Protein AF-A0A218UCU9-F1 (afdb_monomer_lite)

Radius of gyration: 76.27 Å; chains: 1; bounding box: 175×60×211 Å

Foldseek 3Di:
DDDDDDDDDDDDDDDDDDDDDDDDDDDDDDDDDDDDDDDDDDDDDDDDDDDDDDDDDDDDDDDDDDDDDDDDDDDDDDDDDDDDDPPPPDDPPPPDPPVVVVVVVVVVVVVVVVVVVVVVVVVVVVVVVVVVVVVVVVVVVVVVPPDPPPPCVVVVVVVVVVVVVVVVVVVVVVVVVVVVVVVVVVVVVVVVVVVVVVVVVVVVVVVVVVVVVVVVVVVVVVVVVVVVVVVVVVVVVVVVVVVVVVVVVVVVVVVVVVVDPDPDPPPDPDPVVVVVVVVVVVVVVVVVVVVVVVVVVVVVVVVVVVVVVVVVVVVVVVVVVVVVVVVVVVVVVVVVVVVVVVVVVVVVVVVVVVVVVVVVVVVVVVVVVVVVVVVVVVVVVVVVVVVVVVVVVVVVVVVVVVVVVVVVVVVVVVVVVVVVVVPDD

Structure (mmCIF, N/CA/C/O backbone):
data_AF-A0A218UCU9-F1
#
_entry.id   AF-A0A218UCU9-F1
#
loop_
_atom_site.group_PDB
_atom_site.id
_atom_site.type_symbol
_atom_site.label_atom_id
_atom_site.label_alt_id
_atom_site.label_comp_id
_atom_site.label_asym_id
_atom_site.label_entity_id
_atom_site.label_seq_id
_atom_site.pdbx_PDB_ins_code
_atom_site.Cartn_x
_atom_site.Cartn_y
_atom_site.Cartn_z
_atom_site.occupancy
_atom_site.B_iso_or_equiv
_atom_site.auth_seq_id
_atom_site.auth_comp_id
_atom_site.auth_asym_id
_atom_site.auth_atom_id
_atom_site.pdbx_PDB_model_num
ATOM 1 N N . MET A 1 1 ? -1.308 -10.874 66.608 1.00 45.44 1 MET A N 1
ATOM 2 C CA . MET A 1 1 ? -0.187 -11.187 65.693 1.00 45.44 1 MET A CA 1
ATOM 3 C C . MET A 1 1 ? -0.555 -10.676 64.311 1.00 45.44 1 MET A C 1
ATOM 5 O O . MET A 1 1 ? -1.213 -11.373 63.553 1.00 45.44 1 MET A O 1
ATOM 9 N N . SER A 1 2 ? -0.210 -9.423 64.031 1.00 38.19 2 SER A N 1
ATOM 10 C CA . SER A 1 2 ? -0.552 -8.733 62.786 1.00 38.19 2 SER A CA 1
ATOM 11 C C . SER A 1 2 ? 0.561 -8.968 61.767 1.00 38.19 2 SER A C 1
ATOM 13 O O . SER A 1 2 ? 1.705 -8.598 62.021 1.00 38.19 2 SER A O 1
ATOM 15 N N . ARG A 1 3 ? 0.250 -9.606 60.634 1.00 43.09 3 ARG A N 1
ATOM 16 C CA . ARG A 1 3 ? 1.164 -9.696 59.488 1.00 43.09 3 ARG A CA 1
ATOM 17 C C . ARG A 1 3 ? 0.747 -8.652 58.459 1.00 43.09 3 ARG A C 1
ATOM 19 O O . ARG A 1 3 ? -0.220 -8.849 57.733 1.00 43.09 3 ARG A O 1
ATOM 26 N N . SER A 1 4 ? 1.472 -7.539 58.428 1.00 36.31 4 SER A N 1
ATOM 27 C CA . SER A 1 4 ? 1.477 -6.620 57.296 1.00 36.31 4 SER A CA 1
ATOM 28 C C . SER A 1 4 ? 2.195 -7.292 56.124 1.00 36.31 4 SER A C 1
ATOM 30 O O . SER A 1 4 ? 3.322 -7.768 56.260 1.00 36.31 4 SER A O 1
ATOM 32 N N . VAL A 1 5 ? 1.535 -7.354 54.969 1.00 49.16 5 VAL A N 1
ATOM 33 C CA . VAL A 1 5 ? 2.158 -7.757 53.705 1.00 49.16 5 VAL A CA 1
ATOM 34 C C . VAL A 1 5 ? 2.252 -6.504 52.846 1.00 49.16 5 VAL A C 1
ATOM 36 O O . VAL A 1 5 ? 1.253 -5.987 52.356 1.00 49.16 5 VAL A O 1
ATOM 39 N N . THR A 1 6 ? 3.466 -5.975 52.734 1.00 38.91 6 THR A N 1
ATOM 40 C CA . THR A 1 6 ? 3.799 -4.785 51.949 1.00 38.91 6 THR A CA 1
ATOM 41 C C . THR A 1 6 ? 3.973 -5.184 50.482 1.00 38.91 6 THR A C 1
ATOM 43 O O . THR A 1 6 ? 4.867 -5.966 50.160 1.00 38.91 6 THR A O 1
ATOM 46 N N . PHE A 1 7 ? 3.140 -4.653 49.585 1.00 33.84 7 PHE A N 1
ATOM 47 C CA . PHE A 1 7 ? 3.300 -4.807 48.136 1.00 33.84 7 PHE A CA 1
ATOM 48 C C . PHE A 1 7 ? 4.307 -3.763 47.627 1.00 33.84 7 PHE A C 1
ATOM 50 O O . PHE A 1 7 ? 4.112 -2.564 47.815 1.00 33.84 7 PHE A O 1
ATOM 57 N N . SER A 1 8 ? 5.414 -4.214 47.031 1.00 36.38 8 SER A N 1
ATOM 58 C CA . SER A 1 8 ? 6.464 -3.346 46.484 1.00 36.38 8 SER A CA 1
ATOM 59 C C . SER A 1 8 ? 6.273 -3.182 44.977 1.00 36.38 8 SER A C 1
ATOM 61 O O . SER A 1 8 ? 6.494 -4.116 44.206 1.00 36.38 8 SER A O 1
ATOM 63 N N . SER A 1 9 ? 5.861 -1.985 44.562 1.00 36.03 9 SER A N 1
ATOM 64 C CA . SER A 1 9 ? 5.773 -1.571 43.161 1.00 36.03 9 SER A CA 1
ATOM 65 C C . SER A 1 9 ? 7.174 -1.291 42.618 1.00 36.03 9 SER A C 1
ATOM 67 O O . SER A 1 9 ? 7.751 -0.233 42.866 1.00 36.03 9 SER A O 1
ATOM 69 N N . ARG A 1 10 ? 7.741 -2.236 41.865 1.00 36.84 10 ARG A N 1
ATOM 70 C CA . ARG A 1 10 ? 8.941 -1.991 41.056 1.00 36.84 10 ARG A CA 1
ATOM 71 C C . ARG A 1 10 ? 8.536 -1.610 39.637 1.00 36.84 10 ARG A C 1
ATOM 73 O O . ARG A 1 10 ? 8.227 -2.463 38.813 1.00 36.84 10 ARG A O 1
ATOM 80 N N . SER A 1 11 ? 8.571 -0.309 39.379 1.00 35.50 11 SER A N 1
ATOM 81 C CA . SER A 1 11 ? 8.537 0.292 38.049 1.00 35.50 11 SER A CA 1
ATOM 82 C C . SER A 1 11 ? 9.761 -0.155 37.246 1.00 35.50 11 SER A C 1
ATOM 84 O O . SER A 1 11 ? 10.897 0.132 37.625 1.00 35.50 11 SER A O 1
ATOM 86 N N . ALA A 1 12 ? 9.539 -0.855 36.135 1.00 35.50 12 ALA A N 1
ATOM 87 C CA . ALA A 1 12 ? 10.566 -1.114 35.136 1.00 35.50 12 ALA A CA 1
ATOM 88 C C . ALA A 1 12 ? 10.658 0.104 34.204 1.00 35.50 12 ALA A C 1
ATOM 90 O O . ALA A 1 12 ? 9.794 0.320 33.359 1.00 35.50 12 ALA A O 1
ATOM 91 N N . ALA A 1 13 ? 11.691 0.924 34.393 1.00 39.31 13 ALA A N 1
ATOM 92 C CA . ALA A 1 13 ? 12.061 1.973 33.452 1.00 39.31 13 ALA A CA 1
ATOM 93 C C . ALA A 1 13 ? 12.828 1.339 32.279 1.00 39.31 13 ALA A C 1
ATOM 95 O O . ALA A 1 13 ? 13.880 0.731 32.479 1.00 39.31 13 ALA A O 1
ATOM 96 N N . GLY A 1 14 ? 12.283 1.454 31.065 1.00 40.94 14 GLY A N 1
ATOM 97 C CA . GLY A 1 14 ? 12.979 1.087 29.830 1.00 40.94 14 GLY A CA 1
ATOM 98 C C . GLY A 1 14 ? 14.124 2.062 29.517 1.00 40.94 14 GLY A C 1
ATOM 99 O O . GLY A 1 14 ? 14.079 3.216 29.952 1.00 40.94 14 GLY A O 1
ATOM 100 N N . PRO A 1 15 ? 15.166 1.628 28.786 1.00 42.06 15 PRO A N 1
ATOM 101 C CA . PRO A 1 15 ? 16.313 2.475 28.497 1.00 42.06 15 PRO A CA 1
ATOM 102 C C . PRO A 1 15 ? 15.934 3.589 27.514 1.00 42.06 15 PRO A C 1
ATOM 104 O O . PRO A 1 15 ? 15.262 3.366 26.507 1.00 42.06 15 PRO A O 1
ATOM 107 N N . ALA A 1 16 ? 16.391 4.800 27.829 1.00 34.38 16 ALA A N 1
ATOM 108 C CA . ALA A 1 16 ? 16.246 5.990 27.009 1.00 34.38 16 ALA A CA 1
ATOM 109 C C . ALA A 1 16 ? 16.987 5.828 25.671 1.00 34.38 16 ALA A C 1
ATOM 111 O O . ALA A 1 16 ? 18.192 5.575 25.638 1.00 34.38 16 ALA A O 1
ATOM 112 N N . LEU A 1 17 ? 16.253 6.006 24.572 1.00 39.12 17 LEU A N 1
ATOM 113 C CA . LEU A 1 17 ? 16.800 6.124 23.225 1.00 39.12 17 LEU A CA 1
ATOM 114 C C . LEU A 1 17 ? 17.666 7.384 23.129 1.00 39.12 17 LEU A C 1
ATOM 116 O O . LEU A 1 17 ? 17.206 8.506 23.348 1.00 39.12 17 LEU A O 1
ATOM 120 N N . SER A 1 18 ? 18.934 7.177 22.791 1.00 36.94 18 SER A N 1
ATOM 121 C CA . SER A 1 18 ? 19.892 8.218 22.456 1.00 36.94 18 SER A CA 1
ATOM 122 C C . SER A 1 18 ? 19.485 8.921 21.158 1.00 36.94 18 SER A C 1
ATOM 124 O O . SER A 1 18 ? 19.244 8.305 20.121 1.00 36.94 18 SER A O 1
ATOM 126 N N . GLN A 1 19 ? 19.412 10.250 21.223 1.00 35.59 19 GLN A N 1
ATOM 127 C CA . GLN A 1 19 ? 19.182 11.122 20.079 1.00 35.59 19 GLN A CA 1
ATOM 128 C C . GLN A 1 19 ? 20.385 11.069 19.126 1.00 35.59 19 GLN A C 1
ATOM 130 O O . GLN A 1 19 ? 21.428 11.664 19.390 1.00 35.59 19 GLN A O 1
ATOM 135 N N . LEU A 1 20 ? 20.225 10.392 17.991 1.00 32.97 20 LEU A N 1
ATOM 136 C CA . LEU A 1 20 ? 21.100 10.538 16.831 1.00 32.97 20 LEU A CA 1
ATOM 137 C C . LEU A 1 20 ? 20.513 11.608 15.905 1.00 32.97 20 LEU A C 1
ATOM 139 O O . LEU A 1 20 ? 19.497 11.406 15.243 1.00 32.97 20 LEU A O 1
ATOM 143 N N . ARG A 1 21 ? 21.170 12.773 15.880 1.00 32.41 21 ARG A N 1
ATOM 144 C CA . ARG A 1 21 ? 21.005 13.793 14.838 1.00 32.41 21 ARG A CA 1
ATOM 145 C C . ARG A 1 21 ? 21.511 13.221 13.515 1.00 32.41 21 ARG A C 1
ATOM 147 O O . ARG A 1 21 ? 22.708 12.982 13.378 1.00 32.41 21 ARG A O 1
ATOM 154 N N . VAL A 1 22 ? 20.621 13.079 12.539 1.00 32.09 22 VAL A N 1
ATOM 155 C CA . VAL A 1 22 ? 20.988 12.863 11.136 1.00 32.09 22 VAL A CA 1
ATOM 156 C C . VAL A 1 22 ? 20.730 14.161 10.379 1.00 32.09 22 VAL A C 1
ATOM 158 O O . VAL A 1 22 ? 19.624 14.696 10.370 1.00 32.09 22 VAL A O 1
ATOM 161 N N . SER A 1 23 ? 21.797 14.691 9.799 1.00 32.47 23 SER A N 1
ATOM 162 C CA . SER A 1 23 ? 21.843 15.886 8.965 1.00 32.47 23 SER A CA 1
ATOM 163 C C . SER A 1 23 ? 21.148 15.633 7.626 1.00 32.47 23 SER A C 1
ATOM 165 O O . SER A 1 23 ? 21.561 14.779 6.845 1.00 32.47 23 SER A O 1
ATOM 167 N N . SER A 1 24 ? 20.110 16.417 7.342 1.00 30.09 24 SER A N 1
ATOM 168 C CA . SER A 1 24 ? 19.458 16.493 6.037 1.00 30.09 24 SER A CA 1
ATOM 169 C C . SER A 1 24 ? 20.342 17.264 5.053 1.00 30.09 24 SER A C 1
ATOM 171 O O . SER A 1 24 ? 20.498 18.479 5.183 1.00 30.09 24 SER A O 1
ATOM 173 N N . VAL A 1 25 ? 20.902 16.574 4.059 1.00 34.59 25 VAL A N 1
ATOM 174 C CA . VAL A 1 25 ? 21.520 17.208 2.887 1.00 34.59 25 VAL A CA 1
ATOM 175 C C . VAL A 1 25 ? 20.498 17.160 1.757 1.00 34.59 25 VAL A C 1
ATOM 177 O O . VAL A 1 25 ? 20.152 16.093 1.256 1.00 34.59 25 VAL A O 1
ATOM 180 N N . SER A 1 26 ? 19.965 18.323 1.402 1.00 32.75 26 SER A N 1
ATOM 181 C CA . SER A 1 26 ? 19.032 18.519 0.301 1.00 32.75 26 SER A CA 1
ATOM 182 C C . SER A 1 26 ? 19.792 18.597 -1.026 1.00 32.75 26 SER A C 1
ATOM 184 O O . SER A 1 26 ? 20.510 19.557 -1.291 1.00 32.75 26 SER A O 1
ATOM 186 N N . SER A 1 27 ? 19.612 17.607 -1.898 1.00 33.44 27 SER A N 1
ATOM 187 C CA . SER A 1 27 ? 19.991 17.695 -3.311 1.00 33.44 27 SER A CA 1
ATOM 188 C C . SER A 1 27 ? 18.725 17.693 -4.164 1.00 33.44 27 SER A C 1
ATOM 190 O O . SER A 1 27 ? 18.165 16.662 -4.534 1.00 33.44 27 SER A O 1
ATOM 192 N N . GLY A 1 28 ? 18.237 18.903 -4.440 1.00 31.97 28 GLY A N 1
ATOM 193 C CA . GLY A 1 28 ? 17.139 19.137 -5.367 1.00 31.97 28 GLY A CA 1
ATOM 194 C C . GLY A 1 28 ? 17.549 18.770 -6.792 1.00 31.97 28 GLY A C 1
ATOM 195 O O . GLY A 1 28 ? 18.480 19.345 -7.350 1.00 31.97 28 GLY A O 1
ATOM 196 N N . ARG A 1 29 ? 16.835 17.814 -7.390 1.00 32.62 29 ARG A N 1
ATOM 197 C CA . ARG A 1 29 ? 16.854 17.555 -8.831 1.00 32.62 29 ARG A CA 1
ATOM 198 C C . ARG A 1 29 ? 15.754 18.385 -9.484 1.00 32.62 29 ARG A C 1
ATOM 200 O O . ARG A 1 29 ? 14.601 17.969 -9.517 1.00 32.62 29 ARG A O 1
ATOM 207 N N . SER A 1 30 ? 16.115 19.554 -10.003 1.00 31.08 30 SER A N 1
ATOM 208 C CA . SER A 1 30 ? 15.303 20.271 -10.982 1.00 31.08 30 SER A CA 1
ATOM 209 C C . SER A 1 30 ? 15.649 19.755 -12.380 1.00 31.08 30 SER A C 1
ATOM 211 O O . SER A 1 30 ? 16.791 19.810 -12.832 1.00 31.08 30 SER A O 1
ATOM 213 N N . SER A 1 31 ? 14.644 19.210 -13.057 1.00 36.06 31 SER A N 1
ATOM 214 C CA . SER A 1 31 ? 14.653 18.988 -14.499 1.00 36.06 31 SER A CA 1
ATOM 215 C C . SER A 1 31 ? 14.011 20.215 -15.149 1.00 36.06 31 SER A C 1
ATOM 217 O O . SER A 1 31 ? 12.899 20.602 -14.800 1.00 36.06 31 SER A O 1
ATOM 219 N N . GLY A 1 32 ? 14.743 20.872 -16.046 1.00 29.67 32 GLY A N 1
ATOM 220 C CA . GLY A 1 32 ? 14.305 22.094 -16.715 1.00 29.67 32 GLY A CA 1
ATOM 221 C C . GLY A 1 32 ? 15.085 22.318 -18.007 1.00 29.67 32 GLY A C 1
ATOM 222 O O . GLY A 1 32 ? 16.310 22.297 -18.015 1.00 29.67 32 GLY A O 1
ATOM 223 N N . LEU A 1 33 ? 14.326 22.467 -19.088 1.00 32.91 33 LEU A N 1
ATOM 224 C CA . LEU A 1 33 ? 14.687 22.541 -20.503 1.00 32.91 33 LEU A CA 1
ATOM 225 C C . LEU A 1 33 ? 15.747 23.595 -20.884 1.00 32.91 33 LEU A C 1
ATOM 227 O O . LEU A 1 33 ? 15.734 24.715 -20.382 1.00 32.91 33 LEU A O 1
ATOM 231 N N . GLY A 1 34 ? 16.487 23.289 -21.961 1.00 29.92 34 GLY A N 1
ATOM 232 C CA . GLY A 1 34 ? 16.733 24.250 -23.046 1.00 29.92 34 GLY A CA 1
ATOM 233 C C . GLY A 1 34 ? 18.191 24.473 -23.465 1.00 29.92 34 GLY A C 1
ATOM 234 O O . GLY A 1 34 ? 18.912 25.213 -22.812 1.00 29.92 34 GLY A O 1
ATOM 235 N N . ARG A 1 35 ? 18.592 23.956 -24.637 1.00 33.12 35 ARG A N 1
ATOM 236 C CA . ARG A 1 35 ? 18.942 24.760 -25.833 1.00 33.12 35 ARG A CA 1
ATOM 237 C C . ARG A 1 35 ? 19.534 23.907 -26.955 1.00 33.12 35 ARG A C 1
ATOM 239 O O . ARG A 1 35 ? 20.297 22.975 -26.740 1.00 33.12 35 ARG A O 1
ATOM 246 N N . ALA A 1 36 ? 19.153 24.319 -28.158 1.00 37.75 36 ALA A N 1
ATOM 247 C CA . ALA A 1 36 ? 19.633 23.896 -29.459 1.00 37.75 36 ALA A CA 1
ATOM 248 C C . ALA A 1 36 ? 21.138 24.145 -29.675 1.00 37.75 36 ALA A C 1
ATOM 250 O O . ALA A 1 36 ? 21.686 25.134 -29.189 1.00 37.75 36 ALA A O 1
ATOM 251 N N . GLY A 1 37 ? 21.760 23.307 -30.506 1.00 31.75 37 GLY A N 1
ATOM 252 C CA . GLY A 1 37 ? 23.088 23.534 -31.075 1.00 31.75 37 GLY A CA 1
ATOM 253 C C . GLY A 1 37 ? 23.299 22.626 -32.284 1.00 31.75 37 GLY A C 1
ATOM 254 O O . GLY A 1 37 ? 23.309 21.410 -32.140 1.00 31.75 37 GLY A O 1
ATOM 255 N N . GLY A 1 38 ? 23.368 23.230 -33.471 1.00 30.94 38 GLY A N 1
ATOM 256 C CA . GLY A 1 38 ? 23.361 22.564 -34.771 1.00 30.94 38 GLY A CA 1
ATOM 257 C C . GLY A 1 38 ? 24.552 21.648 -35.056 1.00 30.94 38 GLY A C 1
ATOM 258 O O . GLY A 1 38 ? 25.675 21.874 -34.610 1.00 30.94 38 GLY A O 1
ATOM 259 N N . PHE A 1 39 ? 24.285 20.635 -35.878 1.00 33.19 39 PHE A N 1
ATOM 260 C CA . PHE A 1 39 ? 25.293 19.785 -36.495 1.00 33.19 39 PHE A CA 1
ATOM 261 C C . PHE A 1 39 ? 25.857 20.484 -37.735 1.00 33.19 39 PHE A C 1
ATOM 263 O O . PHE A 1 39 ? 25.174 20.629 -38.747 1.00 33.19 39 PHE A O 1
ATOM 270 N N . GLY A 1 40 ? 27.105 20.938 -37.631 1.00 30.41 40 GLY A N 1
ATOM 271 C CA . GLY A 1 40 ? 27.909 21.400 -38.756 1.00 30.41 40 GLY A CA 1
ATOM 272 C C . GLY A 1 40 ? 28.727 20.250 -39.337 1.00 30.41 40 GLY A C 1
ATOM 273 O O . GLY A 1 40 ? 29.518 19.618 -38.643 1.00 30.41 40 GLY A O 1
ATOM 274 N N . SER A 1 41 ? 28.518 19.997 -40.623 1.00 37.19 41 SER A N 1
ATOM 275 C CA . SER A 1 41 ? 29.297 19.120 -41.493 1.00 37.19 41 SER A CA 1
ATOM 276 C C . SER A 1 41 ? 30.713 19.651 -41.732 1.00 37.19 41 SER A C 1
ATOM 278 O O . SER A 1 41 ? 30.875 20.830 -42.046 1.00 37.19 41 SER A O 1
ATOM 280 N N . ALA A 1 42 ? 31.715 18.771 -41.731 1.00 33.78 42 ALA A N 1
ATOM 281 C CA . ALA A 1 42 ? 32.981 19.028 -42.411 1.00 33.78 42 ALA A CA 1
ATOM 282 C C . ALA A 1 42 ? 33.525 17.730 -43.025 1.00 33.78 42 ALA A C 1
ATOM 284 O O . ALA A 1 42 ? 33.983 16.827 -42.327 1.00 33.78 42 ALA A O 1
ATOM 285 N N . SER A 1 43 ? 33.446 17.662 -44.355 1.00 34.25 43 SER A N 1
ATOM 286 C CA . SER A 1 43 ? 34.212 16.753 -45.204 1.00 34.25 43 SER A CA 1
ATOM 287 C C . SER A 1 43 ? 35.704 16.902 -44.947 1.00 34.25 43 SER A C 1
ATOM 289 O O . SER A 1 43 ? 36.183 18.031 -44.945 1.00 34.25 43 SER A O 1
ATOM 291 N N . LEU A 1 44 ? 36.448 15.795 -44.913 1.00 31.00 44 LEU A N 1
ATOM 292 C CA . LEU A 1 44 ? 37.797 15.756 -45.472 1.00 31.00 44 LEU A CA 1
ATOM 293 C C . LEU A 1 44 ? 38.070 14.406 -46.137 1.00 31.00 44 LEU A C 1
ATOM 295 O O . LEU A 1 44 ? 37.703 13.334 -45.662 1.00 31.00 44 LEU A O 1
ATOM 299 N N . TYR A 1 45 ? 38.692 14.539 -47.296 1.00 32.97 45 TYR A N 1
ATOM 300 C CA . TYR A 1 45 ? 38.956 13.537 -48.302 1.00 32.97 45 TYR A CA 1
ATOM 301 C C . TYR A 1 45 ? 40.045 12.565 -47.849 1.00 32.97 45 TYR A C 1
ATOM 303 O O . TYR A 1 45 ? 41.061 12.944 -47.269 1.00 32.97 45 TYR A O 1
ATOM 311 N N . SER A 1 46 ? 39.807 11.297 -48.161 1.00 28.36 46 SER A N 1
ATOM 312 C CA . SER A 1 46 ? 40.746 10.191 -48.047 1.00 28.36 46 SER A CA 1
ATOM 313 C C . SER A 1 46 ? 41.751 10.230 -49.201 1.00 28.36 46 SER A C 1
ATOM 315 O O . SER A 1 46 ? 41.351 10.310 -50.362 1.00 28.36 46 SER A O 1
ATOM 317 N N . LEU A 1 47 ? 43.045 10.098 -48.896 1.00 30.81 47 LEU A N 1
ATOM 318 C CA . LEU A 1 47 ? 44.022 9.574 -49.846 1.00 30.81 47 LEU A CA 1
ATOM 319 C C . LEU A 1 47 ? 45.038 8.667 -49.137 1.00 30.81 47 LEU A C 1
ATOM 321 O O . LEU A 1 47 ? 45.866 9.111 -48.346 1.00 30.81 47 LEU A O 1
ATOM 325 N N . GLY A 1 48 ? 45.004 7.390 -49.522 1.00 30.34 48 GLY A N 1
ATOM 326 C CA . GLY A 1 48 ? 46.202 6.575 -49.724 1.00 30.34 48 GLY A CA 1
ATOM 327 C C . GLY A 1 48 ? 46.700 5.732 -48.544 1.00 30.34 48 GLY A C 1
ATOM 328 O O . GLY A 1 48 ? 47.375 6.215 -47.629 1.00 30.34 48 GLY A O 1
ATOM 329 N N . SER A 1 49 ? 46.549 4.407 -48.653 1.00 34.81 49 SER A N 1
ATOM 330 C CA . SER A 1 49 ? 47.586 3.569 -49.289 1.00 34.81 49 SER A CA 1
ATOM 331 C C . SER A 1 49 ? 47.349 2.067 -49.052 1.00 34.81 49 SER A C 1
ATOM 333 O O . SER A 1 49 ? 47.155 1.632 -47.921 1.00 34.81 49 SER A O 1
ATOM 335 N N . ALA A 1 50 ? 47.470 1.275 -50.116 1.00 32.94 50 ALA A N 1
ATOM 336 C CA . ALA A 1 50 ? 47.910 -0.120 -50.094 1.00 32.94 50 ALA A CA 1
ATOM 337 C C . ALA A 1 50 ? 48.806 -0.287 -51.340 1.00 32.94 50 ALA A C 1
ATOM 339 O O . ALA A 1 50 ? 48.417 0.150 -52.414 1.00 32.94 50 ALA A O 1
ATOM 340 N N . GLY A 1 51 ? 50.032 -0.806 -51.319 1.00 32.12 51 GLY A N 1
ATOM 341 C CA . GLY A 1 51 ? 50.710 -1.654 -50.348 1.00 32.12 51 GLY A CA 1
ATOM 342 C C . GLY A 1 51 ? 50.928 -3.043 -50.957 1.00 32.12 51 GLY A C 1
ATOM 343 O O . GLY A 1 51 ? 49.961 -3.610 -51.459 1.00 32.12 51 GLY A O 1
ATOM 344 N N . LYS A 1 52 ? 52.164 -3.573 -50.807 1.00 34.16 52 LYS A N 1
ATOM 345 C CA . LYS A 1 52 ? 52.702 -4.948 -51.056 1.00 34.16 52 LYS A CA 1
ATOM 346 C C . LYS A 1 52 ? 53.750 -4.978 -52.187 1.00 34.16 52 LYS A C 1
ATOM 348 O O . LYS A 1 52 ? 53.516 -4.380 -53.222 1.00 34.16 52 LYS A O 1
ATOM 353 N N . ARG A 1 53 ? 54.934 -5.603 -52.082 1.00 29.12 53 ARG A N 1
ATOM 354 C CA . ARG A 1 53 ? 55.543 -6.649 -51.212 1.00 29.12 53 ARG A CA 1
ATOM 355 C C . ARG A 1 53 ? 57.066 -6.369 -51.112 1.00 29.12 53 ARG A C 1
ATOM 357 O O . ARG A 1 53 ? 57.598 -5.714 -51.996 1.00 29.12 53 ARG A O 1
ATOM 364 N N . ALA A 1 54 ? 57.747 -6.584 -49.986 1.00 28.94 54 ALA A N 1
ATOM 365 C CA . ALA A 1 54 ? 58.234 -7.834 -49.375 1.00 28.94 54 ALA A CA 1
ATOM 366 C C . ALA A 1 54 ? 59.434 -8.489 -50.106 1.00 28.94 54 ALA A C 1
ATOM 368 O O . ALA A 1 54 ? 59.345 -8.901 -51.255 1.00 28.94 54 ALA A O 1
ATOM 369 N N . SER A 1 55 ? 60.523 -8.541 -49.338 1.00 34.66 55 SER A N 1
ATOM 370 C CA . SER A 1 55 ? 61.842 -9.183 -49.440 1.00 34.66 55 SER A CA 1
ATOM 371 C C . SER A 1 55 ? 61.874 -10.667 -49.825 1.00 34.66 55 SER A C 1
ATOM 373 O O . SER A 1 55 ? 60.943 -11.378 -49.460 1.00 34.66 55 SER A O 1
ATOM 375 N N . LEU A 1 56 ? 63.011 -11.155 -50.352 1.00 28.02 56 LEU A N 1
ATOM 376 C CA . LEU A 1 56 ? 63.846 -12.209 -49.730 1.00 28.02 56 LEU A CA 1
ATOM 377 C C . LEU A 1 56 ? 65.144 -12.459 -50.535 1.00 28.02 56 LEU A C 1
ATOM 379 O O . LEU A 1 56 ? 65.215 -12.226 -51.734 1.00 28.02 56 LEU A O 1
ATOM 383 N N . ALA A 1 57 ? 66.148 -12.908 -49.790 1.00 28.39 57 ALA A N 1
ATOM 384 C CA . ALA A 1 57 ? 67.522 -13.277 -50.092 1.00 28.39 57 ALA A CA 1
ATOM 385 C C . ALA A 1 57 ? 67.776 -14.305 -51.215 1.00 28.39 57 ALA A C 1
ATOM 387 O O . ALA A 1 57 ? 66.914 -15.115 -51.540 1.00 28.39 57 ALA A O 1
ATOM 388 N N . GLY A 1 58 ? 69.054 -14.385 -51.619 1.00 25.89 58 GLY A N 1
ATOM 389 C CA . GLY A 1 58 ? 69.736 -15.677 -51.777 1.00 25.89 58 GLY A CA 1
ATOM 390 C C . GLY A 1 58 ? 70.646 -15.831 -53.000 1.00 25.89 58 GLY A C 1
ATOM 391 O O . GLY A 1 58 ? 70.130 -15.918 -54.102 1.00 25.89 58 GLY A O 1
ATOM 392 N N . GLY A 1 59 ? 71.961 -15.978 -52.743 1.00 27.25 59 GLY A N 1
ATOM 393 C CA . GLY A 1 59 ? 72.958 -16.759 -53.515 1.00 27.25 59 GLY A CA 1
ATOM 394 C C . GLY A 1 59 ? 73.282 -16.299 -54.948 1.00 27.25 59 GLY A C 1
ATOM 395 O O . GLY A 1 59 ? 72.409 -15.911 -55.699 1.00 27.25 59 GLY A O 1
ATOM 396 N N . GLY A 1 60 ? 74.510 -16.314 -55.462 1.00 26.98 60 GLY A N 1
ATOM 397 C CA . GLY A 1 60 ? 75.753 -16.959 -55.054 1.00 26.98 60 GLY A CA 1
ATOM 398 C C . GLY A 1 60 ? 76.442 -17.491 -56.318 1.00 26.98 60 GLY A C 1
ATOM 399 O O . GLY A 1 60 ? 75.927 -18.443 -56.882 1.00 26.98 60 GLY A O 1
ATOM 400 N N . SER A 1 61 ? 77.586 -16.889 -56.698 1.00 31.72 61 SER A N 1
ATOM 401 C CA . SER A 1 61 ? 78.609 -17.350 -57.677 1.00 31.72 61 SER A CA 1
ATOM 402 C C . SER A 1 61 ? 78.090 -17.673 -59.106 1.00 31.72 61 SER A C 1
ATOM 404 O O . SER A 1 61 ? 76.900 -17.772 -59.321 1.00 31.72 61 SER A O 1
ATOM 406 N N . PHE A 1 62 ? 78.853 -17.718 -60.207 1.00 28.89 62 PHE A N 1
ATOM 407 C CA . PHE A 1 62 ? 80.134 -18.371 -60.493 1.00 28.89 62 PHE A CA 1
ATOM 408 C C . PHE A 1 62 ? 80.729 -17.841 -61.824 1.00 28.89 62 PHE A C 1
ATOM 410 O O . PHE A 1 62 ? 80.018 -17.727 -62.812 1.00 28.89 62 PHE A O 1
ATOM 417 N N . SER A 1 63 ? 82.057 -17.662 -61.824 1.00 29.00 63 SER A N 1
ATOM 418 C CA . SER A 1 63 ? 83.036 -18.142 -62.823 1.00 29.00 63 SER A CA 1
ATOM 419 C C . SER A 1 63 ? 83.126 -17.601 -64.270 1.00 29.00 63 SER A C 1
ATOM 421 O O . SER A 1 63 ? 82.163 -17.597 -65.026 1.00 29.00 63 SER A O 1
ATOM 423 N N . ALA A 1 64 ? 84.406 -17.409 -64.646 1.00 29.89 64 ALA A N 1
ATOM 424 C CA . ALA A 1 64 ? 85.060 -17.655 -65.946 1.00 29.89 64 ALA A CA 1
ATOM 425 C C . ALA A 1 64 ? 84.938 -16.584 -67.046 1.00 29.89 64 ALA A C 1
ATOM 427 O O . ALA A 1 64 ? 83.907 -15.956 -67.204 1.00 29.89 64 ALA A O 1
ATOM 428 N N . ARG A 1 65 ? 85.911 -16.364 -67.940 1.00 28.80 65 ARG A N 1
ATOM 429 C CA . ARG A 1 65 ? 87.333 -16.737 -68.118 1.00 28.80 65 ARG A CA 1
ATOM 430 C C . ARG A 1 65 ? 87.770 -16.079 -69.447 1.00 28.80 65 ARG A C 1
ATOM 432 O O . ARG A 1 65 ? 86.951 -15.929 -70.341 1.00 28.80 65 ARG A O 1
ATOM 439 N N . SER A 1 66 ? 89.054 -15.730 -69.529 1.00 31.42 66 SER A N 1
ATOM 440 C CA . SER A 1 66 ? 89.953 -15.499 -70.683 1.00 31.42 66 SER A CA 1
ATOM 441 C C . SER A 1 66 ? 89.486 -15.625 -72.146 1.00 31.42 66 SER A C 1
ATOM 443 O O . SER A 1 66 ? 88.780 -16.557 -72.510 1.00 31.42 66 SER A O 1
ATOM 445 N N . GLY A 1 67 ? 90.189 -14.870 -73.006 1.00 30.44 67 GLY A N 1
ATOM 446 C CA . GLY A 1 67 ? 90.602 -15.267 -74.371 1.00 30.44 67 GLY A CA 1
ATOM 447 C C . GLY A 1 67 ? 90.805 -14.037 -75.272 1.00 30.44 67 GLY A C 1
ATOM 448 O O . GLY A 1 67 ? 89.832 -13.342 -75.508 1.00 30.44 67 GLY A O 1
ATOM 449 N N . TYR A 1 68 ? 92.010 -13.541 -75.599 1.00 33.62 68 TYR A N 1
ATOM 450 C CA . TYR A 1 68 ? 93.080 -14.028 -76.504 1.00 33.62 68 TYR A CA 1
ATOM 451 C C . TYR A 1 68 ? 92.694 -14.250 -77.983 1.00 33.62 68 TYR A C 1
ATOM 453 O O . TYR A 1 68 ? 91.750 -14.974 -78.273 1.00 33.62 68 TYR A O 1
ATOM 461 N N . GLY A 1 69 ? 93.536 -13.706 -78.882 1.00 28.81 69 GLY A N 1
ATOM 462 C CA . GLY A 1 69 ? 93.600 -13.937 -80.342 1.00 28.81 69 GLY A CA 1
ATOM 463 C C . GLY A 1 69 ? 93.557 -12.606 -81.109 1.00 28.81 69 GLY A C 1
ATOM 464 O O . GLY A 1 69 ? 92.518 -11.965 -81.113 1.00 28.81 69 GLY A O 1
ATOM 465 N N . PHE A 1 70 ? 94.631 -11.991 -81.620 1.00 29.56 70 PHE A N 1
ATOM 466 C CA . PHE A 1 70 ? 95.823 -12.403 -82.391 1.00 29.56 70 PHE A CA 1
ATOM 467 C C . PHE A 1 70 ? 95.573 -12.717 -83.876 1.00 29.56 70 PHE A C 1
ATOM 469 O O . PHE A 1 70 ? 94.878 -13.674 -84.196 1.00 29.56 70 PHE A O 1
ATOM 476 N N . GLY A 1 71 ? 96.289 -11.961 -84.725 1.00 29.88 71 GLY A N 1
ATOM 477 C CA . GLY A 1 71 ? 96.676 -12.278 -86.110 1.00 29.88 71 GLY A CA 1
ATOM 478 C C . GLY A 1 71 ? 95.612 -11.960 -87.159 1.00 29.88 71 GLY A C 1
ATOM 479 O O . GLY A 1 71 ? 94.477 -12.384 -87.030 1.00 29.88 71 GLY A O 1
ATOM 480 N N . GLY A 1 72 ? 95.871 -11.244 -88.247 1.00 31.39 72 GLY A N 1
ATOM 481 C CA . GLY A 1 72 ? 97.066 -10.694 -88.904 1.00 31.39 72 GLY A CA 1
ATOM 482 C C . GLY A 1 72 ? 96.557 -10.088 -90.232 1.00 31.39 72 GLY A C 1
ATOM 483 O O . GLY A 1 72 ? 95.367 -10.161 -90.509 1.00 31.39 72 GLY A O 1
ATOM 484 N N . SER A 1 73 ? 97.309 -9.503 -91.153 1.00 33.00 73 SER A N 1
ATOM 485 C CA . SER A 1 73 ? 98.724 -9.207 -91.353 1.00 33.00 73 SER A CA 1
ATOM 486 C C . SER A 1 73 ? 98.796 -8.375 -92.658 1.00 33.00 73 SER A C 1
ATOM 488 O O . SER A 1 73 ? 97.834 -8.384 -93.424 1.00 33.00 73 SER A O 1
ATOM 490 N N . LEU A 1 74 ? 99.973 -7.787 -92.923 1.00 28.38 74 LEU A N 1
ATOM 491 C CA . LEU A 1 74 ? 100.528 -7.320 -94.215 1.00 28.38 74 LEU A CA 1
ATOM 492 C C . LEU A 1 74 ? 100.552 -5.793 -94.460 1.00 28.38 74 LEU A C 1
ATOM 494 O O . LEU A 1 74 ? 99.717 -5.243 -95.163 1.00 28.38 74 LEU A O 1
ATOM 498 N N . SER A 1 75 ? 101.523 -5.113 -93.823 1.00 33.72 75 SER A N 1
ATOM 499 C CA . SER A 1 75 ? 102.810 -4.625 -94.403 1.00 33.72 75 SER A CA 1
ATOM 500 C C . SER A 1 75 ? 102.911 -4.329 -95.922 1.00 33.72 75 SER A C 1
ATOM 502 O O . SER A 1 75 ? 102.160 -4.927 -96.687 1.00 33.72 75 SER A O 1
ATOM 504 N N . PRO A 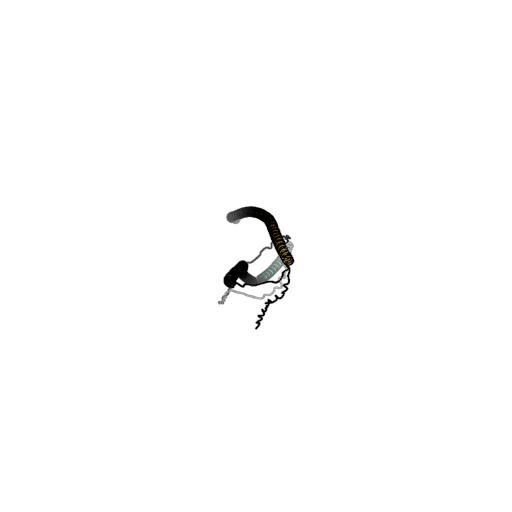1 76 ? 103.984 -3.656 -96.422 1.00 45.09 76 PRO A N 1
ATOM 505 C CA . PRO A 1 76 ? 104.990 -2.786 -95.762 1.00 45.09 76 PRO A CA 1
ATOM 506 C C . PRO A 1 76 ? 105.522 -1.594 -96.621 1.00 45.09 76 PRO A C 1
ATOM 508 O O . PRO A 1 76 ? 105.299 -1.515 -97.823 1.00 45.09 76 PRO A O 1
ATOM 511 N N . GLY A 1 77 ? 106.390 -0.771 -96.009 1.00 31.81 77 GLY A N 1
ATOM 512 C CA . GLY A 1 77 ? 107.461 -0.007 -96.688 1.00 31.81 77 GLY A CA 1
ATOM 513 C C . GLY A 1 77 ? 107.140 1.483 -96.849 1.00 31.81 77 GLY A C 1
ATOM 514 O O . GLY A 1 77 ? 106.108 1.826 -97.400 1.00 31.81 77 GLY A O 1
ATOM 515 N N . GLY A 1 78 ? 107.911 2.452 -96.354 1.00 33.97 78 GLY A N 1
ATOM 516 C CA . GLY A 1 78 ? 109.363 2.528 -96.187 1.00 33.97 78 GLY A CA 1
ATOM 517 C C . GLY A 1 78 ? 109.930 3.521 -97.216 1.00 33.97 78 GLY A C 1
ATOM 518 O O . GLY A 1 78 ? 109.474 3.497 -98.352 1.00 33.97 78 GLY A O 1
ATOM 519 N N . ILE A 1 79 ? 110.954 4.299 -96.817 1.00 35.94 79 ILE A N 1
ATOM 520 C CA . ILE A 1 79 ? 111.947 5.043 -97.641 1.00 35.94 79 ILE A CA 1
ATOM 521 C C . ILE A 1 79 ? 111.872 6.596 -97.584 1.00 35.94 79 ILE A C 1
ATOM 523 O O . ILE A 1 79 ? 111.027 7.237 -98.193 1.00 35.94 79 ILE A O 1
ATOM 527 N N . GLN A 1 80 ? 112.867 7.133 -96.861 1.00 33.44 80 GLN A N 1
ATOM 528 C CA . GLN A 1 80 ? 113.850 8.178 -97.216 1.00 33.44 80 GLN A CA 1
ATOM 529 C C . GLN A 1 80 ? 113.471 9.657 -97.447 1.00 33.44 80 GLN A C 1
ATOM 531 O O . GLN A 1 80 ? 112.752 10.048 -98.358 1.00 33.44 80 GLN A O 1
ATOM 536 N N . GLU A 1 81 ? 114.173 10.475 -96.666 1.00 51.34 81 GLU A N 1
ATOM 537 C CA . GLU A 1 81 ? 114.561 11.871 -96.869 1.00 51.34 81 GLU A CA 1
ATOM 538 C C . GLU A 1 81 ? 115.205 12.135 -98.250 1.00 51.34 81 GLU A C 1
ATOM 540 O O . GLU A 1 81 ? 116.185 11.480 -98.608 1.00 51.34 81 GLU A O 1
ATOM 545 N N . VAL A 1 82 ? 114.689 13.122 -99.002 1.00 41.59 82 VAL A N 1
ATOM 546 C CA . VAL A 1 82 ? 115.349 13.716 -100.184 1.00 41.59 82 VAL A CA 1
ATOM 547 C C . VAL A 1 82 ? 115.043 15.222 -100.270 1.00 41.59 82 VAL A C 1
ATOM 549 O O . VAL A 1 82 ? 113.930 15.647 -100.558 1.00 41.59 82 VAL A O 1
ATOM 552 N N . THR A 1 83 ? 116.077 16.009 -99.988 1.00 47.69 83 THR A N 1
ATOM 553 C CA . THR A 1 83 ? 116.533 17.234 -100.667 1.00 47.69 83 THR A CA 1
ATOM 554 C C . THR A 1 83 ? 115.497 18.144 -101.354 1.00 47.69 83 THR A C 1
ATOM 556 O O . THR A 1 83 ? 115.022 17.877 -102.456 1.00 47.69 83 THR A O 1
ATOM 559 N N . VAL A 1 84 ? 115.266 19.322 -100.763 1.00 49.84 84 VAL A N 1
ATOM 560 C CA . VAL A 1 84 ? 114.528 20.440 -101.377 1.00 49.84 84 VAL A CA 1
ATOM 561 C C . VAL A 1 84 ? 115.372 21.082 -102.486 1.00 49.84 84 VAL A C 1
ATOM 563 O O . VAL A 1 84 ? 116.428 21.660 -102.230 1.00 49.84 84 VAL A O 1
ATOM 566 N N . ASN A 1 85 ? 114.898 20.998 -103.730 1.00 44.69 85 ASN A N 1
ATOM 567 C CA . ASN A 1 85 ? 115.487 21.665 -104.889 1.00 44.69 85 ASN A CA 1
ATOM 568 C C . ASN A 1 85 ? 115.096 23.159 -104.874 1.00 44.69 85 ASN A C 1
ATOM 570 O O . ASN A 1 85 ? 113.938 23.506 -105.107 1.00 44.69 85 ASN A O 1
ATOM 574 N N . GLN A 1 86 ? 116.047 24.051 -104.579 1.00 57.66 86 GLN A N 1
ATOM 575 C CA . GLN A 1 86 ? 115.839 25.508 -104.484 1.00 57.66 86 GLN A CA 1
ATOM 576 C C . GLN A 1 86 ? 115.667 26.213 -105.852 1.00 57.66 86 GLN A C 1
ATOM 578 O O . GLN A 1 86 ? 116.056 27.367 -106.016 1.00 57.66 86 GLN A O 1
ATOM 583 N N . SER A 1 87 ? 115.091 25.548 -106.859 1.00 59.31 87 SER A N 1
ATOM 584 C CA . SER A 1 87 ? 114.943 26.101 -108.219 1.00 59.31 87 SER A CA 1
ATOM 585 C C . SER A 1 87 ? 113.532 25.982 -108.812 1.00 59.31 87 SER A C 1
ATOM 587 O O . SER A 1 87 ? 113.356 26.200 -110.005 1.00 59.31 87 SER A O 1
ATOM 589 N N . LEU A 1 88 ? 112.505 25.717 -107.993 1.00 46.75 88 LEU A N 1
ATOM 590 C CA . LEU A 1 88 ? 111.089 25.735 -108.415 1.00 46.75 88 LEU A CA 1
ATOM 591 C C . LEU A 1 88 ? 110.236 26.785 -107.674 1.00 46.75 88 LEU A C 1
ATOM 593 O O . LEU A 1 88 ? 109.009 26.727 -107.689 1.00 46.75 88 LEU A O 1
ATOM 597 N N . LEU A 1 89 ? 110.878 27.795 -107.075 1.00 48.34 89 LEU A N 1
ATOM 598 C CA . LEU A 1 89 ? 110.234 29.003 -106.541 1.00 48.34 89 LEU A CA 1
ATOM 599 C C . LEU A 1 89 ? 109.831 29.965 -107.674 1.00 48.34 89 LEU A C 1
ATOM 601 O O . LEU A 1 89 ? 110.322 31.087 -107.767 1.00 48.34 89 LEU A O 1
ATOM 605 N N . THR A 1 90 ? 108.910 29.527 -108.530 1.00 46.19 90 THR A N 1
ATOM 606 C CA . THR A 1 90 ? 108.138 30.429 -109.396 1.00 46.19 90 THR A CA 1
ATOM 607 C C . THR A 1 90 ? 106.663 30.287 -109.019 1.00 46.19 90 THR A C 1
ATOM 609 O O . THR A 1 90 ? 106.085 29.217 -109.212 1.00 46.19 90 THR A O 1
ATOM 612 N N . PRO A 1 91 ? 106.035 31.311 -108.412 1.00 51.28 91 PRO A N 1
ATOM 613 C CA . PRO A 1 91 ? 104.607 31.273 -108.139 1.00 51.28 91 PRO A CA 1
ATOM 614 C C . PRO A 1 91 ? 103.857 31.247 -109.473 1.00 51.28 91 PRO A C 1
ATOM 616 O O . PRO A 1 91 ? 103.848 32.234 -110.207 1.00 51.28 91 PRO A O 1
ATOM 619 N N . LEU A 1 92 ? 103.225 30.118 -109.796 1.00 39.38 92 LEU A N 1
ATOM 620 C CA . LEU A 1 92 ? 102.183 30.087 -110.814 1.00 39.38 92 LEU A CA 1
ATOM 621 C C . LEU A 1 92 ? 100.984 30.852 -110.252 1.00 39.38 92 LEU A C 1
ATOM 623 O O . LEU A 1 92 ? 100.257 30.368 -109.385 1.00 39.38 92 LEU A O 1
ATOM 627 N N . ASN A 1 93 ? 100.840 32.086 -110.723 1.00 51.97 93 ASN A N 1
ATOM 628 C CA . ASN A 1 93 ? 99.714 32.962 -110.455 1.00 51.97 93 ASN A CA 1
ATOM 629 C C . ASN A 1 93 ? 98.469 32.389 -111.152 1.00 51.97 93 ASN A C 1
ATOM 631 O O . ASN A 1 93 ? 98.188 32.696 -112.307 1.00 51.97 93 ASN A O 1
ATOM 635 N N . LEU A 1 94 ? 97.762 31.488 -110.470 1.00 53.22 94 LEU A N 1
ATOM 636 C CA . LEU A 1 94 ? 96.390 31.145 -110.815 1.00 53.22 94 LEU A CA 1
ATOM 637 C C . LEU A 1 94 ? 95.517 32.186 -110.125 1.00 53.22 94 LEU A C 1
ATOM 639 O O . LEU A 1 94 ? 95.321 32.130 -108.911 1.00 53.22 94 LEU A O 1
ATOM 643 N N . GLU A 1 95 ? 95.039 33.153 -110.899 1.00 54.72 95 GLU A N 1
ATOM 644 C CA . GLU A 1 95 ? 93.967 34.054 -110.493 1.00 54.72 95 GLU A CA 1
ATOM 645 C C . GLU A 1 95 ? 92.743 33.200 -110.122 1.00 54.72 95 GLU A C 1
ATOM 647 O O . GLU A 1 95 ? 91.945 32.798 -110.966 1.00 54.72 95 GLU A O 1
ATOM 652 N N . ILE A 1 96 ? 92.638 32.834 -108.841 1.00 55.06 96 ILE A N 1
ATOM 653 C CA . ILE A 1 96 ? 91.443 32.210 -108.284 1.00 55.06 96 ILE A CA 1
ATOM 654 C C . ILE A 1 96 ? 90.393 33.309 -108.239 1.00 55.06 96 ILE A C 1
ATOM 656 O O . ILE A 1 96 ? 90.558 34.308 -107.539 1.00 55.06 96 ILE A O 1
ATOM 660 N N . ASP A 1 97 ? 89.329 33.096 -109.001 1.00 55.38 97 ASP A N 1
ATOM 661 C CA . ASP A 1 97 ? 88.175 33.975 -109.107 1.00 55.38 97 ASP A CA 1
ATOM 662 C C . ASP A 1 97 ? 87.747 34.526 -107.719 1.00 55.38 97 ASP A C 1
ATOM 664 O O . ASP A 1 97 ? 87.414 33.743 -106.814 1.00 55.38 97 ASP A O 1
ATOM 668 N N . PRO A 1 98 ? 87.750 35.860 -107.511 1.00 63.12 98 PRO A N 1
ATOM 669 C CA . PRO A 1 98 ? 87.402 36.494 -106.236 1.00 63.12 98 PRO A CA 1
ATOM 670 C C . PRO A 1 98 ? 85.963 36.210 -105.764 1.00 63.12 98 PRO A C 1
ATOM 672 O O . PRO A 1 98 ? 85.628 36.499 -104.609 1.00 63.12 98 PRO A O 1
ATOM 675 N N . SER A 1 99 ? 85.113 35.611 -106.604 1.00 63.03 99 SER A N 1
ATOM 676 C CA . SER A 1 99 ? 83.787 35.120 -106.214 1.00 63.03 99 SER A CA 1
ATOM 677 C C . SER A 1 99 ? 83.834 33.828 -105.368 1.00 63.03 99 SER A C 1
ATOM 679 O O . SER A 1 99 ? 83.114 33.724 -104.373 1.00 63.03 99 SER A O 1
ATOM 681 N N . ILE A 1 100 ? 84.743 32.884 -105.651 1.00 63.75 100 ILE A N 1
ATOM 682 C CA . ILE A 1 100 ? 84.833 31.573 -104.965 1.00 63.75 100 ILE A CA 1
ATOM 683 C C . ILE A 1 100 ? 85.389 31.699 -103.536 1.00 63.75 100 ILE A C 1
ATOM 685 O O . ILE A 1 100 ? 84.972 30.982 -102.621 1.00 63.75 100 ILE A O 1
ATOM 689 N N . GLN A 1 101 ? 86.311 32.636 -103.303 1.00 65.06 101 GLN A N 1
ATOM 690 C CA . GLN A 1 101 ? 86.839 32.913 -101.960 1.00 65.06 101 GLN A CA 1
ATOM 691 C C . GLN A 1 101 ? 85.808 33.577 -101.040 1.00 65.06 101 GLN A C 1
ATOM 693 O O . GLN A 1 101 ? 85.831 33.325 -99.832 1.00 65.06 101 GLN A O 1
ATOM 698 N N . ARG A 1 102 ? 84.893 34.388 -101.589 1.00 70.38 102 ARG A N 1
ATOM 699 C CA . ARG A 1 102 ? 83.777 34.967 -100.827 1.00 70.38 102 ARG A CA 1
ATOM 700 C C . ARG A 1 102 ? 82.792 33.890 -100.381 1.00 70.38 102 ARG A C 1
ATOM 702 O O . ARG A 1 102 ? 82.526 33.810 -99.185 1.00 70.38 102 ARG A O 1
ATOM 709 N N . VAL A 1 103 ? 82.381 33.000 -101.287 1.00 74.62 103 VAL A N 1
ATOM 710 C CA . VAL A 1 103 ? 81.461 31.890 -100.972 1.00 74.62 103 VAL A CA 1
ATOM 711 C C . VAL A 1 103 ? 82.055 30.941 -99.928 1.00 74.62 103 VAL A C 1
ATOM 713 O O . VAL A 1 103 ? 81.405 30.661 -98.929 1.00 74.62 103 VAL A O 1
ATOM 716 N N . ARG A 1 104 ? 83.327 30.525 -100.047 1.00 75.12 104 ARG A N 1
ATOM 717 C CA . ARG A 1 104 ? 83.961 29.687 -99.004 1.00 75.12 104 ARG A CA 1
ATOM 718 C C . ARG A 1 104 ? 84.082 30.383 -97.647 1.00 75.12 104 ARG A C 1
ATOM 720 O O . ARG A 1 104 ? 84.109 29.712 -96.615 1.00 75.12 104 ARG A O 1
ATOM 727 N N . LYS A 1 105 ? 84.229 31.711 -97.620 1.00 76.38 105 LYS A N 1
ATOM 728 C CA . LYS A 1 105 ? 84.290 32.474 -96.367 1.00 76.38 105 LYS A CA 1
ATOM 729 C C . LYS A 1 105 ? 82.905 32.573 -95.725 1.00 76.38 105 LYS A C 1
ATOM 731 O O . LYS A 1 105 ? 82.814 32.365 -94.518 1.00 76.38 105 LYS A O 1
ATOM 736 N N . GLU A 1 106 ? 81.862 32.793 -96.524 1.00 79.44 106 GLU A N 1
ATOM 737 C CA . GLU A 1 106 ? 80.460 32.748 -96.089 1.00 79.44 106 GLU A CA 1
ATOM 738 C C . GLU A 1 106 ? 80.050 31.348 -95.618 1.00 79.44 106 GLU A C 1
ATOM 740 O O . GLU A 1 106 ? 79.523 31.226 -94.519 1.00 79.44 106 GLU A O 1
ATOM 745 N N . GLU A 1 107 ? 80.373 30.276 -96.349 1.00 79.56 107 GLU A N 1
ATOM 746 C CA . GLU A 1 107 ? 80.133 28.889 -95.913 1.00 79.56 107 GLU A CA 1
ATOM 747 C C . GLU A 1 107 ? 80.876 28.571 -94.611 1.00 79.56 107 GLU A C 1
ATOM 749 O O . GLU A 1 107 ? 80.318 27.971 -93.696 1.00 79.56 107 GLU A O 1
ATOM 754 N N . LYS A 1 108 ? 82.132 29.015 -94.470 1.00 82.06 108 LYS A N 1
ATOM 755 C CA . LYS A 1 108 ? 82.897 28.837 -93.229 1.00 82.06 108 LYS A CA 1
ATOM 756 C C . LYS A 1 108 ? 82.288 29.616 -92.062 1.00 82.06 108 LYS A C 1
ATOM 758 O O . LYS A 1 108 ? 82.332 29.129 -90.932 1.00 82.06 108 LYS A O 1
ATOM 763 N N . GLU A 1 109 ? 81.742 30.807 -92.295 1.00 81.00 109 GLU A N 1
ATOM 764 C CA . GLU A 1 109 ? 81.005 31.559 -91.276 1.00 81.00 109 GLU A CA 1
ATOM 765 C C . GLU A 1 109 ? 79.672 30.897 -90.935 1.00 81.00 109 GLU A C 1
ATOM 767 O O . GLU A 1 109 ? 79.398 30.715 -89.754 1.00 81.00 109 GLU A O 1
ATOM 772 N N . GLN A 1 110 ? 78.908 30.424 -91.921 1.00 80.44 110 GLN A N 1
ATOM 773 C CA . GLN A 1 110 ? 77.674 29.668 -91.701 1.00 80.44 110 GLN A CA 1
ATOM 774 C C . GLN A 1 110 ? 77.933 28.380 -90.914 1.00 80.44 110 GLN A C 1
ATOM 776 O O . GLN A 1 110 ? 77.230 28.115 -89.941 1.00 80.44 110 GLN A O 1
ATOM 781 N N . ILE A 1 111 ? 78.982 27.622 -91.253 1.00 82.31 111 ILE A N 1
ATOM 782 C CA . ILE A 1 111 ? 79.405 26.433 -90.503 1.00 82.31 111 ILE A CA 1
ATOM 783 C C . ILE A 1 111 ? 79.803 26.817 -89.078 1.00 82.31 111 ILE A C 1
ATOM 785 O O . ILE A 1 111 ? 79.431 26.112 -88.147 1.00 82.31 111 ILE A O 1
ATOM 789 N N . LYS A 1 112 ? 80.496 27.942 -88.857 1.00 83.81 112 LYS A N 1
ATOM 790 C CA . LYS A 1 112 ? 80.799 28.427 -87.499 1.00 83.81 112 LYS A CA 1
ATOM 791 C C . LYS A 1 112 ? 79.541 28.824 -86.731 1.00 83.81 112 LYS A C 1
ATOM 793 O O . LYS A 1 112 ? 79.419 28.469 -85.565 1.00 83.81 112 LYS A O 1
ATOM 798 N N . THR A 1 113 ? 78.598 29.530 -87.351 1.00 84.38 113 THR A N 1
ATOM 799 C CA . THR A 1 113 ? 77.329 29.904 -86.713 1.00 84.38 113 THR A CA 1
ATOM 800 C C . THR A 1 113 ? 76.508 28.665 -86.374 1.00 84.38 113 THR A C 1
ATOM 802 O O . THR A 1 113 ? 75.926 28.590 -85.295 1.00 84.38 113 THR A O 1
ATOM 805 N N . LEU A 1 114 ? 76.487 27.676 -87.266 1.00 85.31 114 LEU A N 1
ATOM 806 C CA . LEU A 1 114 ? 75.808 26.406 -87.050 1.00 85.31 114 LEU A CA 1
ATOM 807 C C . LEU A 1 114 ? 76.499 25.589 -85.954 1.00 85.31 114 LEU A C 1
ATOM 809 O O . LEU A 1 114 ? 75.826 25.054 -85.084 1.00 85.31 114 LEU A O 1
ATOM 813 N N . ASN A 1 115 ? 77.830 25.560 -85.928 1.00 86.44 115 ASN A N 1
ATOM 814 C CA . ASN A 1 115 ? 78.607 24.881 -84.893 1.00 86.44 115 ASN A CA 1
ATOM 815 C C . ASN A 1 115 ? 78.428 25.554 -83.522 1.00 86.44 115 ASN A C 1
ATOM 817 O O . ASN A 1 115 ? 78.190 24.868 -82.539 1.00 86.44 115 ASN A O 1
ATOM 821 N N . ASN A 1 116 ? 78.390 26.888 -83.457 1.00 87.38 116 ASN A N 1
ATOM 822 C CA . ASN A 1 116 ? 78.055 27.617 -82.230 1.00 87.38 116 ASN A CA 1
ATOM 823 C C . ASN A 1 116 ? 76.623 27.320 -81.753 1.00 87.38 116 ASN A C 1
ATOM 825 O O . ASN A 1 116 ? 76.387 27.213 -80.552 1.00 87.38 116 ASN A O 1
ATOM 829 N N . LYS A 1 117 ? 75.668 27.152 -82.680 1.00 87.00 117 LYS A N 1
ATOM 830 C CA . LYS A 1 117 ? 74.309 26.690 -82.352 1.00 87.00 117 LYS A CA 1
ATOM 831 C C . LYS A 1 117 ? 74.311 25.238 -81.866 1.00 87.00 117 LYS A C 1
ATOM 833 O O . LYS A 1 117 ? 73.624 24.928 -80.905 1.00 87.00 117 LYS A O 1
ATOM 838 N N . PHE A 1 118 ? 75.094 24.347 -82.472 1.00 87.44 118 PHE A N 1
ATOM 839 C CA . PHE A 1 118 ? 75.232 22.973 -81.986 1.00 87.44 118 PHE A CA 1
ATOM 840 C C . PHE A 1 118 ? 75.894 22.915 -80.610 1.00 87.44 118 PHE A C 1
ATOM 842 O O . PHE A 1 118 ? 75.422 22.172 -79.760 1.00 87.44 118 PHE A O 1
ATOM 849 N N . ALA A 1 119 ? 76.914 23.731 -80.352 1.00 85.56 119 ALA A N 1
ATOM 850 C CA . ALA A 1 119 ? 77.531 23.850 -79.039 1.00 85.56 119 ALA A CA 1
ATOM 851 C C . ALA A 1 119 ? 76.512 24.317 -77.987 1.00 85.56 119 ALA A C 1
ATOM 853 O O . ALA A 1 119 ? 76.393 23.687 -76.940 1.00 85.56 119 ALA A O 1
ATOM 854 N N . SER A 1 120 ? 75.690 25.331 -78.294 1.00 88.06 120 SER A N 1
ATOM 855 C CA . SER A 1 120 ? 74.648 25.787 -77.364 1.00 88.06 120 SER A CA 1
ATOM 856 C C . SER A 1 120 ? 73.532 24.756 -77.151 1.00 88.06 120 SER A C 1
ATOM 858 O O . SER A 1 120 ? 73.028 24.624 -76.035 1.00 88.06 120 SER A O 1
ATOM 860 N N . PHE A 1 121 ? 73.170 23.977 -78.177 1.00 91.00 121 PHE A N 1
ATOM 861 C CA . PHE A 1 121 ? 72.254 22.844 -78.025 1.00 91.00 121 PHE A CA 1
ATOM 862 C C . PHE A 1 121 ? 72.861 21.719 -77.180 1.00 91.00 121 PHE A C 1
ATOM 864 O O . PHE A 1 121 ? 72.172 21.187 -76.314 1.00 91.00 121 PHE A O 1
ATOM 871 N N . ILE A 1 122 ? 74.140 21.388 -77.371 1.00 89.44 122 ILE A N 1
ATOM 872 C CA . ILE A 1 122 ? 74.854 20.391 -76.561 1.00 89.44 122 ILE A CA 1
ATOM 873 C C . ILE A 1 122 ? 74.906 20.836 -75.096 1.00 89.44 122 ILE A C 1
ATOM 875 O O . ILE A 1 122 ? 74.605 20.038 -74.207 1.00 89.44 122 ILE A O 1
ATOM 879 N N . ASP A 1 123 ? 75.203 22.107 -74.832 1.00 90.94 123 ASP A N 1
ATOM 880 C CA . ASP A 1 123 ? 75.201 22.658 -73.475 1.00 90.94 123 ASP A CA 1
ATOM 881 C C . ASP A 1 123 ? 73.799 22.621 -72.855 1.00 90.94 123 ASP A C 1
ATOM 883 O O . ASP A 1 123 ? 73.640 22.285 -71.678 1.00 90.94 123 ASP A O 1
ATOM 887 N N . LYS A 1 124 ? 72.753 22.890 -73.649 1.00 92.19 124 LYS A N 1
ATOM 888 C CA . LYS A 1 124 ? 71.365 22.803 -73.184 1.00 92.19 124 LYS A CA 1
ATOM 889 C C . LYS A 1 124 ? 70.948 21.369 -72.862 1.00 92.19 124 LYS A C 1
ATOM 891 O O . LYS A 1 124 ? 70.284 21.162 -71.846 1.00 92.19 124 LYS A O 1
ATOM 896 N N . VAL A 1 125 ? 71.336 20.396 -73.686 1.00 91.94 125 VAL A N 1
ATOM 897 C CA . VAL A 1 125 ? 71.077 18.971 -73.436 1.00 91.94 125 VAL A CA 1
ATOM 898 C C . VAL A 1 125 ? 71.805 18.519 -72.175 1.00 91.94 125 VAL A C 1
ATOM 900 O O . VAL A 1 125 ? 71.163 17.962 -71.294 1.00 91.94 125 VAL A O 1
ATOM 903 N N . ARG A 1 126 ? 73.087 18.867 -72.006 1.00 90.56 126 ARG A N 1
ATOM 904 C CA . ARG A 1 126 ? 73.844 18.559 -70.779 1.00 90.56 126 ARG A CA 1
ATOM 905 C C . ARG A 1 126 ? 73.210 19.166 -69.531 1.00 90.56 126 ARG A C 1
ATOM 907 O O . ARG A 1 126 ? 73.111 18.502 -68.504 1.00 90.56 126 ARG A O 1
ATOM 914 N N . PHE A 1 127 ? 72.749 20.414 -69.614 1.00 93.94 127 PHE A N 1
ATOM 915 C CA . PHE A 1 127 ? 72.051 21.066 -68.507 1.00 93.94 127 PHE A CA 1
ATOM 916 C C . PHE A 1 127 ? 70.744 20.343 -68.148 1.00 93.94 127 PHE A C 1
ATOM 918 O O . PHE A 1 127 ? 70.466 20.127 -66.970 1.00 93.94 127 PHE A O 1
ATOM 925 N N . LEU A 1 128 ? 69.956 19.937 -69.149 1.00 92.25 128 LEU A N 1
ATOM 926 C CA . LEU A 1 128 ? 68.716 19.185 -68.937 1.00 92.25 128 LEU A CA 1
ATOM 927 C C . LEU A 1 128 ? 68.977 17.769 -68.404 1.00 92.25 128 LEU A C 1
ATOM 929 O O . LEU A 1 128 ? 68.282 17.334 -67.492 1.00 92.25 128 LEU A O 1
ATOM 933 N N . GLU A 1 129 ? 70.003 17.074 -68.893 1.00 91.50 129 GLU A N 1
ATOM 934 C CA . GLU A 1 129 ? 70.440 15.778 -68.358 1.00 91.50 129 GLU A CA 1
ATOM 935 C C . GLU A 1 129 ? 70.864 15.896 -66.892 1.00 91.50 129 GLU A C 1
ATOM 937 O O . GLU A 1 129 ? 70.479 15.078 -66.057 1.00 91.50 129 GLU A O 1
ATOM 942 N N . GLN A 1 130 ? 71.607 16.949 -66.547 1.00 92.62 130 GLN A N 1
ATOM 943 C CA . GLN A 1 130 ? 72.026 17.201 -65.173 1.00 92.62 130 GLN A CA 1
ATOM 944 C C . GLN A 1 130 ? 70.832 17.534 -64.264 1.00 92.62 130 GLN A C 1
ATOM 946 O O . GLN A 1 130 ? 70.783 17.069 -63.122 1.00 92.62 130 GLN A O 1
ATOM 951 N N . GLN A 1 131 ? 69.844 18.283 -64.766 1.00 93.94 131 GLN A N 1
ATOM 952 C CA . GLN A 1 131 ? 68.589 18.527 -64.051 1.00 93.94 131 GLN A CA 1
ATOM 953 C C . GLN A 1 131 ? 67.772 17.247 -63.862 1.00 93.94 131 GLN A C 1
ATOM 955 O O . GLN A 1 131 ? 67.305 16.997 -62.752 1.00 93.94 131 GLN A O 1
ATOM 960 N N . ASN A 1 132 ? 67.646 16.409 -64.892 1.00 92.19 132 ASN A N 1
ATOM 961 C CA . ASN A 1 132 ? 66.948 15.129 -64.788 1.00 92.19 132 ASN A CA 1
ATOM 962 C C . ASN A 1 132 ? 67.628 14.208 -63.779 1.00 92.19 132 ASN A C 1
ATOM 964 O O . ASN A 1 132 ? 66.955 13.658 -62.917 1.00 92.19 132 ASN A O 1
ATOM 968 N N . LYS A 1 133 ? 68.960 14.136 -63.774 1.00 94.19 133 LYS A N 1
ATOM 969 C CA . LYS A 1 133 ? 69.709 13.351 -62.784 1.00 94.19 133 LYS A CA 1
ATOM 970 C C . LYS A 1 133 ? 69.532 13.879 -61.354 1.00 94.19 133 LYS A C 1
ATOM 972 O O . LYS A 1 133 ? 69.452 13.109 -60.395 1.00 94.19 133 LYS A O 1
ATOM 977 N N . MET A 1 134 ? 69.418 15.199 -61.183 1.00 92.25 134 MET A N 1
ATOM 978 C CA . MET A 1 134 ? 69.056 15.798 -59.892 1.00 92.25 134 MET A CA 1
ATOM 979 C C . MET A 1 134 ? 67.614 15.449 -59.484 1.00 92.25 134 MET A C 1
ATOM 981 O O . MET A 1 134 ? 67.347 15.206 -58.309 1.00 92.25 134 MET A O 1
ATOM 985 N N . LEU A 1 135 ? 66.674 15.427 -60.427 1.00 92.31 135 LEU A N 1
ATOM 986 C CA . LEU A 1 135 ? 65.287 15.053 -60.152 1.00 92.31 135 LEU A CA 1
ATOM 987 C C . LEU A 1 135 ? 65.158 13.562 -59.832 1.00 92.31 135 LEU A C 1
ATOM 989 O O . LEU A 1 135 ? 64.466 13.223 -58.880 1.00 92.31 135 LEU A O 1
ATOM 993 N N . GLU A 1 136 ? 65.877 12.692 -60.537 1.00 90.81 136 GLU A N 1
ATOM 994 C CA . GLU A 1 136 ? 65.946 11.253 -60.260 1.00 90.81 136 GLU A CA 1
ATOM 995 C C . GLU A 1 136 ? 66.508 10.975 -58.864 1.00 90.81 136 GLU A C 1
ATOM 997 O O . GLU A 1 136 ? 65.931 10.198 -58.106 1.00 90.81 136 GLU A O 1
ATOM 1002 N N . THR A 1 137 ? 67.593 11.650 -58.475 1.00 88.25 137 THR A N 1
ATOM 1003 C CA . THR A 1 137 ? 68.164 11.499 -57.125 1.00 88.25 137 THR A CA 1
ATOM 1004 C C . THR A 1 137 ? 67.224 12.024 -56.042 1.00 88.25 137 THR A C 1
ATOM 1006 O O . THR A 1 137 ? 67.036 11.354 -55.028 1.00 88.25 137 THR A O 1
ATOM 1009 N N . LYS A 1 138 ? 66.561 13.169 -56.259 1.00 89.25 138 LYS A N 1
ATOM 1010 C CA . LYS A 1 138 ? 65.523 13.678 -55.342 1.00 89.25 138 LYS A CA 1
ATOM 1011 C C . LYS A 1 138 ? 64.328 12.734 -55.241 1.00 89.25 138 LYS A C 1
ATOM 1013 O O . LYS A 1 138 ? 63.820 12.525 -54.144 1.00 89.25 138 LYS A O 1
ATOM 1018 N N . TRP A 1 139 ? 63.894 12.164 -56.361 1.00 84.75 139 TRP A N 1
ATOM 1019 C CA . TRP A 1 139 ? 62.808 11.192 -56.411 1.00 84.75 139 TRP A CA 1
ATOM 1020 C C . TRP A 1 139 ? 63.168 9.915 -55.648 1.00 84.75 139 TRP A C 1
ATOM 1022 O O . TRP A 1 139 ? 62.395 9.471 -54.803 1.00 84.75 139 TRP A O 1
ATOM 1032 N N . SER A 1 140 ? 64.370 9.377 -55.871 1.00 86.31 140 SER A N 1
ATOM 1033 C CA . SER A 1 140 ? 64.880 8.214 -55.139 1.00 86.31 140 SER A CA 1
ATOM 1034 C C . SER A 1 140 ? 64.937 8.481 -53.636 1.00 86.31 140 SER A C 1
ATOM 1036 O O . SER A 1 140 ? 64.453 7.669 -52.853 1.00 86.31 140 SER A O 1
ATOM 1038 N N . LEU A 1 141 ? 65.445 9.649 -53.229 1.00 84.81 141 LEU A N 1
ATOM 1039 C CA . LEU A 1 141 ? 65.531 10.035 -51.820 1.00 84.81 141 LEU A CA 1
ATOM 1040 C C . LEU A 1 141 ? 64.141 10.174 -51.178 1.00 84.81 141 LEU A C 1
ATOM 1042 O O . LEU A 1 141 ? 63.923 9.690 -50.073 1.00 84.81 141 LEU A O 1
ATOM 1046 N N . LEU A 1 142 ? 63.182 10.792 -51.875 1.00 81.31 142 LEU A N 1
ATOM 1047 C CA . LEU A 1 142 ? 61.793 10.907 -51.413 1.00 81.31 142 LEU A CA 1
ATOM 1048 C C . LEU A 1 142 ? 61.103 9.543 -51.310 1.00 81.31 142 LEU A C 1
ATOM 1050 O O . LEU A 1 142 ? 60.280 9.328 -50.421 1.00 81.31 142 LEU A O 1
ATOM 1054 N N . GLN A 1 143 ? 61.434 8.610 -52.201 1.00 78.56 143 GLN A N 1
ATOM 1055 C CA . GLN A 1 143 ? 60.862 7.270 -52.190 1.00 78.56 143 GLN A CA 1
ATOM 1056 C C . GLN A 1 143 ? 61.482 6.369 -51.110 1.00 78.56 143 GLN A C 1
ATOM 1058 O O . GLN A 1 143 ? 60.769 5.551 -50.519 1.00 78.56 143 GLN A O 1
ATOM 1063 N N . GLU A 1 144 ? 62.772 6.541 -50.812 1.00 75.12 144 GLU A N 1
ATOM 1064 C CA . GLU A 1 144 ? 63.441 5.944 -49.649 1.00 75.12 144 GLU A CA 1
ATOM 1065 C C . GLU A 1 144 ? 62.965 6.570 -48.335 1.00 75.12 144 GLU A C 1
ATOM 1067 O O . GLU A 1 144 ? 62.785 5.861 -47.345 1.00 75.12 144 GLU A O 1
ATOM 1072 N N . GLN A 1 145 ? 62.614 7.860 -48.348 1.00 69.31 145 GLN A N 1
ATOM 1073 C CA . GLN A 1 145 ? 61.877 8.547 -47.288 1.00 69.31 145 GLN A CA 1
ATOM 1074 C C . GLN A 1 145 ? 60.393 8.130 -47.274 1.00 69.31 145 GLN A C 1
ATOM 1076 O O . GLN A 1 145 ? 59.477 8.937 -47.102 1.00 69.31 145 GLN A O 1
ATOM 1081 N N . LYS A 1 146 ? 60.116 6.831 -47.417 1.00 59.59 146 LYS A N 1
ATOM 1082 C CA . LYS A 1 146 ? 58.828 6.263 -47.033 1.00 59.59 146 LYS A CA 1
ATOM 1083 C C . LYS A 1 146 ? 58.631 6.545 -45.552 1.00 59.59 146 LYS A C 1
ATOM 1085 O O . LYS A 1 146 ? 59.295 5.970 -44.697 1.00 59.59 146 LYS A O 1
ATOM 1090 N N . THR A 1 147 ? 57.700 7.453 -45.279 1.00 59.59 147 THR A N 1
ATOM 1091 C CA . THR A 1 147 ? 57.220 7.797 -43.946 1.00 59.59 147 THR A CA 1
ATOM 1092 C C . THR A 1 147 ? 57.053 6.534 -43.096 1.00 59.59 147 THR A C 1
ATOM 1094 O O . THR A 1 147 ? 56.237 5.653 -43.385 1.00 59.59 147 THR A O 1
ATOM 1097 N N . THR A 1 148 ? 57.857 6.419 -42.044 1.00 59.09 148 THR A N 1
ATOM 1098 C CA . THR A 1 148 ? 57.608 5.496 -40.941 1.00 59.09 148 THR A CA 1
ATOM 1099 C C . THR A 1 148 ? 56.321 5.956 -40.265 1.00 59.09 148 THR A C 1
ATOM 1101 O O . THR A 1 148 ? 56.356 6.735 -39.314 1.00 59.09 148 THR A O 1
ATOM 1104 N N . ARG A 1 149 ? 55.164 5.536 -40.793 1.00 62.72 149 ARG A N 1
ATOM 1105 C CA . ARG A 1 149 ? 53.880 5.712 -40.109 1.00 62.72 149 ARG A CA 1
ATOM 1106 C C . ARG A 1 149 ? 53.998 4.970 -38.782 1.00 62.72 149 ARG A C 1
ATOM 1108 O O . ARG A 1 149 ? 54.139 3.748 -38.768 1.00 62.72 149 ARG A O 1
ATOM 1115 N N . SER A 1 150 ? 54.005 5.708 -37.679 1.00 64.56 150 SER A N 1
ATOM 1116 C CA . SER A 1 150 ? 54.029 5.141 -36.336 1.00 64.56 150 SER A CA 1
ATOM 1117 C C . SER A 1 150 ? 52.819 4.217 -36.164 1.00 64.56 150 SER A C 1
ATOM 1119 O O . SER A 1 150 ? 51.668 4.641 -36.253 1.00 64.56 150 SER A O 1
ATOM 1121 N N . ASN A 1 151 ? 53.073 2.922 -35.961 1.00 69.75 151 ASN A N 1
ATOM 1122 C CA . ASN A 1 151 ? 52.033 1.902 -35.817 1.00 69.75 151 ASN A CA 1
ATOM 1123 C C . ASN A 1 151 ? 51.450 1.922 -34.395 1.00 69.75 151 ASN A C 1
ATOM 1125 O O . ASN A 1 151 ? 51.663 1.005 -33.608 1.00 69.75 151 ASN A O 1
ATOM 1129 N N . ILE A 1 152 ? 50.770 3.015 -34.050 1.00 80.62 152 ILE A N 1
ATOM 1130 C CA . ILE A 1 152 ? 50.233 3.261 -32.705 1.00 80.62 152 ILE A CA 1
ATOM 1131 C C . ILE A 1 152 ? 48.787 2.757 -32.554 1.00 80.62 152 ILE A C 1
ATOM 1133 O O . ILE A 1 152 ? 48.293 2.583 -31.442 1.00 80.62 152 ILE A O 1
ATOM 1137 N N . ALA A 1 153 ? 48.111 2.483 -33.675 1.00 84.81 153 ALA A N 1
ATOM 1138 C CA . ALA A 1 153 ? 46.727 2.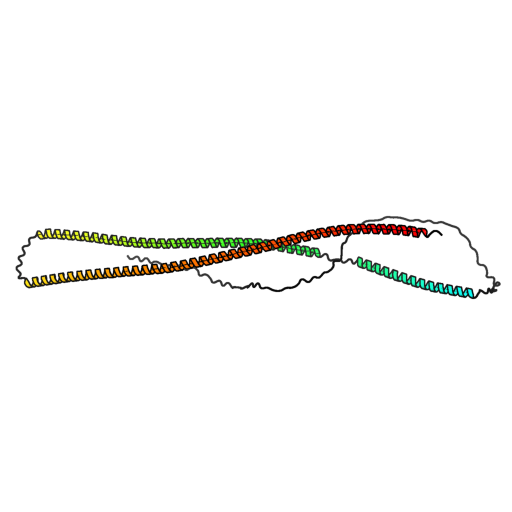014 -33.703 1.00 84.81 153 ALA A CA 1
ATOM 1139 C C . ALA A 1 153 ? 46.489 0.734 -32.870 1.00 84.81 153 ALA A C 1
ATOM 1141 O O . ALA A 1 153 ? 45.514 0.713 -32.125 1.00 84.81 153 ALA A O 1
ATOM 1142 N N . PRO A 1 154 ? 47.378 -0.285 -32.866 1.00 88.94 154 PRO A N 1
ATOM 1143 C CA . PRO A 1 154 ? 47.198 -1.466 -32.017 1.00 88.94 154 PRO A CA 1
ATOM 1144 C C . PRO A 1 154 ? 47.251 -1.167 -30.510 1.00 88.94 154 PRO A C 1
ATOM 1146 O O . PRO A 1 154 ? 46.582 -1.840 -29.725 1.00 88.94 154 PRO A O 1
ATOM 1149 N N . MET A 1 155 ? 48.015 -0.152 -30.082 1.00 88.00 155 MET A N 1
ATOM 1150 C CA . MET A 1 155 ? 48.021 0.280 -28.676 1.00 88.00 155 MET A CA 1
ATOM 1151 C C . MET A 1 155 ? 46.696 0.939 -28.285 1.00 88.00 155 MET A C 1
ATOM 1153 O O . MET A 1 155 ? 46.182 0.682 -27.200 1.00 88.00 155 MET A O 1
ATOM 1157 N N . PHE A 1 156 ? 46.103 1.745 -29.170 1.00 90.38 156 PHE A N 1
ATOM 1158 C CA . PHE A 1 156 ? 44.772 2.300 -28.917 1.00 90.38 156 PHE A CA 1
ATOM 1159 C C . PHE A 1 156 ? 43.687 1.225 -28.950 1.00 90.38 156 PHE A C 1
ATOM 1161 O O . PHE A 1 156 ? 42.823 1.227 -28.081 1.00 90.38 156 PHE A O 1
ATOM 1168 N N . GLU A 1 157 ? 43.762 0.267 -29.873 1.00 94.12 157 GLU A N 1
ATOM 1169 C CA . GLU A 1 157 ? 42.801 -0.838 -29.958 1.00 94.12 157 GLU A CA 1
ATOM 1170 C C . GLU A 1 157 ? 42.810 -1.693 -28.680 1.00 94.12 157 GLU A C 1
ATOM 1172 O O . GLU A 1 157 ? 41.765 -1.989 -28.103 1.00 94.12 157 GLU A O 1
ATOM 1177 N N . THR A 1 158 ? 44.001 -2.032 -28.175 1.00 94.88 158 THR A N 1
ATOM 1178 C CA . THR A 1 158 ? 44.153 -2.774 -26.911 1.00 94.88 158 THR A CA 1
ATOM 1179 C C . THR A 1 158 ? 43.671 -1.969 -25.704 1.00 94.88 158 THR A C 1
ATOM 1181 O O . THR A 1 158 ? 43.006 -2.527 -24.828 1.00 94.88 158 THR A O 1
ATOM 1184 N N . TYR A 1 159 ? 43.928 -0.659 -25.668 1.00 95.00 159 TYR A N 1
ATOM 1185 C CA . TYR A 1 159 ? 43.410 0.222 -24.620 1.00 95.00 159 TYR A CA 1
ATOM 1186 C C . TYR A 1 159 ? 41.876 0.313 -24.646 1.00 95.00 159 TYR A C 1
ATOM 1188 O O . TYR A 1 159 ? 41.230 0.134 -23.613 1.00 95.00 159 TYR A O 1
ATOM 1196 N N . ILE A 1 160 ? 41.280 0.495 -25.829 1.00 95.38 160 ILE A N 1
ATOM 1197 C CA . ILE A 1 160 ? 39.825 0.516 -26.030 1.00 95.38 160 ILE A CA 1
ATOM 1198 C C . ILE A 1 160 ? 39.209 -0.829 -25.629 1.00 95.38 160 ILE A C 1
ATOM 1200 O O . ILE A 1 160 ? 38.193 -0.856 -24.936 1.00 95.38 160 ILE A O 1
ATOM 1204 N N . SER A 1 161 ? 39.827 -1.949 -26.008 1.00 96.94 161 SER A N 1
ATOM 1205 C CA . SER A 1 161 ? 39.358 -3.283 -25.622 1.00 96.94 161 SER A CA 1
ATOM 1206 C C . SER A 1 161 ? 39.397 -3.496 -24.107 1.00 96.94 161 SER A C 1
ATOM 1208 O O . SER A 1 161 ? 38.486 -4.118 -23.562 1.00 96.94 161 SER A O 1
ATOM 1210 N N . ASN A 1 162 ? 40.421 -2.987 -23.416 1.00 96.88 162 ASN A N 1
ATOM 1211 C CA . ASN A 1 162 ? 40.503 -3.063 -21.958 1.00 96.88 162 ASN A CA 1
ATOM 1212 C C . ASN A 1 162 ? 39.406 -2.212 -21.299 1.00 96.88 162 ASN A C 1
ATOM 1214 O O . ASN A 1 162 ? 38.702 -2.702 -20.418 1.00 96.88 162 ASN A O 1
ATOM 1218 N N . LEU A 1 163 ? 39.188 -0.982 -21.780 1.00 96.50 163 LEU A N 1
ATOM 1219 C CA . LEU A 1 163 ? 38.102 -0.121 -21.298 1.00 96.50 163 LEU A CA 1
ATOM 1220 C C . LEU A 1 163 ? 36.722 -0.759 -21.490 1.00 96.50 163 LEU A C 1
ATOM 1222 O O . LEU A 1 163 ? 35.899 -0.710 -20.579 1.00 96.50 163 LEU A O 1
ATOM 1226 N N . ARG A 1 164 ? 36.474 -1.408 -22.635 1.00 96.94 164 ARG A N 1
ATOM 1227 C CA . ARG A 1 164 ? 35.227 -2.153 -22.870 1.00 96.94 164 ARG A CA 1
ATOM 1228 C C . ARG A 1 164 ? 35.056 -3.294 -21.871 1.00 96.94 164 ARG A C 1
ATOM 1230 O O . ARG A 1 164 ? 34.011 -3.389 -21.245 1.00 96.94 164 ARG A O 1
ATOM 1237 N N . ARG A 1 165 ? 36.107 -4.085 -21.631 1.00 97.25 165 ARG A N 1
ATOM 1238 C CA . ARG A 1 165 ? 36.056 -5.177 -20.646 1.00 97.25 165 ARG A CA 1
ATOM 1239 C C . ARG A 1 165 ? 35.792 -4.673 -19.224 1.00 97.25 165 ARG A C 1
ATOM 1241 O O . ARG A 1 165 ? 35.093 -5.335 -18.464 1.00 97.25 165 ARG A O 1
ATOM 1248 N N . GLN A 1 166 ? 36.350 -3.519 -18.855 1.00 97.12 166 GLN A N 1
ATOM 1249 C CA . GLN A 1 166 ? 36.071 -2.884 -17.564 1.00 97.12 166 GLN A CA 1
ATOM 1250 C C . GLN A 1 166 ? 34.620 -2.411 -17.469 1.00 97.12 166 GLN A C 1
ATOM 1252 O O . GLN A 1 166 ? 33.987 -2.622 -16.439 1.00 97.12 166 GLN A O 1
ATOM 1257 N N . LEU A 1 167 ? 34.084 -1.817 -18.539 1.00 97.19 167 LEU A N 1
ATOM 1258 C CA . LEU A 1 167 ? 32.682 -1.410 -18.599 1.00 97.19 167 LEU A CA 1
ATOM 1259 C C . LEU A 1 167 ? 31.746 -2.615 -18.449 1.00 97.19 167 LEU A C 1
ATOM 1261 O O . LEU A 1 167 ? 30.819 -2.556 -17.649 1.00 97.19 167 LEU A O 1
ATOM 1265 N N . ASP A 1 168 ? 32.020 -3.712 -19.155 1.00 97.56 168 ASP A N 1
ATOM 1266 C CA . ASP A 1 168 ? 31.225 -4.940 -19.069 1.00 97.56 168 ASP A CA 1
ATOM 1267 C C . ASP A 1 168 ? 31.273 -5.545 -17.657 1.00 97.56 168 ASP A C 1
ATOM 1269 O O . ASP A 1 168 ? 30.243 -5.952 -17.120 1.00 97.56 168 ASP A O 1
ATOM 1273 N N . GLY A 1 169 ? 32.450 -5.540 -17.018 1.00 97.94 169 GLY A N 1
ATOM 1274 C CA . GLY A 1 169 ? 32.604 -5.960 -15.622 1.00 97.94 169 GLY A CA 1
ATOM 1275 C C . GLY A 1 169 ? 31.789 -5.098 -14.655 1.00 97.94 169 GLY A C 1
ATOM 1276 O O . GLY A 1 169 ? 31.037 -5.627 -13.841 1.00 97.94 169 GLY A O 1
ATOM 1277 N N . LEU A 1 170 ? 31.862 -3.771 -14.799 1.00 97.38 170 LEU A N 1
ATOM 1278 C CA . LEU A 1 170 ? 31.079 -2.837 -13.984 1.00 97.38 170 LEU A CA 1
ATOM 1279 C C . LEU A 1 170 ? 29.569 -2.975 -14.218 1.00 97.38 170 LEU A C 1
ATOM 1281 O O . LEU A 1 170 ? 28.793 -2.819 -13.279 1.00 97.38 170 LEU A O 1
ATOM 1285 N N . LEU A 1 171 ? 29.133 -3.270 -15.445 1.00 97.44 171 LEU A N 1
ATOM 1286 C CA . LEU A 1 171 ? 27.724 -3.526 -15.751 1.00 97.44 171 LEU A CA 1
ATOM 1287 C C . LEU A 1 171 ? 27.230 -4.830 -15.114 1.00 97.44 171 LEU A C 1
ATOM 1289 O O . LEU A 1 171 ? 26.122 -4.853 -14.578 1.00 97.44 171 LEU A O 1
ATOM 1293 N N . ALA A 1 172 ? 28.045 -5.887 -15.123 1.00 97.56 172 ALA A N 1
ATOM 1294 C CA . ALA A 1 172 ? 27.723 -7.139 -14.442 1.00 97.56 172 ALA A CA 1
ATOM 1295 C C . ALA A 1 172 ? 27.637 -6.950 -12.918 1.00 97.56 172 ALA A C 1
ATOM 1297 O O . ALA A 1 172 ? 26.671 -7.394 -12.297 1.00 97.56 172 ALA A O 1
ATOM 1298 N N . ASP A 1 173 ? 28.595 -6.230 -12.325 1.00 97.62 173 ASP A N 1
ATOM 1299 C CA . ASP A 1 173 ? 28.578 -5.897 -10.898 1.00 97.62 173 ASP A CA 1
ATOM 1300 C C . ASP A 1 173 ? 27.382 -5.024 -10.527 1.00 97.62 173 ASP A C 1
ATOM 1302 O O . ASP A 1 173 ? 26.735 -5.270 -9.510 1.00 97.62 173 ASP A O 1
ATOM 1306 N N . LYS A 1 174 ? 27.040 -4.043 -11.369 1.00 97.38 174 LYS A N 1
ATOM 1307 C CA . LYS A 1 174 ? 25.829 -3.238 -11.201 1.00 97.38 174 LYS A CA 1
ATOM 1308 C C . LYS A 1 174 ? 24.584 -4.126 -11.185 1.00 97.38 174 LYS A C 1
ATOM 1310 O O . LYS A 1 174 ? 23.788 -4.002 -10.264 1.00 97.38 174 LYS A O 1
ATOM 1315 N N . GLY A 1 175 ? 24.442 -5.039 -12.146 1.00 96.81 175 GLY A N 1
ATOM 1316 C CA . GLY A 1 175 ? 23.307 -5.965 -12.188 1.00 96.81 175 GLY A CA 1
ATOM 1317 C C . GLY A 1 175 ? 23.240 -6.880 -10.960 1.00 96.81 175 GLY A C 1
ATOM 1318 O O . GLY A 1 175 ? 22.164 -7.088 -10.402 1.00 96.81 175 GLY A O 1
ATOM 1319 N N . ARG A 1 176 ? 24.390 -7.378 -10.483 1.00 98.06 176 ARG A N 1
ATOM 1320 C CA . ARG A 1 176 ? 24.472 -8.169 -9.244 1.00 98.06 176 ARG A CA 1
ATOM 1321 C C . ARG A 1 176 ? 24.027 -7.357 -8.026 1.00 98.06 176 ARG A C 1
ATOM 1323 O O . ARG A 1 176 ? 23.210 -7.840 -7.248 1.00 98.06 176 ARG A O 1
ATOM 1330 N N . LEU A 1 177 ? 24.533 -6.132 -7.877 1.00 97.19 177 LEU A N 1
ATOM 1331 C CA . LEU A 1 177 ? 24.184 -5.239 -6.768 1.00 97.19 177 LEU A CA 1
ATOM 1332 C C . LEU A 1 177 ? 22.716 -4.802 -6.816 1.00 97.19 177 LEU A C 1
ATOM 1334 O O . LEU A 1 177 ? 22.080 -4.712 -5.772 1.00 97.19 177 LEU A O 1
ATOM 1338 N N . GLU A 1 178 ? 22.156 -4.568 -8.003 1.00 97.12 178 GLU A N 1
ATOM 1339 C CA . GLU A 1 178 ? 20.723 -4.296 -8.179 1.00 97.12 178 GLU A CA 1
ATOM 1340 C C . GLU A 1 178 ? 19.869 -5.505 -7.764 1.00 97.12 178 GLU A C 1
ATOM 1342 O O . GLU A 1 178 ? 18.836 -5.332 -7.116 1.00 97.12 178 GLU A O 1
ATOM 1347 N N . GLY A 1 179 ? 20.322 -6.728 -8.061 1.00 97.50 179 GLY A N 1
ATOM 1348 C CA . GLY A 1 179 ? 19.689 -7.959 -7.585 1.00 97.50 179 GLY A CA 1
ATOM 1349 C C . GLY A 1 179 ? 19.750 -8.117 -6.062 1.00 97.50 179 GLY A C 1
ATOM 1350 O O . GLY A 1 179 ? 18.736 -8.407 -5.434 1.00 97.50 179 GLY A O 1
ATOM 1351 N N . GLU A 1 180 ? 20.912 -7.879 -5.449 1.00 97.50 180 GLU A N 1
ATOM 1352 C CA . GLU A 1 180 ? 21.078 -7.906 -3.987 1.00 97.50 180 GLU A CA 1
ATOM 1353 C C . GLU A 1 180 ? 20.233 -6.832 -3.291 1.00 97.50 180 GLU A C 1
ATOM 1355 O O . GLU A 1 180 ? 19.604 -7.113 -2.271 1.00 97.50 180 GLU A O 1
ATOM 1360 N N . LEU A 1 181 ? 20.169 -5.625 -3.863 1.00 97.31 181 LEU A N 1
ATOM 1361 C CA . LEU A 1 181 ? 19.327 -4.540 -3.367 1.00 97.31 181 LEU A CA 1
ATOM 1362 C C . LEU A 1 181 ? 17.851 -4.936 -3.396 1.00 97.31 181 LEU A C 1
ATOM 1364 O O . LEU A 1 181 ? 17.161 -4.750 -2.397 1.00 97.31 181 LEU A O 1
ATOM 1368 N N . LYS A 1 182 ? 17.382 -5.508 -4.512 1.00 98.00 182 LYS A N 1
ATOM 1369 C CA . LYS A 1 182 ? 16.003 -5.983 -4.637 1.00 98.00 182 LYS A CA 1
ATOM 1370 C C . LYS A 1 182 ? 15.698 -7.087 -3.627 1.00 98.00 182 LYS A C 1
ATOM 1372 O O . LYS A 1 182 ? 14.721 -6.975 -2.903 1.00 98.00 182 LYS A O 1
ATOM 1377 N N . ASN A 1 183 ? 16.568 -8.088 -3.503 1.00 97.88 183 ASN A N 1
ATOM 1378 C CA . ASN A 1 183 ? 16.392 -9.165 -2.527 1.00 97.88 183 ASN A CA 1
ATOM 1379 C C . ASN A 1 183 ? 16.331 -8.633 -1.086 1.00 97.88 183 ASN A C 1
ATOM 1381 O O . ASN A 1 183 ? 15.529 -9.103 -0.283 1.00 97.88 183 ASN A O 1
ATOM 1385 N N . MET A 1 184 ? 17.175 -7.654 -0.744 1.00 97.19 184 MET A N 1
ATOM 1386 C CA . MET A 1 184 ? 17.149 -7.031 0.579 1.00 97.19 184 MET A CA 1
ATOM 1387 C C . MET A 1 184 ? 15.874 -6.202 0.783 1.00 97.19 184 MET A C 1
ATOM 1389 O O . MET A 1 184 ? 15.315 -6.212 1.875 1.00 97.19 184 MET A O 1
ATOM 1393 N N . GLN A 1 185 ? 15.400 -5.505 -0.251 1.00 97.25 185 GLN A N 1
ATOM 1394 C CA . GLN A 1 185 ? 14.147 -4.756 -0.207 1.00 97.25 185 GLN A CA 1
ATOM 1395 C C . GLN A 1 185 ? 12.943 -5.685 -0.008 1.00 97.25 185 GLN A C 1
ATOM 1397 O O . GLN A 1 185 ? 12.132 -5.419 0.876 1.00 97.25 185 GLN A O 1
ATOM 1402 N N . ASP A 1 186 ? 12.879 -6.791 -0.750 1.00 97.81 186 ASP A N 1
ATOM 1403 C CA . ASP A 1 186 ? 11.838 -7.815 -0.613 1.00 97.81 186 ASP A CA 1
ATOM 1404 C C . ASP A 1 186 ? 11.856 -8.408 0.810 1.00 97.81 186 ASP A C 1
ATOM 1406 O O . ASP A 1 186 ? 10.822 -8.496 1.465 1.00 97.81 186 ASP A O 1
ATOM 1410 N N . LEU A 1 187 ? 13.042 -8.706 1.357 1.00 98.06 187 LEU A N 1
ATOM 1411 C CA . LEU A 1 187 ? 13.181 -9.200 2.731 1.00 98.06 187 LEU A CA 1
ATOM 1412 C C . LEU A 1 187 ? 12.717 -8.174 3.780 1.00 98.06 187 LEU A C 1
ATOM 1414 O O . LEU A 1 187 ? 12.121 -8.541 4.794 1.00 98.06 187 LEU A O 1
ATOM 1418 N N . VAL A 1 188 ? 13.000 -6.887 3.564 1.00 97.94 188 VAL A N 1
ATOM 1419 C CA . VAL A 1 188 ? 12.539 -5.803 4.443 1.00 97.94 188 VAL A CA 1
ATOM 1420 C C . VAL A 1 188 ? 11.020 -5.660 4.383 1.00 97.94 188 VAL A C 1
ATOM 1422 O O . VAL A 1 188 ? 10.404 -5.498 5.437 1.00 97.94 188 VAL A O 1
ATOM 1425 N N . GLU A 1 189 ? 10.410 -5.745 3.198 1.00 97.25 189 GLU A N 1
ATOM 1426 C CA . GLU A 1 189 ? 8.949 -5.751 3.073 1.00 97.25 189 GLU A CA 1
ATOM 1427 C C . GLU A 1 189 ? 8.333 -6.972 3.760 1.00 97.25 189 GLU A C 1
ATOM 1429 O O . GLU A 1 189 ? 7.431 -6.802 4.576 1.00 97.25 189 GLU A O 1
ATOM 1434 N N . ASP A 1 190 ? 8.889 -8.168 3.562 1.00 98.06 190 ASP A N 1
ATOM 1435 C CA . ASP A 1 190 ? 8.436 -9.388 4.238 1.00 98.06 190 ASP A CA 1
ATOM 1436 C C . ASP A 1 190 ? 8.474 -9.251 5.766 1.00 98.06 190 ASP A C 1
ATOM 1438 O O . ASP A 1 190 ? 7.545 -9.664 6.468 1.00 98.06 190 ASP A O 1
ATOM 1442 N N . PHE A 1 191 ? 9.554 -8.685 6.317 1.00 96.88 191 PHE A N 1
ATOM 1443 C CA . PHE A 1 191 ? 9.640 -8.431 7.754 1.00 96.88 191 PHE A CA 1
ATOM 1444 C C . PHE A 1 191 ? 8.638 -7.377 8.199 1.00 96.88 191 PHE A C 1
ATOM 1446 O O . PHE A 1 191 ? 8.000 -7.565 9.232 1.00 96.88 191 PHE A O 1
ATOM 1453 N N . LYS A 1 192 ? 8.465 -6.296 7.436 1.00 97.94 192 LYS A N 1
ATOM 1454 C CA . LYS A 1 192 ? 7.476 -5.261 7.735 1.00 97.94 192 LYS A CA 1
ATOM 1455 C C . LYS A 1 192 ? 6.065 -5.852 7.797 1.00 97.94 192 LYS A C 1
ATOM 1457 O O . LYS A 1 192 ? 5.385 -5.630 8.793 1.00 97.94 192 LYS A O 1
ATOM 1462 N N . THR A 1 193 ? 5.666 -6.656 6.813 1.00 97.56 193 THR A N 1
ATOM 1463 C CA . THR A 1 193 ? 4.363 -7.335 6.809 1.00 97.56 193 THR A CA 1
ATOM 1464 C C . THR A 1 193 ? 4.219 -8.268 8.010 1.00 97.56 193 THR A C 1
ATOM 1466 O O . THR A 1 193 ? 3.210 -8.216 8.705 1.00 97.56 193 THR A O 1
ATOM 1469 N N . LYS A 1 194 ? 5.253 -9.053 8.345 1.00 98.06 194 LYS A N 1
ATOM 1470 C CA . LYS A 1 194 ? 5.242 -9.900 9.554 1.00 98.06 194 LYS A CA 1
ATOM 1471 C C . LYS A 1 194 ? 5.098 -9.089 10.843 1.00 98.06 194 LYS A C 1
ATOM 1473 O O . LYS A 1 194 ? 4.403 -9.530 11.754 1.00 98.06 194 LYS A O 1
ATOM 1478 N N . TYR A 1 195 ? 5.746 -7.928 10.943 1.00 97.25 195 TYR A N 1
ATOM 1479 C CA . TYR A 1 195 ? 5.603 -7.041 12.099 1.00 97.25 195 TYR A CA 1
ATOM 1480 C C . TYR A 1 195 ? 4.198 -6.443 12.187 1.00 97.25 195 TYR A C 1
ATOM 1482 O O . TYR A 1 195 ? 3.635 -6.401 13.278 1.00 97.25 195 TYR A O 1
ATOM 1490 N N . GLU A 1 196 ? 3.621 -6.010 11.067 1.00 96.50 196 GLU A N 1
ATOM 1491 C CA . GLU A 1 196 ? 2.241 -5.516 11.010 1.00 96.50 196 GLU A CA 1
ATOM 1492 C C . GLU A 1 196 ? 1.242 -6.613 11.415 1.00 96.50 196 GLU A C 1
ATOM 1494 O O . GLU A 1 196 ? 0.369 -6.371 12.249 1.00 96.50 196 GLU A O 1
ATOM 1499 N N . ASP A 1 197 ? 1.422 -7.842 10.926 1.00 96.81 197 ASP A N 1
ATOM 1500 C CA . ASP A 1 197 ? 0.610 -8.999 11.313 1.00 96.81 197 ASP A CA 1
ATOM 1501 C C . ASP A 1 197 ? 0.734 -9.328 12.805 1.00 96.81 197 ASP A C 1
ATOM 1503 O O . ASP A 1 197 ? -0.267 -9.617 13.462 1.00 96.81 197 ASP A O 1
ATOM 1507 N N . GLU A 1 198 ? 1.944 -9.282 13.365 1.00 97.38 198 GLU A N 1
ATOM 1508 C CA . GLU A 1 198 ? 2.168 -9.556 14.786 1.00 97.38 198 GLU A CA 1
ATOM 1509 C C . GLU A 1 198 ? 1.576 -8.457 15.678 1.00 97.38 198 GLU A C 1
ATOM 1511 O O . GLU A 1 198 ? 0.994 -8.752 16.723 1.00 97.38 198 GLU A O 1
ATOM 1516 N N . ILE A 1 199 ? 1.643 -7.192 15.247 1.00 97.00 199 ILE A N 1
ATOM 1517 C CA . ILE A 1 199 ? 0.951 -6.081 15.911 1.00 97.00 199 ILE A CA 1
ATOM 1518 C C . ILE A 1 199 ? -0.559 -6.321 15.887 1.00 97.00 199 ILE A C 1
ATOM 1520 O O . ILE A 1 199 ? -1.198 -6.248 16.934 1.00 97.00 199 ILE A O 1
ATOM 1524 N N . ASN A 1 200 ? -1.122 -6.674 14.731 1.00 96.25 200 ASN A N 1
ATOM 1525 C CA . ASN A 1 200 ? -2.552 -6.945 14.600 1.00 96.25 200 ASN A CA 1
ATOM 1526 C C . ASN A 1 200 ? -2.995 -8.119 15.484 1.00 96.25 200 ASN A C 1
ATOM 1528 O O . ASN A 1 200 ? -4.004 -8.013 16.182 1.00 96.25 200 ASN A O 1
ATOM 1532 N N . LYS A 1 201 ? -2.224 -9.215 15.521 1.00 97.06 201 LYS A N 1
ATOM 1533 C CA . LYS A 1 201 ? -2.478 -10.361 16.412 1.00 97.06 201 LYS A CA 1
ATOM 1534 C C . LYS A 1 201 ? -2.401 -9.968 17.881 1.00 97.06 201 LYS A C 1
ATOM 1536 O O . LYS A 1 201 ? -3.283 -10.341 18.651 1.00 97.06 201 LYS A O 1
ATOM 1541 N N . ARG A 1 202 ? -1.387 -9.190 18.273 1.00 97.69 202 ARG A N 1
ATOM 1542 C CA . ARG A 1 202 ? -1.259 -8.671 19.638 1.00 97.69 202 ARG A CA 1
ATOM 1543 C C . ARG A 1 202 ? -2.460 -7.807 20.009 1.00 97.69 202 ARG A C 1
ATOM 1545 O O . ARG A 1 202 ? -3.022 -8.009 21.076 1.00 97.69 202 ARG A O 1
ATOM 1552 N N . THR A 1 203 ? -2.866 -6.878 19.147 1.00 95.50 203 THR A N 1
ATOM 1553 C CA . THR A 1 203 ? -4.029 -6.017 19.387 1.00 95.50 203 THR A CA 1
ATOM 1554 C C . THR A 1 203 ? -5.321 -6.828 19.471 1.00 95.50 203 THR A C 1
ATOM 1556 O O . THR A 1 203 ? -6.147 -6.554 20.334 1.00 95.50 203 THR A O 1
ATOM 1559 N N . ALA A 1 204 ? -5.494 -7.856 18.636 1.00 96.75 204 ALA A N 1
ATOM 1560 C CA . ALA A 1 204 ? -6.639 -8.760 18.725 1.00 96.75 204 ALA A CA 1
ATOM 1561 C C . ALA A 1 204 ? -6.668 -9.517 20.065 1.00 96.75 204 ALA A C 1
ATOM 1563 O O . ALA A 1 204 ? -7.698 -9.516 20.735 1.00 96.75 204 ALA A O 1
ATOM 1564 N N . ALA A 1 205 ? -5.533 -10.079 20.492 1.00 96.12 205 ALA A N 1
ATOM 1565 C CA . ALA A 1 205 ? -5.412 -10.765 21.777 1.00 96.12 205 ALA A CA 1
ATOM 1566 C C . ALA A 1 205 ? -5.595 -9.814 22.975 1.00 96.12 205 ALA A C 1
ATOM 1568 O O . ALA A 1 205 ? -6.198 -10.182 23.979 1.00 96.12 205 ALA A O 1
ATOM 1569 N N . GLU A 1 206 ? -5.106 -8.576 22.879 1.00 96.00 206 GLU A N 1
ATOM 1570 C CA . GLU A 1 206 ? -5.295 -7.546 23.904 1.00 96.00 206 GLU A CA 1
ATOM 1571 C C . GLU A 1 206 ? -6.765 -7.120 24.002 1.00 96.00 206 GLU A C 1
ATOM 1573 O O . GLU A 1 206 ? -7.302 -7.012 25.104 1.00 96.00 206 GLU A O 1
ATOM 1578 N N . ASN A 1 207 ? -7.450 -6.965 22.867 1.00 96.19 207 ASN A N 1
ATOM 1579 C CA . ASN A 1 207 ? -8.887 -6.709 22.839 1.00 96.19 207 ASN A CA 1
ATOM 1580 C C . ASN A 1 207 ? -9.673 -7.868 23.466 1.00 96.19 207 ASN A C 1
ATOM 1582 O O . ASN A 1 207 ? -10.534 -7.623 24.309 1.00 96.19 207 ASN A O 1
ATOM 1586 N N . GLU A 1 208 ? -9.360 -9.115 23.105 1.00 97.50 208 GLU A N 1
ATOM 1587 C CA . GLU A 1 208 ? -9.981 -10.304 23.700 1.00 97.50 208 GLU A CA 1
ATOM 1588 C C . GLU A 1 208 ? -9.746 -10.354 25.213 1.00 97.50 208 GLU A C 1
ATOM 1590 O O . GLU A 1 208 ? -10.692 -10.539 25.975 1.00 97.50 208 GLU A O 1
ATOM 1595 N N . PHE A 1 209 ? -8.522 -10.078 25.671 1.00 97.75 209 PHE A N 1
ATOM 1596 C CA . PHE A 1 209 ? -8.197 -9.997 27.093 1.00 97.75 209 PHE A CA 1
ATOM 1597 C C . PHE A 1 209 ? -9.014 -8.922 27.824 1.00 97.75 209 PHE A C 1
ATOM 1599 O O . PHE A 1 209 ? -9.484 -9.153 28.938 1.00 97.75 209 PHE A O 1
ATOM 1606 N N . VAL A 1 210 ? -9.215 -7.750 27.213 1.00 97.94 210 VAL A N 1
ATOM 1607 C CA . VAL A 1 210 ? -10.044 -6.681 27.791 1.00 97.94 210 VAL A CA 1
ATOM 1608 C C . VAL A 1 210 ? -11.508 -7.106 27.900 1.00 97.94 210 VAL A C 1
ATOM 1610 O O . VAL A 1 210 ? -12.141 -6.803 28.912 1.00 97.94 210 VAL A O 1
ATOM 1613 N N . VAL A 1 211 ? -12.053 -7.806 26.900 1.00 97.44 211 VAL A N 1
ATOM 1614 C CA . VAL A 1 211 ? -13.415 -8.364 26.981 1.00 97.44 211 VAL A CA 1
ATOM 1615 C C . VAL A 1 211 ? -13.492 -9.409 28.088 1.00 97.44 211 VAL A C 1
ATOM 1617 O O . VAL A 1 211 ? -14.334 -9.289 28.973 1.00 97.44 211 VAL A O 1
ATOM 1620 N N . LEU A 1 212 ? -12.552 -10.353 28.118 1.00 97.38 212 LEU A N 1
ATOM 1621 C CA . LEU A 1 212 ? -12.520 -11.413 29.122 1.00 97.38 212 LEU A CA 1
ATOM 1622 C C . LEU A 1 212 ? -12.414 -10.844 30.543 1.00 97.38 212 LEU A C 1
ATOM 1624 O O . LEU A 1 212 ? -13.051 -11.339 31.467 1.00 97.38 212 LEU A O 1
ATOM 1628 N N . LYS A 1 213 ? -11.649 -9.762 30.725 1.00 97.81 213 LYS A N 1
ATOM 1629 C CA . LYS A 1 213 ? -11.566 -9.045 31.999 1.00 97.81 213 LYS A CA 1
ATOM 1630 C C . LYS A 1 213 ? -12.912 -8.443 32.406 1.00 97.81 213 LYS A C 1
ATOM 1632 O O . LYS A 1 213 ? -13.298 -8.589 33.560 1.00 97.81 213 LYS A O 1
ATOM 1637 N N . LYS A 1 214 ? -13.634 -7.806 31.477 1.00 97.88 214 LYS A N 1
ATOM 1638 C CA . LYS A 1 214 ? -14.984 -7.283 31.747 1.00 97.88 214 LYS A CA 1
ATOM 1639 C C . LYS A 1 214 ? -15.953 -8.400 32.130 1.00 97.88 214 LYS A C 1
ATOM 1641 O O . LYS A 1 214 ? -16.728 -8.217 33.062 1.00 97.88 214 LYS A O 1
ATOM 1646 N N . ASP A 1 215 ? -15.879 -9.544 31.456 1.00 97.44 215 ASP A N 1
ATOM 1647 C CA . ASP A 1 215 ? -16.724 -10.702 31.757 1.00 97.44 215 ASP A CA 1
ATOM 1648 C C . ASP A 1 215 ? -16.404 -11.291 33.139 1.00 97.44 215 ASP A C 1
ATOM 1650 O O . ASP A 1 215 ? -17.316 -11.632 33.892 1.00 97.44 215 ASP A O 1
ATOM 1654 N N . VAL A 1 216 ? -15.121 -11.352 33.515 1.00 98.19 216 VAL A N 1
ATOM 1655 C CA . VAL A 1 216 ? -14.684 -11.764 34.859 1.00 98.19 216 VAL A CA 1
ATOM 1656 C C . VAL A 1 216 ? -15.167 -10.781 35.925 1.00 98.19 216 VAL A C 1
ATOM 1658 O O . VAL A 1 216 ? -15.703 -11.220 36.942 1.00 98.19 216 VAL A O 1
ATOM 1661 N N . ASP A 1 217 ? -15.025 -9.473 35.699 1.00 97.75 217 ASP A N 1
ATOM 1662 C CA . ASP A 1 217 ? -15.501 -8.444 36.629 1.00 97.75 217 ASP A CA 1
ATOM 1663 C C . ASP A 1 217 ? -17.033 -8.523 36.789 1.00 97.75 217 ASP A C 1
ATOM 1665 O O . ASP A 1 217 ? -17.543 -8.503 37.909 1.00 97.75 217 ASP A O 1
ATOM 1669 N N . ALA A 1 218 ? -17.779 -8.703 35.693 1.00 97.44 218 ALA A N 1
ATOM 1670 C CA . ALA A 1 218 ? -19.230 -8.887 35.723 1.00 97.44 218 ALA A CA 1
ATOM 1671 C C . ALA A 1 218 ? -19.641 -10.172 36.463 1.00 97.44 218 ALA A C 1
ATOM 1673 O O . ALA A 1 218 ? -20.557 -10.155 37.288 1.00 97.44 218 ALA A O 1
ATOM 1674 N N . ALA A 1 219 ? -18.946 -11.287 36.220 1.00 97.56 219 ALA A N 1
ATOM 1675 C CA . ALA A 1 219 ? -19.170 -12.537 36.940 1.00 97.56 219 ALA A CA 1
ATOM 1676 C C . ALA A 1 219 ? -18.860 -12.397 38.438 1.00 97.56 219 ALA A C 1
ATOM 1678 O O . ALA A 1 219 ? -19.590 -12.941 39.266 1.00 97.56 219 ALA A O 1
ATOM 1679 N N . TYR A 1 220 ? -17.820 -11.640 38.799 1.00 97.94 220 TYR A N 1
ATOM 1680 C CA . TYR A 1 220 ? -17.478 -11.363 40.191 1.00 97.94 220 TYR A CA 1
ATOM 1681 C C . TYR A 1 220 ? -18.538 -10.493 40.877 1.00 97.94 220 TYR A C 1
ATOM 1683 O O . TYR A 1 220 ? -18.953 -10.820 41.985 1.00 97.94 220 TYR A O 1
ATOM 1691 N N . MET A 1 221 ? -19.039 -9.445 40.215 1.00 97.38 221 MET A N 1
ATOM 1692 C CA . MET A 1 221 ? -20.145 -8.634 40.742 1.00 97.38 221 MET A CA 1
ATOM 1693 C C . MET A 1 221 ? -21.401 -9.481 40.974 1.00 97.38 221 MET A C 1
ATOM 1695 O O . MET A 1 221 ? -21.957 -9.454 42.069 1.00 97.38 221 MET A O 1
ATOM 1699 N N . ASN A 1 222 ? -21.781 -10.317 40.002 1.00 97.38 222 ASN A N 1
ATOM 1700 C CA . ASN A 1 222 ? -22.899 -11.254 40.151 1.00 97.38 222 ASN A CA 1
ATOM 1701 C C . ASN A 1 222 ? -22.681 -12.232 41.312 1.00 97.38 222 ASN A C 1
ATOM 1703 O O . ASN A 1 222 ? -23.608 -12.526 42.063 1.00 97.38 222 ASN A O 1
ATOM 1707 N N . LYS A 1 223 ? -21.453 -12.739 41.474 1.00 98.00 223 LYS A N 1
ATOM 1708 C CA . LYS A 1 223 ? -21.095 -13.615 42.590 1.00 98.00 223 LYS A CA 1
ATOM 1709 C C . LYS A 1 223 ? -21.298 -12.900 43.931 1.00 98.00 223 LYS A C 1
ATOM 1711 O O . LYS A 1 223 ? -21.958 -13.459 44.797 1.00 98.00 223 LYS A O 1
ATOM 1716 N N . VAL A 1 224 ? -20.774 -11.683 44.085 1.00 98.06 224 VAL A N 1
ATOM 1717 C CA . VAL A 1 224 ? -20.904 -10.892 45.322 1.00 98.06 224 VAL A CA 1
ATOM 1718 C C . VAL A 1 224 ? -22.371 -10.573 45.624 1.00 98.06 224 VAL A C 1
ATOM 1720 O O . VAL A 1 224 ? -22.799 -10.686 46.769 1.00 98.06 224 VAL A O 1
ATOM 1723 N N . GLU A 1 225 ? -23.173 -10.232 44.613 1.00 97.12 225 GLU A N 1
ATOM 1724 C CA . GLU A 1 225 ? -24.616 -10.019 44.786 1.00 97.12 225 GLU A CA 1
ATOM 1725 C C . GLU A 1 225 ? -25.350 -11.288 45.238 1.00 97.12 225 GLU A C 1
ATOM 1727 O O . GLU A 1 225 ? -26.264 -11.218 46.062 1.00 97.12 225 GLU A O 1
ATOM 1732 N N . LEU A 1 226 ? -24.976 -12.451 44.699 1.00 97.19 226 LEU A N 1
ATOM 1733 C CA . LEU A 1 226 ? -25.540 -13.734 45.112 1.00 97.19 226 LEU A CA 1
ATOM 1734 C C . LEU A 1 226 ? -25.101 -14.119 46.529 1.00 97.19 226 LEU A C 1
ATOM 1736 O O . LEU A 1 226 ? -25.943 -14.575 47.296 1.00 97.19 226 LEU A O 1
ATOM 1740 N N . GLU A 1 227 ? -23.837 -13.900 46.898 1.00 97.00 227 GLU A N 1
ATOM 1741 C CA . GLU A 1 227 ? -23.343 -14.103 48.269 1.00 97.00 227 GLU A CA 1
ATOM 1742 C C . GLU A 1 227 ? -24.110 -13.215 49.261 1.00 97.00 227 GLU A C 1
ATOM 1744 O O . GLU A 1 227 ? -24.645 -13.729 50.238 1.00 97.00 227 GLU A O 1
ATOM 1749 N N . ALA A 1 228 ? -24.309 -11.928 48.955 1.00 97.25 228 ALA A N 1
ATOM 1750 C CA . ALA A 1 228 ? -25.097 -11.028 49.801 1.00 97.25 228 ALA A CA 1
ATOM 1751 C C . ALA A 1 228 ? -26.564 -11.476 49.956 1.00 97.25 228 ALA A C 1
ATOM 1753 O O . ALA A 1 228 ? -27.146 -11.339 51.032 1.00 97.25 228 ALA A O 1
ATOM 1754 N N . LYS A 1 229 ? -27.177 -12.032 48.900 1.00 97.19 229 LYS A N 1
ATOM 1755 C CA . LYS A 1 229 ? -28.528 -12.618 48.982 1.00 97.19 229 LYS A CA 1
ATOM 1756 C C . LYS A 1 229 ? -28.555 -13.875 49.847 1.00 97.19 229 LYS A C 1
ATOM 1758 O O . LYS A 1 229 ? -29.519 -14.071 50.580 1.00 97.19 229 LYS A O 1
ATOM 1763 N N . VAL A 1 230 ? -27.529 -14.721 49.760 1.00 98.12 230 VAL A N 1
ATOM 1764 C CA . VAL A 1 230 ? -27.401 -15.916 50.607 1.00 98.12 230 VAL A CA 1
ATOM 1765 C C . VAL A 1 230 ? -27.241 -15.521 52.072 1.00 98.12 230 VAL A C 1
ATOM 1767 O O . VAL A 1 230 ? -27.928 -16.094 52.916 1.00 98.12 230 VAL A O 1
ATOM 1770 N N . ASP A 1 231 ? -26.407 -14.527 52.372 1.00 97.44 231 ASP A N 1
ATOM 1771 C CA . ASP A 1 231 ? -26.217 -14.021 53.734 1.00 97.44 231 ASP A CA 1
ATOM 1772 C C . ASP A 1 231 ? -27.518 -13.420 54.283 1.00 97.44 231 ASP A C 1
ATOM 1774 O O . ASP A 1 231 ? -27.965 -13.813 55.357 1.00 97.44 231 ASP A O 1
ATOM 1778 N N . ALA A 1 232 ? -28.205 -12.574 53.505 1.00 97.44 232 ALA A N 1
ATOM 1779 C CA . ALA A 1 232 ? -29.490 -11.996 53.901 1.00 97.44 232 ALA A CA 1
ATOM 1780 C C . ALA A 1 232 ? -30.567 -13.064 54.177 1.00 97.44 232 ALA A C 1
ATOM 1782 O O . ALA A 1 232 ? -31.277 -12.983 55.178 1.00 97.44 232 ALA A O 1
ATOM 1783 N N . LEU A 1 233 ? -30.672 -14.091 53.324 1.00 97.19 233 LEU A N 1
ATOM 1784 C CA . LEU A 1 233 ? -31.588 -15.218 53.547 1.00 97.19 233 LEU A CA 1
ATOM 1785 C C . LEU A 1 233 ? -31.182 -16.057 54.766 1.00 97.19 233 LEU A C 1
ATOM 1787 O O . LEU A 1 233 ? -32.040 -16.587 55.468 1.00 97.19 233 LEU A O 1
ATOM 1791 N N . THR A 1 234 ? -29.884 -16.190 55.032 1.00 97.50 234 THR A N 1
ATOM 1792 C CA . THR A 1 234 ? -29.376 -16.906 56.208 1.00 97.50 234 THR A CA 1
ATOM 1793 C C . THR A 1 234 ? -29.714 -16.151 57.492 1.00 97.50 234 THR A C 1
ATOM 1795 O O . THR A 1 234 ? -30.173 -16.768 58.455 1.00 97.50 234 THR A O 1
ATOM 1798 N N . ASP A 1 235 ? -29.561 -14.827 57.495 1.00 97.00 235 ASP A N 1
ATOM 1799 C CA . ASP A 1 235 ? -29.964 -13.963 58.604 1.00 97.00 235 ASP A CA 1
ATOM 1800 C C . ASP A 1 235 ? -31.477 -14.022 58.839 1.00 97.00 235 ASP A C 1
ATOM 1802 O O . ASP A 1 235 ? -31.910 -14.145 59.984 1.00 97.00 235 ASP A O 1
ATOM 1806 N N . GLU A 1 236 ? -32.286 -14.034 57.776 1.00 97.25 236 GLU A N 1
ATOM 1807 C CA . GLU A 1 236 ? -33.740 -14.203 57.872 1.00 97.25 236 GLU A CA 1
ATOM 1808 C C . GLU A 1 236 ? -34.120 -15.568 58.472 1.00 97.25 236 GLU A C 1
ATOM 1810 O O . GLU A 1 236 ? -34.946 -15.643 59.383 1.00 97.25 236 GLU A O 1
ATOM 1815 N N . ILE A 1 237 ? -33.466 -16.653 58.042 1.00 96.75 237 ILE A N 1
ATOM 1816 C CA . ILE A 1 237 ? -33.662 -17.991 58.624 1.00 96.75 237 ILE A CA 1
ATOM 1817 C C . ILE A 1 237 ? -33.280 -18.005 60.109 1.00 96.75 237 ILE A C 1
ATOM 1819 O O . ILE A 1 237 ? -33.996 -18.592 60.922 1.00 96.75 237 ILE A O 1
ATOM 1823 N N . ASN A 1 238 ? -32.159 -17.386 60.479 1.00 97.25 238 ASN A N 1
ATOM 1824 C CA . ASN A 1 238 ? -31.709 -17.327 61.869 1.00 97.25 238 ASN A CA 1
ATOM 1825 C C . ASN A 1 238 ? -32.653 -16.486 62.733 1.00 97.25 238 ASN A C 1
ATOM 1827 O O . ASN A 1 238 ? -32.971 -16.892 63.850 1.00 97.25 238 ASN A O 1
ATOM 1831 N N . PHE A 1 239 ? -33.146 -15.365 62.205 1.00 97.31 239 PHE A N 1
ATOM 1832 C CA . PHE A 1 239 ? -34.153 -14.539 62.858 1.00 97.31 239 PHE A CA 1
ATOM 1833 C C . PHE A 1 239 ? -35.442 -15.327 63.105 1.00 97.31 239 PHE A C 1
ATOM 1835 O O . PHE A 1 239 ? -35.910 -15.373 64.238 1.00 97.31 239 PHE A O 1
ATOM 1842 N N . LEU A 1 240 ? -35.974 -16.011 62.087 1.00 96.94 240 LEU A N 1
ATOM 1843 C CA . LEU A 1 240 ? -37.180 -16.835 62.224 1.00 96.94 240 LEU A CA 1
ATOM 1844 C C . LEU A 1 240 ? -36.990 -17.975 63.232 1.00 96.94 240 LEU A C 1
ATOM 1846 O O . LEU A 1 240 ? -37.890 -18.258 64.018 1.00 96.94 240 LEU A O 1
ATOM 1850 N N . ARG A 1 241 ? -35.811 -18.610 63.258 1.00 96.19 241 ARG A N 1
ATOM 1851 C CA . ARG A 1 241 ? -35.481 -19.633 64.264 1.00 96.19 241 ARG A CA 1
ATOM 1852 C C . ARG A 1 241 ? -35.474 -19.063 65.679 1.00 96.19 241 ARG A C 1
ATOM 1854 O O . ARG A 1 241 ? -36.124 -19.638 66.545 1.00 96.19 241 ARG A O 1
ATOM 1861 N N . ALA A 1 242 ? -34.781 -17.946 65.901 1.00 96.19 242 ALA A N 1
ATOM 1862 C CA . ALA A 1 242 ? -34.720 -17.295 67.209 1.00 96.19 242 ALA A CA 1
ATOM 1863 C C . ALA A 1 242 ? -36.098 -16.785 67.658 1.00 96.19 242 ALA A C 1
ATOM 1865 O O . ALA A 1 242 ? -36.447 -16.900 68.830 1.00 96.19 242 ALA A O 1
ATOM 1866 N N . PHE A 1 243 ? -36.897 -16.267 66.722 1.00 96.62 243 PHE A N 1
ATOM 1867 C CA . PHE A 1 243 ? -38.266 -15.832 66.970 1.00 96.62 243 PHE A CA 1
ATOM 1868 C C . PHE A 1 243 ? -39.157 -17.004 67.400 1.00 96.62 243 PHE A C 1
ATOM 1870 O O . PHE A 1 243 ? -39.787 -16.925 68.450 1.00 96.62 243 PHE A O 1
ATOM 1877 N N . HIS A 1 244 ? -39.146 -18.120 66.663 1.00 94.75 244 HIS A N 1
ATOM 1878 C CA . HIS A 1 244 ? -39.912 -19.312 67.045 1.00 94.75 244 HIS A CA 1
ATOM 1879 C C . HIS A 1 244 ? -39.428 -19.917 68.371 1.00 94.75 244 HIS A C 1
ATOM 1881 O O . HIS A 1 244 ? -40.236 -20.413 69.147 1.00 94.75 244 HIS A O 1
ATOM 1887 N N . GLU A 1 245 ? -38.126 -19.886 68.660 1.00 95.50 245 GLU A N 1
ATOM 1888 C CA . GLU A 1 245 ? -37.592 -20.347 69.946 1.00 95.50 245 GLU A CA 1
ATOM 1889 C C . GLU A 1 245 ? -38.050 -19.451 71.108 1.00 95.50 245 GLU A C 1
ATOM 1891 O O . GLU A 1 245 ? -38.432 -19.957 72.162 1.00 95.50 245 GLU A O 1
ATOM 1896 N N . ALA A 1 246 ? -38.079 -18.131 70.911 1.00 93.31 246 ALA A N 1
ATOM 1897 C CA . ALA A 1 246 ? -38.616 -17.190 71.889 1.00 93.31 246 ALA A CA 1
ATOM 1898 C C . ALA A 1 246 ? -40.125 -17.381 72.106 1.00 93.31 246 ALA A C 1
ATOM 1900 O O . ALA A 1 246 ? -40.559 -17.431 73.252 1.00 93.31 246 ALA A O 1
ATOM 1901 N N . GLU A 1 247 ? -40.905 -17.553 71.036 1.00 93.88 247 GLU A N 1
ATOM 1902 C CA . GLU A 1 247 ? -42.348 -17.808 71.113 1.00 93.88 247 GLU A CA 1
ATOM 1903 C C . GLU A 1 247 ? -42.646 -19.136 71.826 1.00 93.88 247 GLU A C 1
ATOM 1905 O O . GLU A 1 247 ? -43.517 -19.199 72.690 1.00 93.88 247 GLU A O 1
ATOM 1910 N N . LEU A 1 248 ? -41.874 -20.193 71.547 1.00 91.69 248 LEU A N 1
ATOM 1911 C CA . LEU A 1 248 ? -41.975 -21.460 72.275 1.00 91.69 248 LEU A CA 1
ATOM 1912 C C . LEU A 1 248 ? -41.634 -21.298 73.760 1.00 91.69 248 LEU A C 1
ATOM 1914 O O . LEU A 1 248 ? -42.347 -21.840 74.604 1.00 91.69 248 LEU A O 1
ATOM 1918 N N . ASN A 1 249 ? -40.580 -20.547 74.090 1.00 91.06 249 ASN A N 1
ATOM 1919 C CA . ASN A 1 249 ? -40.211 -20.263 75.476 1.00 91.06 249 ASN A CA 1
ATOM 1920 C C . ASN A 1 249 ? -41.282 -19.434 76.193 1.00 91.06 249 ASN A C 1
ATOM 1922 O O . ASN A 1 249 ? -41.571 -19.710 77.353 1.00 91.06 249 ASN A O 1
ATOM 1926 N N . GLU A 1 250 ? -41.891 -18.455 75.522 1.00 89.81 250 GLU A N 1
ATOM 1927 C CA . GLU A 1 250 ? -42.989 -17.659 76.072 1.00 89.81 250 GLU A CA 1
ATOM 1928 C C . GLU A 1 250 ? -44.235 -18.515 76.297 1.00 89.81 250 GLU A C 1
ATOM 1930 O O . GLU A 1 250 ? -44.801 -18.484 77.384 1.00 89.81 250 GLU A O 1
ATOM 1935 N N . LEU A 1 251 ? -44.636 -19.338 75.324 1.00 88.31 251 LEU A N 1
ATOM 1936 C CA . LEU A 1 251 ? -45.749 -20.273 75.494 1.00 88.31 251 LEU A CA 1
ATOM 1937 C C . LEU A 1 251 ? -45.472 -21.260 76.634 1.00 88.31 251 LEU A C 1
ATOM 1939 O O . LEU A 1 251 ? -46.361 -21.555 77.431 1.00 88.31 251 LEU A O 1
ATOM 1943 N N . GLN A 1 252 ? -44.236 -21.738 76.766 1.00 84.69 252 GLN A N 1
ATOM 1944 C CA . GLN A 1 252 ? -43.842 -22.619 77.860 1.00 84.69 252 GLN A CA 1
ATOM 1945 C C . GLN A 1 252 ? -43.826 -21.897 79.215 1.00 84.69 252 GLN A C 1
ATOM 1947 O O . GLN A 1 252 ? -44.268 -22.480 80.208 1.00 84.69 252 GLN A O 1
ATOM 1952 N N . ALA A 1 253 ? -43.400 -20.631 79.248 1.00 82.75 253 ALA A N 1
ATOM 1953 C CA . ALA A 1 253 ? -43.474 -19.765 80.419 1.00 82.75 253 ALA A CA 1
ATOM 1954 C C . ALA A 1 253 ? -44.928 -19.473 80.812 1.00 82.75 253 ALA A C 1
ATOM 1956 O O . ALA A 1 253 ? -45.272 -19.583 81.980 1.00 82.75 253 ALA A O 1
ATOM 1957 N N . GLN A 1 254 ? -45.819 -19.205 79.855 1.00 79.19 254 GLN A N 1
ATOM 1958 C CA . GLN A 1 254 ? -47.252 -19.027 80.105 1.00 79.19 254 GLN A CA 1
ATOM 1959 C C . GLN A 1 254 ? -47.895 -20.309 80.650 1.00 79.19 254 GLN A C 1
ATOM 1961 O O . GLN A 1 254 ? -48.719 -20.249 81.566 1.00 79.19 254 GLN A O 1
ATOM 1966 N N . ILE A 1 255 ? -47.495 -21.479 80.144 1.00 71.25 255 ILE A N 1
ATOM 1967 C CA . ILE A 1 255 ? -47.933 -22.771 80.687 1.00 71.25 255 ILE A CA 1
ATOM 1968 C C . ILE A 1 255 ? -47.414 -22.963 82.125 1.00 71.25 255 ILE A C 1
ATOM 1970 O O . ILE A 1 255 ? -48.167 -23.447 82.974 1.00 71.25 255 ILE A O 1
ATOM 1974 N N . SER A 1 256 ? -46.174 -22.560 82.438 1.00 64.94 256 SER A N 1
ATOM 1975 C CA . SER A 1 256 ? -45.629 -22.650 83.802 1.00 64.94 256 SER A CA 1
ATOM 1976 C C . SER A 1 256 ? -46.194 -21.600 84.764 1.00 64.94 256 SER A C 1
ATOM 1978 O O . SER A 1 256 ? -46.484 -21.935 85.911 1.00 64.94 256 SER A O 1
ATOM 1980 N N . ASP A 1 257 ? -46.425 -20.369 84.317 1.00 56.41 257 ASP A N 1
ATOM 1981 C CA . ASP A 1 257 ? -46.947 -19.267 85.133 1.00 56.41 257 ASP A CA 1
ATOM 1982 C C . ASP A 1 257 ? -48.437 -19.457 85.435 1.00 56.41 257 ASP A C 1
ATOM 1984 O O . ASP A 1 257 ? -48.892 -19.177 86.543 1.00 56.41 257 ASP A O 1
ATOM 1988 N N . THR A 1 258 ? -49.194 -20.070 84.519 1.00 53.94 258 THR A N 1
ATOM 1989 C CA . THR A 1 258 ? -50.584 -20.482 84.790 1.00 53.94 258 THR A CA 1
ATOM 1990 C C . THR A 1 258 ? -50.658 -21.626 85.819 1.00 53.94 258 THR A C 1
ATOM 1992 O O . THR A 1 258 ? -51.714 -21.868 86.404 1.00 53.94 258 THR A O 1
ATOM 1995 N N . SER A 1 259 ? -49.541 -22.309 86.113 1.00 39.97 259 SER A N 1
ATOM 1996 C CA . SER A 1 259 ? -49.474 -23.359 87.143 1.00 39.97 259 SER A CA 1
ATOM 1997 C C . SER A 1 259 ? -49.237 -22.839 88.570 1.00 39.97 259 SER A C 1
ATOM 1999 O O . SER A 1 259 ? -49.276 -23.626 89.518 1.00 39.97 259 SER A O 1
ATOM 2001 N N . VAL A 1 260 ? -49.066 -21.526 88.766 1.00 48.84 260 VAL A N 1
ATOM 2002 C CA . VAL A 1 260 ? -48.901 -20.919 90.094 1.00 48.84 260 VAL A CA 1
ATOM 2003 C C . VAL A 1 260 ? -50.013 -19.901 90.337 1.00 48.84 260 VAL A C 1
ATOM 2005 O O . VAL A 1 260 ? -49.891 -18.708 90.073 1.00 48.84 260 VAL A O 1
ATOM 2008 N N . VAL A 1 261 ? -51.124 -20.389 90.893 1.00 49.28 261 VAL A N 1
ATOM 2009 C CA . VAL A 1 261 ? -52.189 -19.544 91.447 1.00 49.28 261 VAL A CA 1
ATOM 2010 C C . VAL A 1 261 ? -51.640 -18.830 92.687 1.00 49.28 261 VAL A C 1
ATOM 2012 O O . VAL A 1 261 ? -51.673 -19.354 93.799 1.00 49.28 261 VAL A O 1
ATOM 2015 N N . LEU A 1 262 ? -51.105 -17.626 92.486 1.00 43.38 262 LEU A N 1
ATOM 2016 C CA . LEU A 1 262 ? -50.730 -16.699 93.549 1.00 43.38 262 LEU A CA 1
ATOM 2017 C C . LEU A 1 262 ? -51.943 -15.848 93.924 1.00 43.38 262 LEU A C 1
ATOM 2019 O O . LEU A 1 262 ? -52.311 -14.898 93.236 1.00 43.38 262 LEU A O 1
ATOM 2023 N N . SER A 1 263 ? -52.553 -16.181 95.058 1.00 46.91 263 SER A N 1
ATOM 2024 C CA . SER A 1 263 ? -53.468 -15.294 95.767 1.00 46.91 263 SER A CA 1
ATOM 2025 C C . SER A 1 263 ? -52.669 -14.123 96.351 1.00 46.91 263 SER A C 1
ATOM 2027 O O . SER A 1 263 ? -52.127 -14.226 97.452 1.00 46.91 263 SER A O 1
ATOM 2029 N N . MET A 1 264 ? -52.555 -13.023 95.604 1.00 47.78 264 MET A N 1
ATOM 2030 C CA . MET A 1 264 ? -52.077 -11.756 96.156 1.00 47.78 264 MET A CA 1
ATOM 2031 C C . MET A 1 264 ? -53.249 -10.983 96.755 1.00 47.78 264 MET A C 1
ATOM 2033 O O . MET A 1 264 ? -54.092 -10.446 96.041 1.00 47.78 264 MET A O 1
ATOM 2037 N N . ASP A 1 265 ? -53.268 -10.917 98.083 1.00 49.44 265 ASP A N 1
ATOM 2038 C CA . ASP A 1 265 ? -54.072 -9.956 98.827 1.00 49.44 265 ASP A CA 1
ATOM 2039 C C . ASP A 1 265 ? -53.369 -8.591 98.741 1.00 49.44 265 ASP A C 1
ATOM 2041 O O . ASP A 1 265 ? -52.374 -8.333 99.421 1.00 49.44 265 ASP A O 1
ATOM 2045 N N . ASN A 1 266 ? -53.807 -7.753 97.797 1.00 48.41 266 ASN A N 1
ATOM 2046 C CA . ASN A 1 266 ? -53.212 -6.447 97.520 1.00 48.41 266 ASN A CA 1
ATOM 2047 C C . ASN A 1 266 ? -54.122 -5.332 98.046 1.00 48.41 266 ASN A C 1
ATOM 2049 O O . ASN A 1 266 ? -54.687 -4.545 97.289 1.00 48.41 266 ASN A O 1
ATOM 2053 N N . SER A 1 267 ? -54.276 -5.256 99.368 1.00 48.81 267 SER A N 1
ATOM 2054 C CA . SER A 1 267 ? -54.908 -4.115 100.030 1.00 48.81 267 SER A CA 1
ATOM 2055 C C . SER A 1 267 ? -53.893 -2.976 100.191 1.00 48.81 267 SER A C 1
ATOM 2057 O O . SER A 1 267 ? -53.425 -2.660 101.287 1.00 48.81 267 SER A O 1
ATOM 2059 N N . ARG A 1 268 ? -53.533 -2.354 99.070 1.00 56.84 268 ARG A N 1
ATOM 2060 C CA . ARG A 1 268 ? -53.008 -0.991 99.044 1.00 56.84 268 ARG A CA 1
ATOM 2061 C C . ARG A 1 268 ? -53.990 -0.160 98.244 1.00 56.84 268 ARG A C 1
ATOM 2063 O O . ARG A 1 268 ? -54.270 -0.452 97.090 1.00 56.84 268 ARG A O 1
ATOM 2070 N N . ASN A 1 269 ? -54.522 0.861 98.893 1.00 61.31 269 ASN A N 1
ATOM 2071 C CA . ASN A 1 269 ? -55.286 1.946 98.303 1.00 61.31 269 ASN A CA 1
ATOM 2072 C C . ASN A 1 269 ? -54.427 2.643 97.238 1.00 61.31 269 ASN A C 1
ATOM 2074 O O . ASN A 1 269 ? -53.700 3.595 97.512 1.00 61.31 269 ASN A O 1
ATOM 2078 N N . LEU A 1 270 ? -54.492 2.080 96.035 1.00 61.19 270 LEU A N 1
ATOM 2079 C CA . LEU A 1 270 ? -54.027 2.642 94.783 1.00 61.19 270 LEU A CA 1
ATOM 2080 C C . LEU A 1 270 ? -55.040 3.708 94.372 1.00 61.19 270 LEU A C 1
ATOM 2082 O O . LEU A 1 270 ? -56.245 3.452 94.361 1.00 61.19 270 LEU A O 1
ATOM 2086 N N . ASP A 1 271 ? -54.549 4.899 94.055 1.00 67.25 271 ASP A N 1
ATOM 2087 C CA . ASP A 1 271 ? -55.348 5.921 93.393 1.00 67.25 271 ASP A CA 1
ATOM 2088 C C . ASP A 1 271 ? -55.601 5.463 91.951 1.00 67.25 271 ASP A C 1
ATOM 2090 O O . ASP A 1 271 ? -54.811 5.703 91.034 1.00 67.25 271 ASP A O 1
ATOM 2094 N N . LEU A 1 272 ? -56.674 4.688 91.796 1.00 72.12 272 LEU A N 1
ATOM 2095 C CA . LEU A 1 272 ? -57.076 4.083 90.533 1.00 72.12 272 LEU A CA 1
ATOM 2096 C C . LEU A 1 272 ? -57.334 5.150 89.471 1.00 72.12 272 LEU A C 1
ATOM 2098 O O . LEU A 1 272 ? -57.065 4.900 88.302 1.00 72.12 272 LEU A O 1
ATOM 2102 N N . ASP A 1 273 ? -57.784 6.342 89.861 1.00 79.06 273 ASP A N 1
ATOM 2103 C CA . ASP A 1 273 ? -58.104 7.404 88.913 1.00 79.06 273 ASP A CA 1
ATOM 2104 C C . ASP A 1 273 ? -56.836 7.997 88.283 1.00 79.06 273 ASP A C 1
ATOM 2106 O O . ASP A 1 273 ? -56.791 8.184 87.065 1.00 79.06 273 ASP A O 1
ATOM 2110 N N . SER A 1 274 ? -55.777 8.206 89.074 1.00 80.50 274 SER A N 1
ATOM 2111 C CA . SER A 1 274 ? -54.470 8.659 88.574 1.00 80.50 274 SER A CA 1
ATOM 2112 C C . SER A 1 274 ? -53.817 7.629 87.642 1.00 80.50 274 SER A C 1
ATOM 2114 O O . SER A 1 274 ? -53.392 7.968 86.537 1.00 80.50 274 SER A O 1
ATOM 2116 N N . ILE A 1 275 ? -53.833 6.346 88.020 1.00 80.69 275 ILE A N 1
ATOM 2117 C CA . ILE A 1 275 ? -53.262 5.261 87.203 1.00 80.69 275 ILE A CA 1
ATOM 2118 C C . ILE A 1 275 ? -54.067 5.062 85.913 1.00 80.69 275 ILE A C 1
ATOM 2120 O O . ILE A 1 275 ? -53.491 4.880 84.843 1.00 80.69 275 ILE A O 1
ATOM 2124 N N . ILE A 1 276 ? -55.402 5.127 85.972 1.00 83.31 276 ILE A N 1
ATOM 2125 C CA . ILE A 1 276 ? -56.255 5.039 84.779 1.00 83.31 276 ILE A CA 1
ATOM 2126 C C . ILE A 1 276 ? -56.003 6.232 83.849 1.00 83.31 276 ILE A C 1
ATOM 2128 O O . ILE A 1 276 ? -55.995 6.052 82.630 1.00 83.31 276 ILE A O 1
ATOM 2132 N N . ALA A 1 277 ? -55.794 7.437 84.387 1.00 86.94 277 ALA A N 1
ATOM 2133 C CA . ALA A 1 277 ? -55.453 8.612 83.590 1.00 86.94 277 ALA A CA 1
ATOM 2134 C C . ALA A 1 277 ? -54.072 8.477 82.923 1.00 86.94 277 ALA A C 1
ATOM 2136 O O . ALA A 1 277 ? -53.951 8.757 81.731 1.00 86.94 277 ALA A O 1
ATOM 2137 N N . GLU A 1 278 ? -53.062 7.989 83.644 1.00 87.12 278 GLU A N 1
ATOM 2138 C CA . GLU A 1 278 ? -51.712 7.753 83.117 1.00 87.12 278 GLU A CA 1
ATOM 2139 C C . GLU A 1 278 ? -51.696 6.658 82.041 1.00 87.12 278 GLU A C 1
ATOM 2141 O O . GLU A 1 278 ? -51.131 6.851 80.965 1.00 87.12 278 GLU A O 1
ATOM 2146 N N . VAL A 1 279 ? -52.397 5.542 82.269 1.00 88.69 279 VAL A N 1
ATOM 2147 C CA . VAL A 1 279 ? -52.543 4.467 81.276 1.00 88.69 279 VAL A CA 1
ATOM 2148 C C . VAL A 1 279 ? -53.268 4.977 80.029 1.00 88.69 279 VAL A C 1
ATOM 2150 O O . VAL A 1 279 ? -52.830 4.700 78.915 1.00 88.69 279 VAL A O 1
ATOM 2153 N N . LYS A 1 280 ? -54.341 5.766 80.178 1.00 87.31 280 LYS A N 1
ATOM 2154 C CA . LYS A 1 280 ? -55.024 6.390 79.031 1.00 87.31 280 LYS A CA 1
ATOM 2155 C C . LYS A 1 280 ? -54.099 7.328 78.255 1.00 87.31 280 LYS A C 1
ATOM 2157 O O . LYS A 1 280 ? -54.074 7.241 77.032 1.00 87.31 280 LYS A O 1
ATOM 2162 N N . ALA A 1 281 ? -53.318 8.160 78.945 1.00 89.88 281 ALA A N 1
ATOM 2163 C CA . ALA A 1 281 ? -52.355 9.060 78.313 1.00 89.88 281 ALA A CA 1
ATOM 2164 C C . ALA A 1 281 ? -51.254 8.292 77.560 1.00 89.88 281 ALA A C 1
ATOM 2166 O O . ALA A 1 281 ? -50.921 8.653 76.435 1.00 89.88 281 ALA A O 1
ATOM 2167 N N . GLN A 1 282 ? -50.745 7.193 78.126 1.00 90.00 282 GLN A N 1
ATOM 2168 C CA . GLN A 1 282 ? -49.778 6.312 77.462 1.00 90.00 282 GLN A CA 1
ATOM 2169 C C . GLN A 1 282 ? -50.370 5.644 76.214 1.00 90.00 282 GLN A C 1
ATOM 2171 O O . GLN A 1 282 ? -49.721 5.608 75.173 1.00 90.00 282 GLN A O 1
ATOM 2176 N N . TYR A 1 283 ? -51.611 5.152 76.276 1.00 90.44 283 TYR A N 1
ATOM 2177 C CA . TYR A 1 283 ? -52.287 4.587 75.102 1.00 90.44 283 TYR A CA 1
ATOM 2178 C C . TYR A 1 283 ? -52.529 5.633 74.014 1.00 90.44 283 TYR A C 1
ATOM 2180 O O . TYR A 1 283 ? -52.357 5.337 72.833 1.00 90.44 283 TYR A O 1
ATOM 2188 N N . GLU A 1 284 ? -52.899 6.852 74.398 1.00 91.31 284 GLU A N 1
ATOM 2189 C CA . GLU A 1 284 ? -53.077 7.959 73.464 1.00 91.31 284 GLU A CA 1
ATOM 2190 C C . GLU A 1 284 ? -51.739 8.376 72.831 1.00 91.31 284 GLU A C 1
ATOM 2192 O O . GLU A 1 284 ? -51.665 8.582 71.620 1.00 91.31 284 GLU A O 1
ATOM 2197 N N . GLU A 1 285 ? -50.649 8.404 73.602 1.00 92.81 285 GLU A N 1
ATOM 2198 C CA . GLU A 1 285 ? -49.297 8.653 73.097 1.00 92.81 285 GLU A CA 1
ATOM 2199 C C . GLU A 1 285 ? -4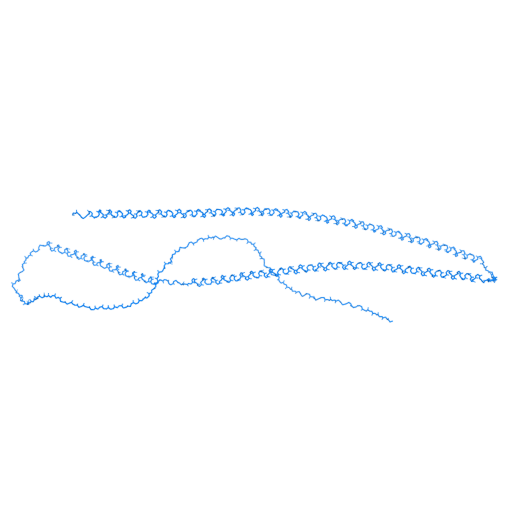8.819 7.542 72.149 1.00 92.81 285 GLU A C 1
ATOM 2201 O O . GLU A 1 285 ? -48.289 7.840 71.081 1.00 92.81 285 GLU A O 1
ATOM 2206 N N . ILE A 1 286 ? -49.032 6.268 72.493 1.00 90.12 286 ILE A N 1
ATOM 2207 C CA . ILE A 1 286 ? -48.668 5.119 71.650 1.00 90.12 286 ILE A CA 1
ATOM 2208 C C . ILE A 1 286 ? -49.485 5.123 70.353 1.00 90.12 286 ILE A C 1
ATOM 2210 O O . ILE A 1 286 ? -48.923 4.914 69.278 1.00 90.12 286 ILE A O 1
ATOM 2214 N N . ALA A 1 287 ? -50.786 5.412 70.425 1.00 90.62 287 ALA A N 1
ATOM 2215 C CA . ALA A 1 287 ? -51.640 5.527 69.246 1.00 90.62 287 ALA A CA 1
ATOM 2216 C C . ALA A 1 287 ? -51.200 6.690 68.340 1.00 90.62 287 ALA A C 1
ATOM 2218 O O . ALA A 1 287 ? -51.107 6.523 67.122 1.00 90.62 287 ALA A O 1
ATOM 2219 N N . ASN A 1 288 ? -50.862 7.844 68.923 1.00 91.94 288 ASN A N 1
ATOM 2220 C CA . ASN A 1 288 ? -50.349 8.995 68.180 1.00 91.94 288 ASN A CA 1
ATOM 2221 C C . ASN A 1 288 ? -48.962 8.726 67.577 1.00 91.94 288 ASN A C 1
ATOM 2223 O O . ASN A 1 288 ? -48.730 9.071 66.419 1.00 91.94 288 ASN A O 1
ATOM 2227 N N . ARG A 1 289 ? -48.058 8.065 68.313 1.00 92.81 289 ARG A N 1
ATOM 2228 C CA . ARG A 1 289 ? -46.732 7.653 67.827 1.00 92.81 289 ARG A CA 1
ATOM 2229 C C . ARG A 1 289 ? -46.856 6.664 66.669 1.00 92.81 289 ARG A C 1
ATOM 2231 O O . ARG A 1 289 ? -46.262 6.896 65.624 1.00 92.81 289 ARG A O 1
ATOM 2238 N N . SER A 1 290 ? -47.695 5.637 66.803 1.00 92.62 290 SER A N 1
ATOM 2239 C CA . SER A 1 290 ? -47.957 4.659 65.738 1.00 92.62 290 SER A CA 1
ATOM 2240 C C . SER A 1 290 ? -48.542 5.317 64.485 1.00 92.62 290 SER A C 1
ATOM 2242 O O . SER A 1 290 ? -48.128 5.009 63.367 1.00 92.62 290 SER A O 1
ATOM 2244 N N . ARG A 1 291 ? -49.457 6.281 64.658 1.00 92.88 291 ARG A N 1
ATOM 2245 C CA . ARG A 1 291 ? -50.003 7.060 63.544 1.00 92.88 291 ARG A CA 1
ATOM 2246 C C . ARG A 1 291 ? -48.928 7.899 62.849 1.00 92.88 291 ARG A C 1
ATOM 2248 O O . ARG A 1 291 ? -48.834 7.851 61.627 1.00 92.88 291 ARG A O 1
ATOM 2255 N N . ALA A 1 292 ? -48.109 8.625 63.608 1.00 93.38 292 ALA A N 1
ATOM 2256 C CA . ALA A 1 292 ? -47.037 9.457 63.064 1.00 93.38 292 ALA A CA 1
ATOM 2257 C C . ALA A 1 292 ? -45.948 8.625 62.363 1.00 93.38 292 ALA A C 1
ATOM 2259 O O . ALA A 1 292 ? -45.444 9.018 61.312 1.00 93.38 292 ALA A O 1
ATOM 2260 N 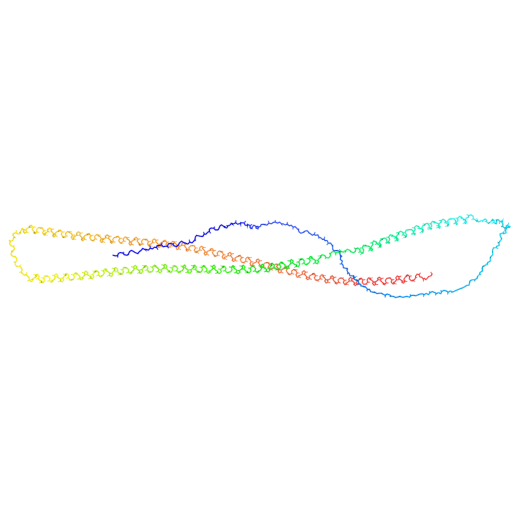N . GLU A 1 293 ? -45.607 7.455 62.907 1.00 92.69 293 GLU A N 1
ATOM 2261 C CA . GLU A 1 293 ? -44.669 6.514 62.291 1.00 92.69 293 GLU A CA 1
ATOM 2262 C C . GLU A 1 293 ? -45.223 5.939 60.986 1.00 92.69 293 GLU A C 1
ATOM 2264 O O . GLU A 1 293 ? -44.501 5.895 59.991 1.00 92.69 293 GLU A O 1
ATOM 2269 N N . ALA A 1 294 ? -46.507 5.570 60.947 1.00 92.31 294 ALA A N 1
ATOM 2270 C CA . ALA A 1 294 ? -47.158 5.116 59.722 1.00 92.31 294 ALA A CA 1
ATOM 2271 C C . ALA A 1 294 ? -47.203 6.225 58.658 1.00 92.31 294 ALA A C 1
ATOM 2273 O O . ALA A 1 294 ? -46.860 5.978 57.503 1.00 92.31 294 ALA A O 1
ATOM 2274 N N . GLU A 1 295 ? -47.580 7.450 59.035 1.00 93.81 295 GLU A N 1
ATOM 2275 C CA . GLU A 1 295 ? -47.607 8.607 58.131 1.00 93.81 295 GLU A CA 1
ATOM 2276 C C . GLU A 1 295 ? -46.202 8.928 57.584 1.00 93.81 295 GLU A C 1
ATOM 2278 O O . GLU A 1 295 ? -46.036 9.053 56.370 1.00 93.81 295 GLU A O 1
ATOM 2283 N N . SER A 1 296 ? -45.175 8.949 58.441 1.00 93.06 296 SER A N 1
ATOM 2284 C CA . SER A 1 296 ? -43.768 9.128 58.043 1.00 93.06 296 SER A CA 1
ATOM 2285 C C . SER A 1 296 ? -43.274 8.006 57.121 1.00 93.06 296 SER A C 1
ATOM 2287 O O . SER A 1 296 ? -42.625 8.261 56.102 1.00 93.06 296 SER A O 1
ATOM 2289 N N . TRP A 1 297 ? -43.634 6.754 57.418 1.00 94.12 297 TRP A N 1
ATOM 2290 C CA . TRP A 1 297 ? -43.280 5.601 56.592 1.00 94.12 297 TRP A CA 1
ATOM 2291 C C . TRP A 1 297 ? -43.918 5.675 55.201 1.00 94.12 297 TRP A C 1
ATOM 2293 O O . TRP A 1 297 ? -43.229 5.483 54.194 1.00 94.12 297 TRP A O 1
ATOM 2303 N N . TYR A 1 298 ? -45.210 6.013 55.121 1.00 94.38 298 TYR A N 1
ATOM 2304 C CA . TYR A 1 298 ? -45.901 6.205 53.844 1.00 94.38 298 TYR A CA 1
ATOM 2305 C C . TYR A 1 298 ? -45.339 7.390 53.062 1.00 94.38 298 TYR A C 1
ATOM 2307 O O . TYR A 1 298 ? -45.157 7.277 51.849 1.00 94.38 298 TYR A O 1
ATOM 2315 N N . GLN A 1 299 ? -45.011 8.493 53.735 1.00 95.75 299 GLN A N 1
ATOM 2316 C CA . GLN A 1 299 ? -44.393 9.649 53.098 1.00 95.75 299 GLN A CA 1
ATOM 2317 C C . GLN A 1 299 ? -43.016 9.299 52.518 1.00 95.75 299 GLN A C 1
ATOM 2319 O O . GLN A 1 299 ? -42.765 9.564 51.344 1.00 95.75 299 GLN A O 1
ATOM 2324 N N . SER A 1 300 ? -42.165 8.604 53.278 1.00 95.12 300 SER A N 1
ATOM 2325 C CA . SER A 1 300 ? -40.857 8.144 52.800 1.00 95.12 300 SER A CA 1
ATOM 2326 C C . SER A 1 300 ? -40.979 7.173 51.617 1.00 95.12 300 SER A C 1
ATOM 2328 O O . SER A 1 300 ? -40.240 7.283 50.635 1.00 95.12 300 SER A O 1
ATOM 2330 N N . LYS A 1 301 ? -41.954 6.252 51.646 1.00 95.06 301 LYS A N 1
ATOM 2331 C CA . LYS A 1 301 ? -42.235 5.356 50.512 1.00 95.06 301 LYS A CA 1
ATOM 2332 C C . LYS A 1 301 ? -42.722 6.107 49.278 1.00 95.06 301 LYS A C 1
ATOM 2334 O O . LYS A 1 301 ? -42.297 5.773 48.172 1.00 95.06 301 LYS A O 1
ATOM 2339 N N . TYR A 1 302 ? -43.579 7.108 49.454 1.00 94.12 302 TYR A N 1
ATOM 2340 C CA . TYR A 1 302 ? -44.073 7.934 48.359 1.00 94.12 302 TYR A CA 1
ATOM 2341 C C . TYR A 1 302 ? -42.949 8.764 47.728 1.00 94.12 302 TYR A C 1
ATOM 2343 O O . TYR A 1 302 ? -42.796 8.752 46.509 1.00 94.12 302 TYR A O 1
ATOM 2351 N N . GLU A 1 303 ? -42.104 9.401 48.540 1.00 95.19 303 GLU A N 1
ATOM 2352 C CA . GLU A 1 303 ? -40.926 10.137 48.067 1.00 95.19 303 GLU A CA 1
ATOM 2353 C C . GLU A 1 303 ? -39.936 9.214 47.343 1.00 95.19 303 GLU A C 1
ATOM 2355 O O . GLU A 1 303 ? -39.465 9.544 46.253 1.00 95.19 303 GLU A O 1
ATOM 2360 N N . ALA A 1 304 ? -39.669 8.018 47.877 1.00 94.19 304 ALA A N 1
ATOM 2361 C CA . ALA A 1 304 ? -38.806 7.036 47.222 1.00 94.19 304 ALA A CA 1
ATOM 2362 C C . ALA A 1 304 ? -39.361 6.589 45.858 1.00 94.19 304 ALA A C 1
ATOM 2364 O O . ALA A 1 304 ? -38.610 6.498 44.882 1.00 94.19 304 ALA A O 1
ATOM 2365 N N . LEU A 1 305 ? -40.672 6.343 45.763 1.00 94.00 305 LEU A N 1
ATOM 2366 C CA . LEU A 1 305 ? -41.345 6.032 44.500 1.00 94.00 305 LEU A CA 1
ATOM 2367 C C . LEU A 1 305 ? -41.292 7.211 43.524 1.00 94.00 305 LEU A C 1
ATOM 2369 O O . LEU A 1 305 ? -41.003 7.003 42.348 1.00 94.00 305 LEU A O 1
ATOM 2373 N N . GLN A 1 306 ? -41.500 8.440 43.999 1.00 94.69 306 GLN A N 1
ATOM 2374 C CA . GLN A 1 306 ? -41.439 9.647 43.177 1.00 94.69 306 GLN A CA 1
ATOM 2375 C C . GLN A 1 306 ? -40.032 9.887 42.614 1.00 94.69 306 GLN A C 1
ATOM 2377 O O . GLN A 1 306 ? -39.885 10.139 41.419 1.00 94.69 306 GLN A O 1
ATOM 2382 N N . VAL A 1 307 ? -38.990 9.753 43.440 1.00 95.44 307 VAL A N 1
ATOM 2383 C CA . VAL A 1 307 ? -37.588 9.859 43.003 1.00 95.44 307 VAL A CA 1
ATOM 2384 C C . VAL A 1 307 ? -37.249 8.754 42.007 1.00 95.44 307 VAL A C 1
ATOM 2386 O O . VAL A 1 307 ? -36.568 9.003 41.014 1.00 95.44 307 VAL A O 1
ATOM 2389 N N . THR A 1 308 ? -37.735 7.535 42.241 1.00 93.88 308 THR A N 1
ATOM 2390 C CA . THR A 1 308 ? -37.487 6.400 41.345 1.00 93.88 308 THR A CA 1
ATOM 2391 C C . THR A 1 308 ? -38.184 6.610 40.002 1.00 93.88 308 THR A C 1
ATOM 2393 O O . THR A 1 308 ? -37.544 6.450 38.967 1.00 93.88 308 THR A O 1
ATOM 2396 N N . ALA A 1 309 ? -39.445 7.046 39.989 1.00 93.62 309 ALA A N 1
ATOM 2397 C CA . ALA A 1 309 ? -40.166 7.395 38.766 1.00 93.62 309 ALA A CA 1
ATOM 2398 C C . ALA A 1 309 ? -39.497 8.557 38.007 1.00 93.62 309 ALA A C 1
ATOM 2400 O O . ALA A 1 309 ? -39.392 8.502 36.783 1.00 93.62 309 ALA A O 1
ATOM 2401 N N . GLY A 1 310 ? -38.986 9.564 38.726 1.00 94.62 310 GLY A N 1
ATOM 2402 C CA . GLY A 1 310 ? -38.190 10.653 38.154 1.00 94.62 310 GLY A CA 1
ATOM 2403 C C . GLY A 1 310 ? -36.921 10.151 37.466 1.00 94.62 310 GLY A C 1
ATOM 2404 O O . GLY A 1 310 ? -36.714 10.444 36.294 1.00 94.62 310 GLY A O 1
ATOM 2405 N N . LYS A 1 311 ? -36.137 9.301 38.146 1.00 95.00 311 LYS A N 1
ATOM 2406 C CA . LYS A 1 311 ? -34.937 8.662 37.574 1.00 95.00 311 LYS A CA 1
ATOM 2407 C C . LYS A 1 311 ? -35.251 7.862 36.311 1.00 95.00 311 LYS A C 1
ATOM 2409 O O . LYS A 1 311 ? -34.593 8.058 35.301 1.00 95.00 311 LYS A O 1
ATOM 2414 N N . HIS A 1 312 ? -36.300 7.036 36.328 1.00 94.25 312 HIS A N 1
ATOM 2415 C CA . HIS A 1 312 ? -36.710 6.280 35.138 1.00 94.25 312 HIS A CA 1
ATOM 2416 C C . HIS A 1 312 ? -37.125 7.207 33.982 1.00 94.25 312 HIS A C 1
ATOM 2418 O O . HIS A 1 312 ? -36.855 6.905 32.820 1.00 94.25 312 HIS A O 1
ATOM 2424 N N . GLY A 1 313 ? -37.767 8.342 34.281 1.00 96.12 313 GLY A N 1
ATOM 2425 C CA . GLY A 1 313 ? -38.094 9.367 33.288 1.00 96.12 313 GLY A CA 1
ATOM 2426 C C . GLY A 1 313 ? -36.855 10.043 32.693 1.00 96.12 313 GLY A C 1
ATOM 2427 O O . GLY A 1 313 ? -36.781 10.225 31.475 1.00 96.12 313 GLY A O 1
ATOM 2428 N N . ASP A 1 314 ? -35.874 10.370 33.532 1.00 95.69 314 ASP A N 1
ATOM 2429 C CA . ASP A 1 314 ? -34.601 10.958 33.113 1.00 95.69 314 ASP A CA 1
ATOM 2430 C C . ASP A 1 314 ? -33.763 9.968 32.292 1.00 95.69 314 ASP A C 1
ATOM 2432 O O . ASP A 1 314 ? -33.254 10.333 31.231 1.00 95.69 314 ASP A O 1
ATOM 2436 N N . ASP A 1 315 ? -33.697 8.699 32.696 1.00 96.25 315 ASP A N 1
ATOM 2437 C CA . ASP A 1 315 ? -33.010 7.634 31.958 1.00 96.25 315 ASP A CA 1
ATOM 2438 C C . ASP A 1 315 ? -33.656 7.399 30.586 1.00 96.25 315 ASP A C 1
ATOM 2440 O O . ASP A 1 315 ? -32.969 7.302 29.563 1.00 96.25 315 ASP A O 1
ATOM 2444 N N . LEU A 1 316 ? -34.992 7.395 30.513 1.00 96.50 316 LEU A N 1
ATOM 2445 C CA . LEU A 1 316 ? -35.709 7.295 29.241 1.00 96.50 316 LEU A CA 1
ATOM 2446 C C . LEU A 1 316 ? -35.439 8.507 28.334 1.00 96.50 316 LEU A C 1
ATOM 2448 O O . LEU A 1 316 ? -35.327 8.382 27.112 1.00 96.50 316 LEU A O 1
ATOM 2452 N N . ARG A 1 317 ? -35.311 9.703 28.914 1.00 96.50 317 ARG A N 1
ATOM 2453 C CA . ARG A 1 317 ? -34.956 10.915 28.171 1.00 96.50 317 ARG A CA 1
ATOM 2454 C C . ARG A 1 317 ? -33.506 10.875 27.682 1.00 96.50 317 ARG A C 1
ATOM 2456 O O . ARG A 1 317 ? -33.254 11.266 26.542 1.00 96.50 317 ARG A O 1
ATOM 2463 N N . ASN A 1 318 ? -32.576 10.398 28.503 1.00 97.12 318 ASN A N 1
ATOM 2464 C CA . ASN A 1 318 ? -31.163 10.265 28.152 1.00 97.12 318 ASN A CA 1
ATOM 2465 C C . ASN A 1 318 ? -30.968 9.246 27.028 1.00 97.12 318 ASN A C 1
ATOM 2467 O O . ASN A 1 318 ? -30.410 9.595 25.991 1.00 97.12 318 ASN A O 1
ATOM 2471 N N . THR A 1 319 ? -31.542 8.050 27.164 1.00 95.88 319 THR A N 1
ATOM 2472 C CA . THR A 1 319 ? -31.512 7.019 26.112 1.00 95.88 319 THR A CA 1
ATOM 2473 C C . THR A 1 319 ? -32.142 7.514 24.809 1.00 95.88 319 THR A C 1
ATOM 2475 O O . THR A 1 319 ? -31.593 7.301 23.730 1.00 95.88 319 THR A O 1
ATOM 2478 N N . LYS A 1 320 ? -33.250 8.267 24.870 1.00 97.62 320 LYS A N 1
ATOM 2479 C CA . LYS A 1 320 ? -33.830 8.913 23.682 1.00 97.62 320 LYS A CA 1
ATOM 2480 C C . LYS A 1 320 ? -32.860 9.903 23.027 1.00 97.62 320 LYS A C 1
ATOM 2482 O O . LYS A 1 320 ? -32.749 9.911 21.801 1.00 97.62 320 LYS A O 1
ATOM 2487 N N . ASN A 1 321 ? -32.162 10.723 23.811 1.00 96.75 321 ASN A N 1
ATOM 2488 C CA . ASN A 1 321 ? -31.171 11.662 23.282 1.00 96.75 321 ASN A CA 1
ATOM 2489 C C . ASN A 1 321 ? -29.990 10.924 22.634 1.00 96.75 321 ASN A C 1
ATOM 2491 O O . ASN A 1 321 ? -29.600 11.273 21.520 1.00 96.75 321 ASN A O 1
ATOM 2495 N N . GLU A 1 322 ? -29.479 9.870 23.269 1.00 97.31 322 GLU A N 1
ATOM 2496 C CA . GLU A 1 322 ? -28.421 9.014 22.717 1.00 97.31 322 GLU A CA 1
ATOM 2497 C C . GLU A 1 322 ? -28.842 8.382 21.391 1.00 97.31 322 GLU A C 1
ATOM 2499 O O . GLU A 1 322 ? -28.101 8.456 20.413 1.00 97.31 322 GLU A O 1
ATOM 2504 N N . ILE A 1 323 ? -30.068 7.857 21.304 1.00 97.00 323 ILE A N 1
ATOM 2505 C CA . ILE A 1 323 ? -30.624 7.327 20.053 1.00 97.00 323 ILE A CA 1
ATOM 2506 C C . ILE A 1 323 ? -30.645 8.410 18.969 1.00 97.00 323 ILE A C 1
ATOM 2508 O O . ILE A 1 323 ? -30.293 8.139 17.820 1.00 97.00 323 ILE A O 1
ATOM 2512 N N . THR A 1 324 ? -31.048 9.644 19.291 1.00 97.75 324 THR A N 1
ATOM 2513 C CA . THR A 1 324 ? -31.042 10.730 18.296 1.00 97.75 324 THR A CA 1
ATOM 2514 C C . THR A 1 324 ? -29.634 11.123 17.860 1.00 97.75 324 THR A C 1
ATOM 2516 O O . THR A 1 324 ? -29.429 11.418 16.683 1.00 97.75 324 THR A O 1
ATOM 2519 N N . GLU A 1 325 ? -28.657 11.083 18.764 1.00 97.31 325 GLU A N 1
ATOM 2520 C CA . GLU A 1 325 ? -27.269 11.416 18.448 1.00 97.31 325 GLU A CA 1
ATOM 2521 C C . GLU A 1 325 ? -26.610 10.324 17.601 1.00 97.31 325 GLU A C 1
ATOM 2523 O O . GLU A 1 325 ? -26.021 10.620 16.561 1.00 97.31 325 GLU A O 1
ATOM 2528 N N . ILE A 1 326 ? -26.811 9.053 17.960 1.00 96.94 326 ILE A N 1
ATOM 2529 C CA . ILE A 1 326 ? -26.375 7.908 17.155 1.00 96.94 326 ILE A CA 1
ATOM 2530 C C . ILE A 1 326 ? -26.993 7.984 15.755 1.00 96.94 326 ILE A C 1
ATOM 2532 O O . ILE A 1 326 ? -26.282 7.825 14.766 1.00 96.94 326 ILE A O 1
ATOM 2536 N N . ASN A 1 327 ? -28.283 8.312 15.635 1.00 97.81 327 ASN A N 1
ATOM 2537 C CA . ASN A 1 327 ? -28.920 8.494 14.328 1.00 97.81 327 ASN A CA 1
ATOM 2538 C C . ASN A 1 327 ? -28.284 9.626 13.502 1.00 97.81 327 ASN A C 1
ATOM 2540 O O . ASN A 1 327 ? -28.103 9.468 12.294 1.00 97.81 327 ASN A O 1
ATOM 2544 N N . ARG A 1 328 ? -27.891 10.747 14.121 1.00 97.62 328 ARG A N 1
ATOM 2545 C CA . ARG A 1 328 ? -27.163 11.824 13.421 1.00 97.62 328 ARG A CA 1
ATOM 2546 C C . ARG A 1 328 ? -25.790 11.372 12.940 1.00 97.62 328 ARG A C 1
ATOM 2548 O O . ARG A 1 328 ? -25.380 11.733 11.838 1.00 97.62 328 ARG A O 1
ATOM 2555 N N . VAL A 1 329 ? -25.074 10.598 13.754 1.00 97.88 329 VAL A N 1
ATOM 2556 C CA . VAL A 1 329 ? -23.771 10.034 13.377 1.00 97.88 329 VAL A CA 1
ATOM 2557 C C . VAL A 1 329 ? -23.932 9.048 12.220 1.00 97.88 329 VAL A C 1
ATOM 2559 O O . VAL A 1 329 ? -23.183 9.139 11.250 1.00 97.88 329 VAL A O 1
ATOM 2562 N N . ILE A 1 330 ? -24.948 8.181 12.261 1.00 97.50 330 ILE A N 1
ATOM 2563 C CA . ILE A 1 330 ? -25.271 7.253 11.168 1.00 97.50 330 ILE A CA 1
ATOM 2564 C C . ILE A 1 330 ? -25.510 8.016 9.861 1.00 97.50 330 ILE A C 1
ATOM 2566 O O . ILE A 1 330 ? -24.893 7.683 8.853 1.00 97.50 330 ILE A O 1
ATOM 2570 N N . GLN A 1 331 ? -26.339 9.064 9.874 1.00 97.12 331 GLN A N 1
ATOM 2571 C CA . GLN A 1 331 ? -26.613 9.867 8.675 1.00 97.12 331 GLN A CA 1
ATOM 2572 C C . GLN A 1 331 ? -25.356 10.559 8.132 1.00 97.12 331 GLN A C 1
ATOM 2574 O O . GLN A 1 331 ? -25.144 10.602 6.921 1.00 97.12 331 GLN A O 1
ATOM 2579 N N . ARG A 1 332 ? -24.493 11.072 9.017 1.00 97.75 332 ARG A N 1
ATOM 2580 C CA . ARG A 1 332 ? -23.220 11.687 8.621 1.00 97.75 332 ARG A CA 1
ATOM 2581 C C . ARG A 1 332 ? -22.300 10.679 7.937 1.00 97.75 332 ARG A C 1
ATOM 2583 O O . ARG A 1 332 ? -21.824 10.951 6.840 1.00 97.75 332 ARG A O 1
ATOM 2590 N N . ILE A 1 333 ? -22.102 9.513 8.554 1.00 96.69 333 ILE A N 1
ATOM 2591 C CA . ILE A 1 333 ? -21.254 8.446 8.007 1.00 96.69 333 ILE A CA 1
ATOM 2592 C C . ILE A 1 333 ? -21.832 7.924 6.686 1.00 96.69 333 ILE A C 1
ATOM 2594 O O . ILE A 1 333 ? -21.085 7.684 5.744 1.00 96.69 333 ILE A O 1
ATOM 2598 N N . GLN A 1 334 ? -23.155 7.792 6.568 1.00 97.38 334 GLN A N 1
ATOM 2599 C CA . GLN A 1 334 ? -23.803 7.440 5.301 1.00 97.38 334 GLN A CA 1
ATOM 2600 C C . GLN A 1 334 ? -23.497 8.467 4.203 1.00 97.38 334 GLN A C 1
ATOM 2602 O O . GLN A 1 334 ? -23.105 8.071 3.107 1.00 97.38 334 GLN A O 1
ATOM 2607 N N . GLY A 1 335 ? -23.571 9.765 4.510 1.00 97.56 335 GLY A N 1
ATOM 2608 C CA . GLY A 1 335 ? -23.179 10.824 3.576 1.00 97.56 335 GLY A CA 1
ATOM 2609 C C . GLY A 1 335 ? -21.693 10.778 3.196 1.00 97.56 335 GLY A C 1
ATOM 2610 O O . GLY A 1 335 ? -21.343 10.953 2.031 1.00 97.56 335 GLY A O 1
ATOM 2611 N N . GLU A 1 336 ? -20.802 10.487 4.146 1.00 97.69 336 GLU A N 1
ATOM 2612 C CA . GLU A 1 336 ? -19.372 10.285 3.873 1.00 97.69 336 GLU A CA 1
ATOM 2613 C C . GLU A 1 336 ? -19.129 9.074 2.958 1.00 97.69 336 GLU A C 1
ATOM 2615 O O . GLU A 1 336 ? -18.346 9.167 2.012 1.00 97.69 336 GLU A O 1
ATOM 2620 N N . ILE A 1 337 ? -19.847 7.966 3.174 1.00 97.31 337 ILE A N 1
ATOM 2621 C CA . ILE A 1 337 ? -19.793 6.774 2.317 1.00 97.31 337 ILE A CA 1
ATOM 2622 C C . ILE A 1 337 ? -20.279 7.098 0.901 1.00 97.31 337 ILE A C 1
ATOM 2624 O O . ILE A 1 337 ? -19.652 6.677 -0.072 1.00 97.31 337 ILE A O 1
ATOM 2628 N N . GLU A 1 338 ? -21.384 7.828 0.757 1.00 97.94 338 GLU A N 1
ATOM 2629 C CA . GLU A 1 338 ? -21.910 8.238 -0.550 1.00 97.94 338 GLU A CA 1
ATOM 2630 C C . GLU A 1 338 ? -20.938 9.164 -1.287 1.00 97.94 338 GLU A C 1
ATOM 2632 O O . GLU A 1 338 ? -20.646 8.939 -2.464 1.00 97.94 338 GLU A O 1
ATOM 2637 N N . ASN A 1 339 ? -20.347 10.133 -0.585 1.00 97.75 339 ASN A N 1
ATOM 2638 C CA . ASN A 1 339 ? -19.321 11.013 -1.139 1.00 97.75 339 ASN A CA 1
ATOM 2639 C C . ASN A 1 339 ? -18.074 10.232 -1.581 1.00 97.75 339 ASN A C 1
ATOM 2641 O O . ASN A 1 339 ? -17.574 10.448 -2.686 1.00 97.75 339 ASN A O 1
ATOM 2645 N N . ALA A 1 340 ? -17.594 9.291 -0.764 1.00 95.50 340 ALA A N 1
ATOM 2646 C CA . ALA A 1 340 ? -16.457 8.440 -1.108 1.00 95.50 340 ALA A CA 1
ATOM 2647 C C . ALA A 1 340 ? -16.762 7.541 -2.319 1.00 95.50 340 ALA A C 1
ATOM 2649 O O . ALA A 1 340 ? -15.929 7.401 -3.216 1.00 95.50 340 ALA A O 1
ATOM 2650 N N . LYS A 1 341 ? -17.977 6.978 -2.403 1.00 97.75 341 LYS A N 1
ATOM 2651 C CA . LYS A 1 341 ? -18.435 6.214 -3.576 1.00 97.75 341 LYS A CA 1
ATOM 2652 C C . LYS A 1 341 ? -18.476 7.079 -4.836 1.00 97.75 341 LYS A C 1
ATOM 2654 O O . LYS A 1 341 ? -18.009 6.631 -5.881 1.00 97.75 341 LYS A O 1
ATOM 2659 N N . ALA A 1 342 ? -18.978 8.309 -4.744 1.00 97.56 342 ALA A N 1
ATOM 2660 C CA . ALA A 1 342 ? -19.007 9.242 -5.869 1.00 97.56 342 ALA A CA 1
ATOM 2661 C C . ALA A 1 342 ? -17.591 9.632 -6.330 1.00 97.56 342 ALA A C 1
ATOM 2663 O O . ALA A 1 342 ? -17.314 9.666 -7.529 1.00 97.56 342 ALA A O 1
ATOM 2664 N N . GLN A 1 343 ? -16.668 9.870 -5.391 1.00 97.25 343 GLN A N 1
ATOM 2665 C CA . GLN A 1 343 ? -15.260 10.129 -5.703 1.00 97.25 343 GLN A CA 1
ATOM 2666 C C . GLN A 1 343 ? -14.595 8.930 -6.379 1.00 97.25 343 GLN A C 1
ATOM 2668 O O . GLN A 1 343 ? -13.920 9.106 -7.392 1.00 97.25 343 GLN A O 1
ATOM 2673 N N . ARG A 1 344 ? -14.823 7.717 -5.865 1.00 96.75 344 ARG A N 1
ATOM 2674 C CA . ARG A 1 344 ? -14.323 6.484 -6.478 1.00 96.75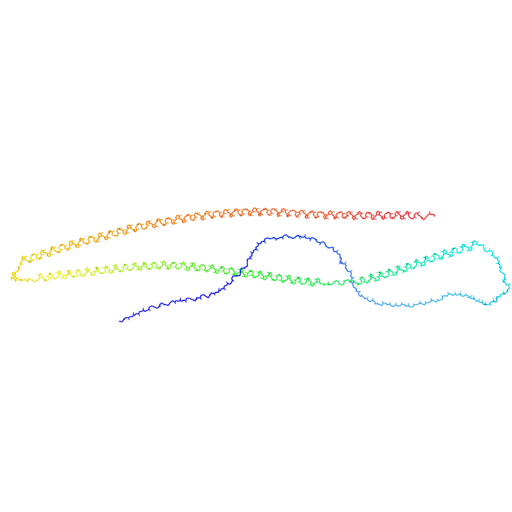 344 ARG A CA 1
ATOM 2675 C C . ARG A 1 344 ? -14.835 6.334 -7.910 1.00 96.75 344 ARG A C 1
ATOM 2677 O O . ARG A 1 344 ? -14.022 6.151 -8.804 1.00 96.75 344 ARG A O 1
ATOM 2684 N N . ALA A 1 345 ? -16.138 6.494 -8.141 1.00 97.56 345 ALA A N 1
ATOM 2685 C CA . ALA A 1 345 ? -16.719 6.408 -9.482 1.00 97.56 345 ALA A CA 1
ATOM 2686 C C . ALA A 1 345 ? -16.128 7.458 -10.442 1.00 97.56 345 ALA A C 1
ATOM 2688 O O . ALA A 1 345 ? -15.839 7.160 -11.598 1.00 97.56 345 ALA A O 1
ATOM 2689 N N . LYS A 1 346 ? -15.887 8.684 -9.957 1.00 97.75 346 LYS A N 1
ATOM 2690 C CA . LYS A 1 346 ? -15.230 9.739 -10.742 1.00 97.75 346 LYS A CA 1
ATOM 2691 C C . LYS A 1 346 ? -13.787 9.377 -11.106 1.00 97.75 346 LYS A C 1
ATOM 2693 O O . LYS A 1 346 ? -13.366 9.640 -12.229 1.00 97.75 346 LYS A O 1
ATOM 2698 N N . LEU A 1 347 ? -13.029 8.808 -10.168 1.00 96.69 347 LEU A N 1
ATOM 2699 C CA . LEU A 1 347 ? -11.656 8.367 -10.418 1.00 96.69 347 LEU A CA 1
ATOM 2700 C C . LEU A 1 347 ? -11.617 7.172 -11.373 1.00 96.69 347 LEU A C 1
ATOM 2702 O O . LEU A 1 347 ? -10.821 7.192 -12.301 1.00 96.69 347 LEU A O 1
ATOM 2706 N N . GLU A 1 348 ? -12.499 6.186 -11.205 1.00 97.25 348 GLU A N 1
ATOM 2707 C CA . GLU A 1 348 ? -12.633 5.049 -12.126 1.00 97.25 348 GLU A CA 1
ATOM 2708 C C . GLU A 1 348 ? -12.945 5.521 -13.555 1.00 97.25 348 GLU A C 1
ATOM 2710 O O . GLU A 1 348 ? -12.296 5.077 -14.499 1.00 97.25 348 GLU A O 1
ATOM 2715 N N . ALA A 1 349 ? -13.856 6.488 -13.720 1.00 97.31 349 ALA A N 1
ATOM 2716 C CA . ALA A 1 349 ? -14.142 7.085 -15.025 1.00 97.31 349 ALA A CA 1
ATOM 2717 C C . ALA A 1 349 ? -12.925 7.820 -15.618 1.00 97.31 349 ALA A C 1
ATOM 2719 O O . ALA A 1 349 ? -12.635 7.676 -16.803 1.00 97.31 349 ALA A O 1
ATOM 2720 N N . ALA A 1 350 ? -12.183 8.576 -14.802 1.00 96.69 350 ALA A N 1
ATOM 2721 C CA . ALA A 1 350 ? -10.979 9.276 -15.250 1.00 96.69 350 ALA A CA 1
ATOM 2722 C C . ALA A 1 350 ? -9.845 8.313 -15.645 1.00 96.69 350 ALA A C 1
ATOM 2724 O O . ALA A 1 350 ? -9.107 8.597 -16.589 1.00 96.69 350 ALA A O 1
ATOM 2725 N N . VAL A 1 351 ? -9.708 7.186 -14.937 1.00 96.94 351 VAL A N 1
ATOM 2726 C CA . VAL A 1 351 ? -8.758 6.117 -15.278 1.00 96.94 351 VAL A CA 1
ATOM 2727 C C . VAL A 1 351 ? -9.147 5.479 -16.606 1.00 96.94 351 VAL A C 1
ATOM 2729 O O . VAL A 1 351 ? -8.307 5.438 -17.499 1.00 96.94 351 VAL A O 1
ATOM 2732 N N . ALA A 1 352 ? -10.412 5.088 -16.781 1.00 97.12 352 ALA A N 1
ATOM 2733 C CA . ALA A 1 352 ? -10.890 4.504 -18.034 1.00 97.12 352 ALA A CA 1
ATOM 2734 C C . ALA A 1 352 ? -10.669 5.444 -19.236 1.00 97.12 352 ALA A C 1
ATOM 2736 O O . ALA A 1 352 ? -10.184 5.017 -20.280 1.00 97.12 352 ALA A O 1
ATOM 2737 N N . GLU A 1 353 ? -10.937 6.745 -19.080 1.00 97.31 353 GLU A N 1
ATOM 2738 C CA . GLU A 1 353 ? -10.696 7.733 -20.141 1.00 97.31 353 GLU A CA 1
ATOM 2739 C C . GLU A 1 353 ? -9.193 7.919 -20.437 1.00 97.31 353 GLU A C 1
ATOM 2741 O O . GLU A 1 353 ? -8.786 8.133 -21.581 1.00 97.31 353 GLU A O 1
ATOM 2746 N N . ALA A 1 354 ? -8.335 7.849 -19.413 1.00 95.44 354 ALA A N 1
ATOM 2747 C CA . ALA A 1 354 ? -6.886 7.904 -19.591 1.00 95.44 354 ALA A CA 1
ATOM 2748 C C . ALA A 1 354 ? -6.339 6.650 -20.286 1.00 95.44 354 ALA A C 1
ATOM 2750 O O . ALA A 1 354 ? -5.471 6.776 -21.151 1.00 95.44 354 ALA A O 1
ATOM 2751 N N . GLU A 1 355 ? -6.862 5.473 -19.945 1.00 96.00 355 GLU A N 1
ATOM 2752 C CA . GLU A 1 355 ? -6.536 4.202 -20.593 1.00 96.00 355 GLU A CA 1
ATOM 2753 C C . GLU A 1 355 ? -6.960 4.208 -22.064 1.00 96.00 355 GLU A C 1
ATOM 2755 O O . GLU A 1 355 ? -6.129 3.918 -22.922 1.00 96.00 355 GLU A O 1
ATOM 2760 N N . GLU A 1 356 ? -8.188 4.635 -22.378 1.00 97.06 356 GLU A N 1
ATOM 2761 C CA . GLU A 1 356 ? -8.675 4.739 -23.760 1.00 97.06 356 GLU A CA 1
ATOM 2762 C C . GLU A 1 356 ? -7.827 5.721 -24.583 1.00 97.06 356 GLU A C 1
ATOM 2764 O O . GLU A 1 356 ? -7.355 5.388 -25.675 1.00 97.06 356 GLU A O 1
ATOM 2769 N N . ARG A 1 357 ? -7.552 6.921 -24.044 1.00 96.38 357 ARG A N 1
ATOM 2770 C CA . ARG A 1 357 ? -6.668 7.897 -24.706 1.00 96.38 357 ARG A CA 1
ATOM 2771 C C . ARG A 1 357 ? -5.256 7.342 -24.906 1.00 96.38 357 ARG A C 1
ATOM 2773 O O . ARG A 1 357 ? -4.650 7.582 -25.952 1.00 96.38 357 ARG A O 1
ATOM 2780 N N . GLY A 1 358 ? -4.732 6.603 -23.929 1.00 95.19 358 GLY A N 1
ATOM 2781 C CA . GLY A 1 358 ? -3.437 5.933 -24.022 1.00 95.19 358 GLY A CA 1
ATOM 2782 C C . GLY A 1 358 ? -3.415 4.848 -25.099 1.00 95.19 358 GLY A C 1
ATOM 2783 O O . GLY A 1 358 ? -2.478 4.788 -25.896 1.00 95.19 358 GLY A O 1
ATOM 2784 N N . GLU A 1 359 ? -4.461 4.026 -25.176 1.00 96.94 359 GLU A N 1
ATOM 2785 C CA . GLU A 1 359 ? -4.592 2.968 -26.176 1.00 96.94 359 GLU A CA 1
ATOM 2786 C C . GLU A 1 359 ? -4.687 3.541 -27.596 1.00 96.94 359 GLU A C 1
ATOM 2788 O O . GLU A 1 359 ? -4.017 3.043 -28.504 1.00 96.94 359 GLU A O 1
ATOM 2793 N N . LEU A 1 360 ? -5.452 4.619 -27.790 1.00 96.81 360 LEU A N 1
ATOM 2794 C CA . LEU A 1 360 ? -5.527 5.331 -29.070 1.00 96.81 360 LEU A CA 1
ATOM 2795 C C . LEU A 1 360 ? -4.161 5.895 -29.482 1.00 96.81 360 LEU A C 1
ATOM 2797 O O . LEU A 1 360 ? -3.722 5.670 -30.609 1.00 96.81 360 LEU A O 1
ATOM 2801 N N . ALA A 1 361 ? -3.437 6.541 -28.564 1.00 96.38 361 ALA A N 1
ATOM 2802 C CA . ALA A 1 361 ? -2.096 7.055 -28.846 1.00 96.38 361 ALA A CA 1
ATOM 2803 C C . ALA A 1 361 ? -1.104 5.938 -29.223 1.00 96.38 361 ALA A C 1
ATOM 2805 O O . ALA A 1 361 ? -0.267 6.120 -30.112 1.00 96.38 361 ALA A O 1
ATOM 2806 N N . LEU A 1 362 ? -1.204 4.767 -28.583 1.00 96.94 362 LEU A N 1
ATOM 2807 C CA . LEU A 1 362 ? -0.397 3.596 -28.935 1.00 96.94 362 LEU A CA 1
ATOM 2808 C C . LEU A 1 362 ? -0.770 3.025 -30.305 1.00 96.94 362 LEU A C 1
ATOM 2810 O O . LEU A 1 362 ? 0.130 2.655 -31.060 1.00 96.94 362 LEU A O 1
ATOM 2814 N N . LYS A 1 363 ? -2.064 2.955 -30.643 1.00 97.81 363 LYS A N 1
ATOM 2815 C CA . LYS A 1 363 ? -2.528 2.534 -31.975 1.00 97.81 363 LYS A CA 1
ATOM 2816 C C . LYS A 1 363 ? -1.988 3.465 -33.060 1.00 97.81 363 LYS A C 1
ATOM 2818 O O . LYS A 1 363 ? -1.401 2.977 -34.023 1.00 97.81 363 LYS A O 1
ATOM 2823 N N . ASP A 1 364 ? -2.069 4.777 -32.858 1.00 97.44 364 ASP A N 1
ATOM 2824 C CA . ASP A 1 364 ? -1.534 5.773 -33.794 1.00 97.44 364 ASP A CA 1
ATOM 2825 C C . ASP A 1 364 ? -0.011 5.673 -33.952 1.00 97.44 364 ASP A C 1
ATOM 2827 O O . ASP A 1 364 ? 0.518 5.769 -35.062 1.00 97.44 364 ASP A O 1
ATOM 2831 N N . ALA A 1 365 ? 0.720 5.474 -32.851 1.00 96.38 365 ALA A N 1
ATOM 2832 C CA . ALA A 1 365 ? 2.169 5.300 -32.892 1.00 96.38 365 ALA A CA 1
ATOM 2833 C C . ALA A 1 365 ? 2.573 4.015 -33.632 1.00 96.38 365 ALA A C 1
ATOM 2835 O O . ALA A 1 365 ? 3.521 4.039 -34.418 1.00 96.38 365 ALA A O 1
ATOM 2836 N N . ARG A 1 366 ? 1.842 2.911 -33.419 1.00 96.62 366 ARG A N 1
ATOM 2837 C CA . ARG A 1 366 ? 2.047 1.647 -34.144 1.00 96.62 366 ARG A CA 1
ATOM 2838 C C . ARG A 1 366 ? 1.767 1.802 -35.635 1.00 96.62 366 ARG A C 1
ATOM 2840 O O . ARG A 1 366 ? 2.607 1.405 -36.430 1.00 96.62 366 ARG A O 1
ATOM 2847 N N . ALA A 1 367 ? 0.667 2.454 -36.009 1.00 97.69 367 ALA A N 1
ATOM 2848 C CA . ALA A 1 367 ? 0.344 2.712 -37.412 1.00 97.69 367 ALA A CA 1
ATOM 2849 C C . ALA A 1 367 ? 1.437 3.541 -38.114 1.00 97.69 367 ALA A C 1
ATOM 2851 O O . ALA A 1 367 ? 1.865 3.202 -39.214 1.00 97.69 367 ALA A O 1
ATOM 2852 N N . LYS A 1 368 ? 1.959 4.586 -37.454 1.00 97.25 368 LYS A N 1
ATOM 2853 C CA . LYS A 1 368 ? 3.088 5.379 -37.980 1.00 97.25 368 LYS A CA 1
ATOM 2854 C C . LYS A 1 368 ? 4.370 4.561 -38.112 1.00 97.25 368 LYS A C 1
ATOM 2856 O O . LYS A 1 368 ? 5.134 4.771 -39.049 1.00 97.25 368 LYS A O 1
ATOM 2861 N N . LEU A 1 369 ? 4.631 3.657 -37.169 1.00 96.88 369 LEU A N 1
ATOM 2862 C CA . LEU A 1 369 ? 5.780 2.759 -37.238 1.00 96.88 369 LEU A CA 1
ATOM 2863 C C . LEU A 1 369 ? 5.654 1.827 -38.448 1.00 96.88 369 LEU A C 1
ATOM 2865 O O . LEU A 1 369 ? 6.593 1.752 -39.234 1.00 96.88 369 LEU A O 1
ATOM 2869 N N . GLU A 1 370 ? 4.494 1.197 -38.641 1.00 97.56 370 GLU A N 1
ATOM 2870 C CA . GLU A 1 370 ? 4.220 0.336 -39.799 1.00 97.56 370 GLU A CA 1
ATOM 2871 C C . GLU A 1 370 ? 4.369 1.097 -41.127 1.00 97.56 370 GLU A C 1
ATOM 2873 O O . GLU A 1 370 ? 4.988 0.596 -42.068 1.00 97.56 370 GLU A O 1
ATOM 2878 N N . GLU A 1 371 ? 3.875 2.337 -41.202 1.00 97.81 371 GLU A N 1
ATOM 2879 C CA . GLU A 1 371 ? 4.035 3.199 -42.378 1.00 97.81 371 GLU A CA 1
ATOM 2880 C C . GLU A 1 371 ? 5.514 3.499 -42.674 1.00 97.81 371 GLU A C 1
ATOM 2882 O O . GLU A 1 371 ? 5.966 3.377 -43.818 1.00 97.81 371 GLU A O 1
ATOM 2887 N N . LEU A 1 372 ? 6.295 3.853 -41.648 1.00 97.06 372 LEU A N 1
ATOM 2888 C CA . LEU A 1 372 ? 7.726 4.128 -41.788 1.00 97.06 372 LEU A CA 1
ATOM 2889 C C . LEU A 1 372 ? 8.523 2.875 -42.165 1.00 97.06 372 LEU A C 1
ATOM 2891 O O . LEU A 1 372 ? 9.435 2.954 -42.991 1.00 97.06 372 LEU A O 1
ATOM 2895 N N . GLU A 1 373 ? 8.182 1.718 -41.602 1.00 97.44 373 GLU A N 1
ATOM 2896 C CA . GLU A 1 373 ? 8.783 0.439 -41.976 1.00 97.44 373 GLU A CA 1
ATOM 2897 C C . GLU A 1 373 ? 8.478 0.088 -43.433 1.00 97.44 373 GLU A C 1
ATOM 2899 O O . GLU A 1 373 ? 9.394 -0.270 -44.179 1.00 97.44 373 GLU A O 1
ATOM 2904 N N . ALA A 1 374 ? 7.231 0.260 -43.877 1.00 97.56 374 ALA A N 1
ATOM 2905 C CA . ALA A 1 374 ? 6.841 0.049 -45.267 1.00 97.56 374 ALA A CA 1
ATOM 2906 C C . ALA A 1 374 ? 7.587 1.000 -46.220 1.00 97.56 374 ALA A C 1
ATOM 2908 O O . ALA A 1 374 ? 8.122 0.563 -47.245 1.00 97.56 374 ALA A O 1
ATOM 2909 N N . ALA A 1 375 ? 7.695 2.285 -45.866 1.00 97.19 375 ALA A N 1
ATOM 2910 C CA . ALA A 1 375 ? 8.457 3.269 -46.632 1.00 97.19 375 ALA A CA 1
ATOM 2911 C C . ALA A 1 375 ? 9.949 2.902 -46.715 1.00 97.19 375 ALA A C 1
ATOM 2913 O O . ALA A 1 375 ? 10.556 2.990 -47.785 1.00 97.19 375 ALA A O 1
ATOM 2914 N N . LEU A 1 376 ? 10.534 2.426 -45.614 1.00 97.12 376 LEU A N 1
ATOM 2915 C CA . LEU A 1 376 ? 11.922 1.974 -45.560 1.00 97.12 376 LEU A CA 1
ATOM 2916 C C . LEU A 1 376 ? 12.156 0.724 -46.418 1.00 97.12 376 LEU A C 1
ATOM 2918 O O . LEU A 1 376 ? 13.165 0.651 -47.122 1.00 97.12 376 LEU A O 1
ATOM 2922 N N . GLN A 1 377 ? 11.236 -0.244 -46.408 1.00 97.56 377 GLN A N 1
ATOM 2923 C CA . GLN A 1 377 ? 11.318 -1.416 -47.287 1.00 97.56 377 GLN A CA 1
ATOM 2924 C C . GLN A 1 377 ? 11.210 -1.023 -48.762 1.00 97.56 377 GLN A C 1
ATOM 2926 O O . GLN A 1 377 ? 11.998 -1.499 -49.582 1.00 97.56 377 GLN A O 1
ATOM 2931 N N . LYS A 1 378 ? 10.302 -0.101 -49.099 1.00 97.81 378 LYS A N 1
ATOM 2932 C CA . LYS A 1 378 ? 10.179 0.437 -50.457 1.00 97.81 378 LYS A CA 1
ATOM 2933 C C . LYS A 1 378 ? 11.466 1.134 -50.907 1.00 97.81 378 LYS A C 1
ATOM 2935 O O . LYS A 1 378 ? 11.986 0.807 -51.968 1.00 97.81 378 LYS A O 1
ATOM 2940 N N . ALA A 1 379 ? 12.040 2.002 -50.073 1.00 96.94 379 ALA A N 1
ATOM 2941 C CA . ALA A 1 379 ? 13.299 2.684 -50.373 1.00 96.94 379 ALA A CA 1
ATOM 2942 C C . ALA A 1 379 ? 14.471 1.704 -50.565 1.00 96.94 379 ALA A C 1
ATOM 2944 O O . ALA A 1 379 ? 15.291 1.882 -51.467 1.00 96.94 379 ALA A O 1
ATOM 2945 N N . LYS A 1 380 ? 14.542 0.631 -49.762 1.00 97.25 380 LYS A N 1
ATOM 2946 C CA . LYS A 1 380 ? 15.527 -0.447 -49.953 1.00 97.25 380 LYS A CA 1
ATOM 2947 C C . LYS A 1 380 ? 15.336 -1.169 -51.288 1.00 97.25 380 LYS A C 1
ATOM 2949 O O . LYS A 1 380 ? 16.323 -1.433 -51.974 1.00 97.25 380 LYS A O 1
ATOM 2954 N N . ALA A 1 381 ? 14.095 -1.481 -51.660 1.00 97.44 381 ALA A N 1
ATOM 2955 C CA . ALA A 1 381 ? 13.783 -2.121 -52.935 1.00 97.44 381 ALA A CA 1
ATOM 2956 C C . ALA A 1 381 ? 14.129 -1.216 -54.130 1.00 97.44 381 ALA A C 1
ATOM 2958 O O . ALA A 1 381 ? 14.730 -1.689 -55.097 1.00 97.44 381 ALA A O 1
ATOM 2959 N N . ASP A 1 382 ? 13.827 0.081 -54.035 1.00 97.50 382 ASP A N 1
ATOM 2960 C CA . ASP A 1 382 ? 14.173 1.081 -55.048 1.00 97.50 382 ASP A CA 1
ATOM 2961 C C . ASP A 1 382 ? 15.690 1.237 -55.199 1.00 97.50 382 ASP A C 1
ATOM 2963 O O . ASP A 1 382 ? 16.195 1.225 -56.321 1.00 97.50 382 ASP A O 1
ATOM 2967 N N . MET A 1 383 ? 16.438 1.282 -54.092 1.00 96.44 383 MET A N 1
ATOM 2968 C CA . MET A 1 383 ? 17.904 1.307 -54.120 1.00 96.44 383 MET A CA 1
ATOM 2969 C C . MET A 1 383 ? 18.478 0.044 -54.778 1.00 96.44 383 MET A C 1
ATOM 2971 O O . MET A 1 383 ? 19.365 0.121 -55.627 1.00 96.44 383 MET A O 1
ATOM 2975 N N . ALA A 1 384 ? 17.947 -1.134 -54.437 1.00 96.56 384 ALA A N 1
ATOM 2976 C CA . ALA A 1 384 ? 18.356 -2.387 -55.066 1.00 96.56 384 ALA A CA 1
ATOM 2977 C C . ALA A 1 384 ? 18.042 -2.413 -56.574 1.00 96.56 384 ALA A C 1
ATOM 2979 O O . ALA A 1 384 ? 18.823 -2.964 -57.351 1.00 96.56 384 ALA A O 1
ATOM 2980 N N . ARG A 1 385 ? 16.924 -1.808 -57.000 1.00 97.44 385 ARG A N 1
ATOM 2981 C CA . ARG A 1 385 ? 16.584 -1.635 -58.419 1.00 97.44 385 ARG A CA 1
ATOM 2982 C C . ARG A 1 385 ? 17.568 -0.701 -59.120 1.00 97.44 385 ARG A C 1
ATOM 2984 O O . ARG A 1 385 ? 18.114 -1.096 -60.144 1.00 97.44 385 ARG A O 1
ATOM 2991 N N . GLN A 1 386 ? 17.852 0.468 -58.546 1.00 96.56 386 GLN A N 1
ATOM 2992 C CA . GLN A 1 386 ? 18.824 1.415 -59.101 1.00 96.56 386 GLN A CA 1
ATOM 2993 C C . GLN A 1 386 ? 20.203 0.775 -59.265 1.00 96.56 386 GLN A C 1
ATOM 2995 O O . GLN A 1 386 ? 20.816 0.915 -60.315 1.00 96.56 386 GLN A O 1
ATOM 3000 N N . LEU A 1 387 ? 20.682 0.018 -58.272 1.00 97.00 387 LEU A N 1
ATOM 3001 C CA . LEU A 1 387 ? 21.961 -0.694 -58.371 1.00 97.00 387 LEU A CA 1
ATOM 3002 C C . LEU A 1 387 ? 21.997 -1.691 -59.539 1.00 97.00 387 LEU A C 1
ATOM 3004 O O . LEU A 1 387 ? 23.022 -1.792 -60.212 1.00 97.00 387 LEU A O 1
ATOM 3008 N N . ARG A 1 388 ? 20.892 -2.402 -59.806 1.00 96.75 388 ARG A N 1
ATOM 3009 C CA . ARG A 1 388 ? 20.788 -3.290 -60.977 1.00 96.75 388 ARG A CA 1
ATOM 3010 C C . ARG A 1 388 ? 20.827 -2.505 -62.287 1.00 96.75 388 ARG A C 1
ATOM 3012 O O . ARG A 1 388 ? 21.630 -2.840 -63.149 1.00 96.75 388 ARG A O 1
ATOM 3019 N N . GLU A 1 389 ? 20.049 -1.431 -62.397 1.00 96.81 389 GLU A N 1
ATOM 3020 C CA . GLU A 1 389 ? 20.029 -0.561 -63.585 1.00 96.81 389 GLU A CA 1
ATOM 3021 C C . GLU A 1 389 ? 21.404 0.075 -63.854 1.00 96.81 389 GLU A C 1
ATOM 3023 O O . GLU A 1 389 ? 21.867 0.110 -64.993 1.00 96.81 389 GLU A O 1
ATOM 3028 N N . TYR A 1 390 ? 22.113 0.512 -62.807 1.00 96.81 390 TYR A N 1
ATOM 3029 C CA . TYR A 1 390 ? 23.488 1.006 -62.922 1.00 96.81 390 TYR A CA 1
ATOM 3030 C C . TYR A 1 390 ? 24.456 -0.075 -63.410 1.00 96.81 390 TYR A C 1
ATOM 3032 O O . TYR A 1 390 ? 25.323 0.216 -64.236 1.00 96.81 390 TYR A O 1
ATOM 3040 N N . GLN A 1 391 ? 24.326 -1.312 -62.924 1.00 96.44 391 GLN A N 1
ATOM 3041 C CA . GLN A 1 391 ? 25.160 -2.423 -63.380 1.00 96.44 391 GLN A CA 1
ATOM 3042 C C . GLN A 1 391 ? 24.885 -2.773 -64.849 1.00 96.44 391 GLN A C 1
ATOM 3044 O O . GLN A 1 391 ? 25.825 -3.003 -65.608 1.00 96.44 391 GLN A O 1
ATOM 3049 N N . GLU A 1 392 ? 23.621 -2.781 -65.270 1.00 96.00 392 GLU A N 1
ATOM 3050 C CA . GLU A 1 392 ? 23.231 -2.989 -66.668 1.00 96.00 392 GLU A CA 1
ATOM 3051 C C . GLU A 1 392 ? 23.786 -1.884 -67.574 1.00 96.00 392 GLU A C 1
ATOM 3053 O O . GLU A 1 392 ? 24.409 -2.180 -68.595 1.00 96.00 392 GLU A O 1
ATOM 3058 N N . LEU A 1 393 ? 23.661 -0.618 -67.166 1.00 97.06 393 LEU A N 1
ATOM 3059 C CA . LEU A 1 393 ? 24.215 0.517 -67.903 1.00 97.06 393 LEU A CA 1
ATOM 3060 C C . LEU A 1 393 ? 25.745 0.448 -68.001 1.00 97.06 393 LEU A C 1
ATOM 3062 O O . LEU A 1 393 ? 26.311 0.728 -69.058 1.00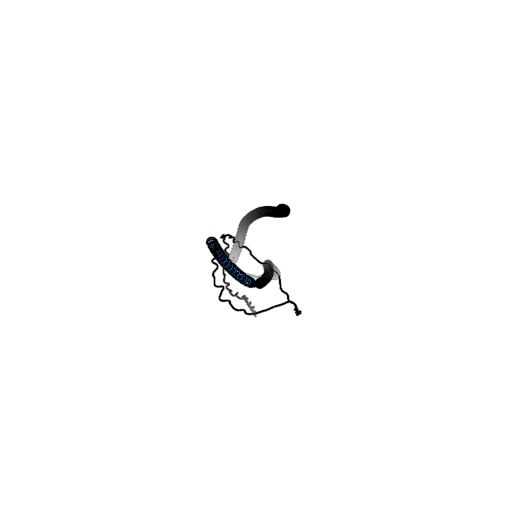 97.06 393 LEU A O 1
ATOM 3066 N N . MET A 1 394 ? 26.422 0.042 -66.924 1.00 95.94 394 MET A N 1
ATOM 3067 C CA . MET A 1 394 ? 27.867 -0.195 -66.934 1.00 95.94 394 MET A CA 1
ATOM 3068 C C . MET A 1 394 ? 28.241 -1.288 -67.940 1.00 95.94 394 MET A C 1
ATOM 3070 O O . MET A 1 394 ? 29.188 -1.113 -68.703 1.00 95.94 394 MET A O 1
ATOM 3074 N N . ASN A 1 395 ? 27.490 -2.392 -67.981 1.00 96.25 395 ASN A N 1
ATOM 3075 C CA . ASN A 1 395 ? 27.729 -3.472 -68.939 1.00 96.25 395 ASN A CA 1
ATOM 3076 C C . ASN A 1 395 ? 27.566 -2.984 -70.389 1.00 96.25 395 ASN A C 1
ATOM 3078 O O . ASN A 1 395 ? 28.415 -3.286 -71.226 1.00 96.25 395 ASN A O 1
ATOM 3082 N N . VAL A 1 396 ? 26.531 -2.184 -70.680 1.00 96.62 396 VAL A N 1
ATOM 3083 C CA . VAL A 1 396 ? 26.342 -1.556 -72.003 1.00 96.62 396 VAL A CA 1
ATOM 3084 C C . VAL A 1 396 ? 27.502 -0.617 -72.334 1.00 96.62 396 VAL A C 1
ATOM 3086 O O . VAL A 1 396 ? 28.039 -0.670 -73.436 1.00 96.62 396 VAL A O 1
ATOM 3089 N N . LYS A 1 397 ? 27.947 0.206 -71.377 1.00 96.62 397 LYS A N 1
ATOM 3090 C CA . LYS A 1 397 ? 29.093 1.105 -71.566 1.00 96.62 397 LYS A CA 1
ATOM 3091 C C . LYS A 1 397 ? 30.368 0.332 -71.899 1.00 96.62 397 LYS A C 1
ATOM 3093 O O . LYS A 1 397 ? 31.093 0.730 -72.804 1.00 96.62 397 LYS A O 1
ATOM 3098 N N . LEU A 1 398 ? 30.636 -0.768 -71.194 1.00 96.19 398 LEU A N 1
ATOM 3099 C CA . LEU A 1 398 ? 31.788 -1.628 -71.476 1.00 96.19 398 LEU A CA 1
ATOM 3100 C C . LEU A 1 398 ? 31.692 -2.268 -72.866 1.00 96.19 398 LEU A C 1
ATOM 3102 O O . LEU A 1 398 ? 32.698 -2.325 -73.567 1.00 96.19 398 LEU A O 1
ATOM 3106 N N . ALA A 1 399 ? 30.503 -2.708 -73.288 1.00 96.12 399 ALA A N 1
ATOM 3107 C CA . ALA A 1 399 ? 30.291 -3.217 -74.643 1.00 96.12 399 ALA A CA 1
ATOM 3108 C C . ALA A 1 399 ? 30.573 -2.139 -75.706 1.00 96.12 399 ALA A C 1
ATOM 3110 O O . ALA A 1 399 ? 31.319 -2.394 -76.648 1.00 96.12 399 ALA A O 1
ATOM 3111 N N . LEU A 1 400 ? 30.074 -0.915 -75.505 1.00 96.00 400 LEU A N 1
ATOM 3112 C CA . LEU A 1 400 ? 30.341 0.219 -76.396 1.00 96.00 400 LEU A CA 1
ATOM 3113 C C . LEU A 1 400 ? 31.827 0.607 -76.432 1.00 96.00 400 LEU A C 1
ATOM 3115 O O . LEU A 1 400 ? 32.349 0.911 -77.501 1.00 96.00 400 LEU A O 1
ATOM 3119 N N . ASP A 1 401 ? 32.538 0.578 -75.302 1.00 95.69 401 ASP A N 1
ATOM 3120 C CA . ASP A 1 401 ? 33.987 0.819 -75.290 1.00 95.69 401 ASP A CA 1
ATOM 3121 C C . ASP A 1 401 ? 34.742 -0.225 -76.123 1.00 95.69 401 ASP A C 1
ATOM 3123 O O . ASP A 1 401 ? 35.700 0.120 -76.819 1.00 95.69 401 ASP A O 1
ATOM 3127 N N . ILE A 1 402 ? 34.317 -1.495 -76.056 1.00 94.31 402 ILE A N 1
ATOM 3128 C CA . ILE A 1 402 ? 34.877 -2.575 -76.875 1.00 94.31 402 ILE A CA 1
ATOM 3129 C C . ILE A 1 402 ? 34.595 -2.292 -78.352 1.00 94.31 402 ILE A C 1
ATOM 3131 O O . ILE A 1 402 ? 35.527 -2.335 -79.152 1.00 94.31 402 ILE A O 1
ATOM 3135 N N . GLU A 1 403 ? 33.360 -1.938 -78.717 1.00 95.69 403 GLU A N 1
ATOM 3136 C CA . GLU A 1 403 ? 33.007 -1.565 -80.092 1.00 95.69 403 GLU A CA 1
ATOM 3137 C C . GLU A 1 403 ? 33.867 -0.396 -80.595 1.00 95.69 403 GLU A C 1
ATOM 3139 O O . GLU A 1 403 ? 34.500 -0.506 -81.643 1.00 95.69 403 GLU A O 1
ATOM 3144 N N . ILE A 1 404 ? 33.999 0.688 -79.824 1.00 94.25 404 ILE A N 1
ATOM 3145 C CA . ILE A 1 404 ? 34.853 1.837 -80.171 1.00 94.25 404 ILE A CA 1
ATOM 3146 C C . ILE A 1 404 ? 36.313 1.408 -80.344 1.00 94.25 404 ILE A C 1
ATOM 3148 O O . ILE A 1 404 ? 36.966 1.832 -81.299 1.00 94.25 404 ILE A O 1
ATOM 3152 N N . ALA A 1 405 ? 36.842 0.569 -79.451 1.00 94.12 405 ALA A N 1
ATOM 3153 C CA . ALA A 1 405 ? 38.201 0.048 -79.569 1.00 94.12 405 ALA A CA 1
ATOM 3154 C C . ALA A 1 405 ? 38.376 -0.802 -80.838 1.00 94.12 405 ALA A C 1
ATOM 3156 O O . ALA A 1 405 ? 39.396 -0.686 -81.519 1.00 94.12 405 ALA A O 1
ATOM 3157 N N . THR A 1 406 ? 37.375 -1.611 -81.199 1.00 91.50 406 THR A N 1
ATOM 3158 C CA . THR A 1 406 ? 37.395 -2.376 -82.452 1.00 91.50 406 THR A CA 1
ATOM 3159 C C . THR A 1 406 ? 37.321 -1.470 -83.680 1.00 91.50 406 THR A C 1
ATOM 3161 O O . THR A 1 406 ? 38.134 -1.642 -84.587 1.00 91.50 406 THR A O 1
ATOM 3164 N N . TYR A 1 407 ? 36.442 -0.460 -83.693 1.00 94.75 407 TYR A N 1
ATOM 3165 C CA . TYR A 1 407 ? 36.354 0.516 -84.782 1.00 94.75 407 TYR A CA 1
ATOM 3166 C C . TYR A 1 407 ? 37.659 1.300 -84.952 1.00 94.75 407 TYR A C 1
ATOM 3168 O O . TYR A 1 407 ? 38.123 1.451 -86.078 1.00 94.75 407 TYR A O 1
ATOM 3176 N N . ARG A 1 408 ? 38.299 1.733 -83.857 1.00 92.19 408 ARG A N 1
ATOM 3177 C CA . ARG A 1 408 ? 39.625 2.379 -83.900 1.00 92.19 408 ARG A CA 1
ATOM 3178 C C . ARG A 1 408 ? 40.681 1.470 -84.520 1.00 92.19 408 ARG A C 1
ATOM 3180 O O . ARG A 1 408 ? 41.404 1.914 -85.399 1.00 92.19 408 ARG A O 1
ATOM 3187 N N . LYS A 1 409 ? 40.721 0.192 -84.133 1.00 90.75 409 LYS A N 1
ATOM 3188 C CA . LYS A 1 409 ? 41.675 -0.782 -84.684 1.00 90.75 409 LYS A CA 1
ATOM 3189 C C . LYS A 1 409 ? 41.460 -1.047 -86.179 1.00 90.75 409 LYS A C 1
ATOM 3191 O O . LYS A 1 409 ? 42.428 -1.217 -86.914 1.00 90.75 409 LYS A O 1
ATOM 3196 N N . LEU A 1 410 ? 40.206 -1.101 -86.635 1.00 89.94 410 LEU A N 1
ATOM 3197 C CA . LEU A 1 410 ? 39.886 -1.182 -88.066 1.00 89.94 410 LEU A CA 1
ATOM 3198 C C . LEU A 1 410 ? 40.343 0.075 -88.813 1.00 89.94 410 LEU A C 1
ATOM 3200 O O . LEU A 1 410 ? 40.922 -0.043 -89.890 1.00 89.94 410 LEU A O 1
ATOM 3204 N N . LEU A 1 411 ? 40.124 1.256 -88.230 1.00 87.25 411 LEU A N 1
ATOM 3205 C CA . LEU A 1 411 ? 40.539 2.528 -88.816 1.00 87.25 411 LEU A CA 1
ATOM 3206 C C . LEU A 1 411 ? 42.069 2.633 -88.922 1.00 87.25 411 LEU A C 1
ATOM 3208 O O . LEU A 1 411 ? 42.574 2.936 -89.994 1.00 87.25 411 LEU A O 1
ATOM 3212 N N . GLU A 1 412 ? 42.805 2.276 -87.865 1.00 83.44 412 GLU A N 1
ATOM 3213 C CA . GLU A 1 412 ? 44.276 2.185 -87.870 1.00 83.44 412 GLU A CA 1
ATOM 3214 C C . GLU A 1 412 ? 44.786 1.195 -88.938 1.00 83.44 412 GLU A C 1
ATOM 3216 O O . GLU A 1 412 ? 45.824 1.418 -89.567 1.00 83.44 412 GLU A O 1
ATOM 3221 N N . GLY A 1 413 ? 44.053 0.102 -89.180 1.00 79.75 413 GLY A N 1
ATOM 3222 C CA . GLY A 1 413 ? 44.356 -0.863 -90.240 1.00 79.75 413 GLY A CA 1
ATOM 3223 C C . GLY A 1 413 ? 44.156 -0.309 -91.656 1.00 79.75 413 GLY A C 1
ATOM 3224 O O . GLY A 1 413 ? 44.980 -0.567 -92.535 1.00 79.75 413 GLY A O 1
ATOM 3225 N N . GLU A 1 414 ? 43.100 0.474 -91.886 1.00 76.44 414 GLU A N 1
ATOM 3226 C CA . GLU A 1 414 ? 42.871 1.172 -93.161 1.00 76.44 414 GLU A CA 1
ATOM 3227 C C . GLU A 1 414 ? 43.868 2.325 -93.370 1.00 76.44 414 GLU A C 1
ATOM 3229 O O . GLU A 1 414 ? 44.421 2.462 -94.460 1.00 76.44 414 GLU A O 1
ATOM 3234 N N . GLU A 1 415 ? 44.197 3.097 -92.330 1.00 72.25 415 GLU A N 1
ATOM 3235 C CA . GLU A 1 415 ? 45.258 4.115 -92.381 1.00 72.25 415 GLU A CA 1
ATOM 3236 C C . GLU A 1 415 ? 46.626 3.492 -92.692 1.00 72.25 415 GLU A C 1
ATOM 3238 O O . GLU A 1 415 ? 47.389 4.042 -93.484 1.00 72.25 415 GLU A O 1
ATOM 3243 N N . SER A 1 416 ? 46.916 2.303 -92.155 1.00 68.88 416 SER A N 1
ATOM 3244 C CA . SER A 1 416 ? 48.133 1.547 -92.485 1.00 68.88 416 SER A CA 1
ATOM 3245 C C . SER A 1 416 ? 48.159 1.073 -93.945 1.00 68.88 416 SER A C 1
ATOM 3247 O O . SER A 1 416 ? 49.229 1.037 -94.553 1.00 68.88 416 SER A O 1
ATOM 3249 N N . ARG A 1 417 ? 47.002 0.742 -94.542 1.00 68.44 417 ARG A N 1
ATOM 3250 C CA . ARG A 1 417 ? 46.888 0.436 -95.982 1.00 68.44 417 ARG A CA 1
ATOM 3251 C C . ARG A 1 417 ? 47.100 1.676 -96.846 1.00 68.44 417 ARG A C 1
ATOM 3253 O O . ARG A 1 417 ? 47.848 1.605 -97.813 1.00 68.44 417 ARG A O 1
ATOM 3260 N N . LEU A 1 418 ? 46.494 2.804 -96.480 1.00 63.12 418 LEU A N 1
ATOM 3261 C CA . LEU A 1 418 ? 46.645 4.071 -97.202 1.00 63.12 418 LEU A CA 1
ATOM 3262 C C . LEU A 1 418 ? 48.068 4.647 -97.085 1.00 63.12 418 LEU A C 1
ATOM 3264 O O . LEU A 1 418 ? 48.578 5.208 -98.049 1.00 63.12 418 LEU A O 1
ATOM 3268 N N . ALA A 1 419 ? 48.740 4.468 -95.945 1.00 59.56 419 ALA A N 1
ATOM 3269 C CA . ALA A 1 419 ? 50.145 4.840 -95.766 1.00 59.56 419 ALA A CA 1
ATOM 3270 C C . ALA A 1 419 ? 51.118 3.874 -96.475 1.00 59.56 419 ALA A C 1
ATOM 3272 O O . ALA A 1 419 ? 52.219 4.278 -96.848 1.00 59.56 419 ALA A O 1
ATOM 3273 N N . GLY A 1 420 ? 50.717 2.615 -96.688 1.00 56.66 420 GLY A N 1
ATOM 3274 C CA . GLY A 1 420 ? 51.467 1.620 -97.463 1.00 56.66 420 GLY A CA 1
ATOM 3275 C C . GLY A 1 420 ? 51.405 1.827 -98.981 1.00 56.66 420 GLY A C 1
ATOM 3276 O O . GLY A 1 420 ? 52.360 1.480 -99.670 1.00 56.66 420 GLY A O 1
ATOM 3277 N N . ASP A 1 421 ? 50.347 2.461 -99.494 1.00 50.56 421 ASP A N 1
ATOM 3278 C CA . ASP A 1 421 ? 50.193 2.818 -100.919 1.00 50.56 421 ASP A CA 1
ATOM 3279 C C . ASP A 1 421 ? 50.949 4.111 -101.314 1.00 50.56 421 ASP A C 1
ATOM 3281 O O . ASP A 1 421 ? 50.866 4.578 -102.448 1.00 50.56 421 ASP A O 1
ATOM 3285 N N . GLY A 1 422 ? 51.725 4.690 -100.388 1.00 51.09 422 GLY A N 1
ATOM 3286 C CA . GLY A 1 422 ? 52.593 5.853 -100.615 1.00 51.09 422 GLY A CA 1
ATOM 3287 C C . GLY A 1 422 ? 54.059 5.530 -100.933 1.00 51.09 422 GLY A C 1
ATOM 3288 O O . GLY A 1 422 ? 54.870 6.450 -101.011 1.00 51.09 422 GLY A O 1
ATOM 3289 N N . VAL A 1 423 ? 54.431 4.255 -101.105 1.00 51.34 423 VAL A N 1
ATOM 3290 C CA . VAL A 1 423 ? 55.772 3.844 -101.570 1.00 51.34 423 VAL A CA 1
ATOM 3291 C C . VAL A 1 423 ? 55.621 3.085 -102.884 1.00 51.34 423 VAL A C 1
ATOM 3293 O O . VAL A 1 423 ? 55.688 1.861 -102.946 1.00 51.34 423 VAL A O 1
ATOM 3296 N N . GLY A 1 424 ? 55.360 3.848 -103.942 1.00 51.53 424 GLY A N 1
ATOM 3297 C CA . GLY A 1 424 ? 55.089 3.324 -105.276 1.00 51.53 424 GLY A CA 1
ATOM 3298 C C . GLY A 1 424 ? 55.156 4.383 -106.374 1.00 51.53 424 GLY A C 1
ATOM 3299 O O . GLY A 1 424 ? 54.264 4.422 -107.214 1.00 51.53 424 GLY A O 1
ATOM 3300 N N . ASN A 1 425 ? 56.168 5.259 -106.334 1.00 39.78 425 ASN A N 1
ATOM 3301 C CA . ASN A 1 425 ? 56.910 5.777 -107.498 1.00 39.78 425 ASN A CA 1
ATOM 3302 C C . ASN A 1 425 ? 58.101 6.625 -107.049 1.00 39.78 425 ASN A C 1
ATOM 3304 O O . ASN A 1 425 ? 57.883 7.548 -106.232 1.00 39.78 425 ASN A O 1
#

Sequence (425 aa):
MSRSVTFSSRSAAGPALSQLRVSSVSSGRSSGLGRAGGFGSASLYSLGSAGKRASLAGGGSFSARSGYGFGGSLSPGGIQEVTVNQSLLTPLNLEIDPSIQRVRKEEKEQIKTLNNKFASFIDKVRFLEQQNKMLETKWSLLQEQKTTRSNIAPMFETYISNLRRQLDGLLADKGRLEGELKNMQDLVEDFKTKYEDEINKRTAAENEFVVLKKDVDAAYMNKVELEAKVDALTDEINFLRAFHEAELNELQAQISDTSVVLSMDNSRNLDLDSIIAEVKAQYEEIANRSRAEAESWYQSKYEALQVTAGKHGDDLRNTKNEITEINRVIQRIQGEIENAKAQRAKLEAAVAEAEERGELALKDARAKLEELEAALQKAKADMARQLREYQELMNVKLALDIEIATYRKLLEGEESRLAGDGVGN

Secondary structure (DSSP, 8-state):
------------PPPPPP-------------------------------------------------------------------TT----------HHHHHHHHHHHHHHHHHHHHHHHHHHHHHHHHHHHHHHHHHHHHHHH--------HHHHHHHHHHHHHHHHHHHHHHHHHHHHHHHHHHHHHHHHHHHHHHHHHHHHHHHHHHHHHHHHHHHHHHHHHHHHHHHHHHHHHHHHHHHHHHHHHHHHHHHHHTT------------HHHHHHHHHHHHHHHHHHHHHHHHHHHHHHHHHHHHHHHHHHHHHHHHHHHHHHHHHHHHHHHHHHHHHHHHHHHHHHHHHHHHHHHHHHHHHHHHHHHHHHHHHHHHHHHHHHHHHHHHHHHHHHHHHHHHHHHHHHHHHHHHHHHHHTTS--

Organism: NCBI:txid40157

pLDDT: mean 77.35, std 25.37, range [25.89, 98.19]

InterPro domains:
  IPR003054 Keratin, type II [PR01276] (109-117)
  IPR003054 Keratin, type II [PR01276] (136-148)
  IPR003054 Keratin, type II [PR01276] (181-194)
  IPR003054 Keratin, type II [PR01276] (195-214)
  IPR003054 Keratin, type II [PR01276] (306-323)
  IPR003054 Keratin, type II [PR01276] (357-372)
  IPR018039 Intermediate filament protein, conserved site [PS00226] (404-412)
  IPR032444 Keratin type II head [PF16208] (57-103)
  IPR039008 Intermediate filament, rod domain [PF00038] (106-417)
  IPR039008 Intermediate filament, rod domain [PS51842] (107-418)
  IPR039008 Intermediate filament, rod domain [SM01391] (106-417)